Protein 7KI5 (pdb70)

Solvent-accessible surface area: 25862 Å² total; per-residue (Å²): 125,72,30,74,85,128,63,54,103,60,98,2,54,43,41,61,0,0,4,0,48,5,88,112,54,86,21,0,0,17,1,13,7,146,85,36,0,9,2,0,6,0,4,0,61,34,94,7,106,57,67,71,44,118,6,80,0,51,74,59,82,55,112,9,43,2,18,1,34,36,119,40,51,16,3,12,5,5,5,4,49,70,94,102,42,145,25,46,14,20,24,32,5,6,0,102,29,50,18,2,1,0,3,2,26,35,104,0,2,13,2,9,30,26,63,6,78,90,5,27,10,8,17,2,62,12,101,67,10,64,79,2,70,0,52,2,66,0,53,5,38,25,4,44,36,61,80,30,29,84,0,20,84,54,0,17,96,50,116,73,36,77,83,110,67,60,96,58,116,3,54,65,57,82,0,0,3,0,50,6,89,111,52,82,18,0,0,18,0,13,5,148,78,35,1,8,4,0,6,0,3,0,58,32,95,8,107,42,70,73,36,112,4,77,0,48,70,48,86,32,111,18,49,2,20,0,23,29,56,25,56,16,3,11,6,5,12,8,51,80,85,96,39,110,24,60,22,31,24,32,3,6,0,84,28,50,21,2,1,0,3,3,44,163,83,4,4,49,4,8,30,25,46,3,86,86,5,67,46,12,64,4,69,10,112,31,20,78,92,0,57,0,53,1,62,0,64,5,39,21,6,54,99,103,89,50,96,94,0,34,84,57,0,13,100,55,118,38,75,91,118,63,53,105,62,103,3,58,41,20,54,0,0,8,0,51,6,84,111,56,80,17,0,0,16,0,21,4,160,77,36,0,8,3,0,7,0,3,0,58,32,101,5,106,56,63,74,43,116,3,75,0,52,73,53,81,37,111,10,45,2,17,1,36,34,128,53,57,16,4,12,6,6,5,3,49,80,92,98,41,130,26,48,19,23,22,32,4,5,0,85,32,49,17,2,1,0,2,3,12,39,97,2,3,9,3,8,27,23,56,1,76,88,2,21,13,10,35,3,69,16,114,34,16,71,90,0,79,0,51,2,66,0,69,6,66,21,13,44,30,33,60,31,21,101,0,19,90,102,0,15,106,53,117,74,37,75,82,124,66,63,86,57,109,3,62,71,62,87,0,2,3,0,46,6,85,112,53,80,21,0,0,19,0,13,5,158,77,36,0,8,3,0,6,0,3,0,58,35,96,6,106,54,65,71,42,118,4,83,0,50,70,57,89,30,111,18,52,1,19,1,32,24,72,36,58,16,3,11,5,6,15,7,39,88,96,101,40,123,24,71,22,28,25,32,4,4,0,91,30,48,21,2,1,0,2,4,36,168,100,7,3,42,3,9,25,24,50,3,77,82,4,64,43,10,57,2,65,12,114,30,11,84,83,1,62,0,59,2,62,0,54,5,35,29,4,53,96,101,85,48,89,82,0,34,77,58,0,12,96,55

Secondary structure (DSSP, 8-state):
-EEEE--EEE-PPTTEEEEEE-SS-SEEEEEE-SSS-EEEEEEE-SSEEEEEEEEEETTEEEEEEEEE-SSSEEEEEEEESSTTSPPEEEEEEEESS--EEEEEETTEEEEEEEETTS-EEEEEE-S-GGG-EEEE-SEEEEEEGGGHHHHHHHHHH-/-EEEE-SEEE-PPTTEEEEEE-SS-SEEEEEE-SSS-EEEEEEE-SSEEEEEEEEEETTEEEEEEEEE-SSSEEEEEEEESSTTSPPEEEEEEEESS--EEEEEETTEEEEEEEETTS-EEEEEE-S-GGG-EEEE-SEEEEEEGGGHHHHHHHHHH-/---B-SEEE-PPTTEEEEEE-SS-SEEEEEE-SSS-EEEEEEE-SSEEEEEEEEEETTEEEEEEEEE-SSSEEEEEEEESSTTSPPEEEEEEEESS--EEEEEETTEEEEEEEETTS-EEEEEE-S--TT-EEEE-SEEEEEEGGGHHHHHHHHHH-/-EEEEPSEEE-PPTTEEEEEE-SS-SEEEEEE-SSS-EEEEEEE-SSEEEEEEEEEETTEEEEEEEEE-SSSEEEEEEEESSTTSPPEEEEEEEESS--EEEEEETTEEEEEEEETTS-EEEEEE-S-GGG-EEEE-SEEEEEEGGGHHHHHHHHHH-

Structure (mmCIF, N/CA/C/O backbone):
data_7KI5
#
_entry.id   7KI5
#
_cell.length_a   56.681
_cell.length_b   75.354
_cell.length_c   74.411
_cell.angle_alpha   90.000
_cell.angle_beta   91.770
_cell.angle_gamma   90.000
#
_symmetry.space_group_name_H-M   'P 1 21 1'
#
loop_
_entity.id
_entity.type
_entity.pdbx_description
1 polymer 'Capsid protein'
2 branched beta-D-galactopyranose-(1-3)-2-acetamido-2-deoxy-beta-D-glucopyranose-(1-3)-beta-D-galactopyranose-(1-4)-beta-D-glucopyranose
3 non-polymer 'TRIETHYLENE GLYCOL'
4 non-polymer GLYCEROL
5 water water
#
loop_
_atom_site.group_PDB
_atom_site.id
_atom_site.type_symbol
_atom_site.label_atom_id
_atom_site.label_alt_id
_atom_site.label_comp_id
_atom_site.label_asym_id
_atom_site.label_entity_id
_atom_site.label_seq_id
_atom_site.pdbx_PDB_ins_code
_atom_site.Cartn_x
_atom_site.Cartn_y
_atom_site.Cartn_z
_atom_site.occupancy
_atom_site.B_iso_or_equiv
_atom_site.auth_seq_id
_atom_site.auth_comp_id
_atom_site.auth_asym_id
_atom_site.auth_atom_id
_atom_site.pdbx_PDB_model_num
ATOM 1 N N . LEU A 1 2 ? 6.682 16.209 16.125 1.00 40.56 2 LEU A N 1
ATOM 2 C CA . LEU A 1 2 ? 7.014 14.970 16.937 1.00 38.74 2 LEU A CA 1
ATOM 3 C C . LEU A 1 2 ? 5.724 14.172 17.178 1.00 36.00 2 LEU A C 1
ATOM 4 O O . LEU A 1 2 ? 4.747 14.768 17.688 1.00 39.55 2 LEU A O 1
ATOM 9 N N . ASP A 1 3 ? 5.714 12.889 16.809 1.00 30.90 3 ASP A N 1
ATOM 10 C CA . ASP A 1 3 ? 4.505 12.020 16.826 1.00 27.79 3 ASP A CA 1
ATOM 11 C C . ASP A 1 3 ? 4.319 11.390 18.216 1.00 28.05 3 ASP A C 1
ATOM 12 O O . ASP A 1 3 ? 5.094 10.531 18.575 1.00 24.44 3 ASP A O 1
ATOM 17 N N . GLY A 1 4 ? 3.218 11.708 18.890 1.00 25.47 4 GLY A N 1
ATOM 18 C CA . GLY A 1 4 ? 2.964 11.324 20.291 1.00 27.57 4 GLY A CA 1
ATOM 19 C C . GLY A 1 4 ? 2.659 12.561 21.124 1.00 27.94 4 GLY A C 1
ATOM 20 O O . GLY A 1 4 ? 2.519 13.648 20.567 1.00 31.01 4 GLY A O 1
ATOM 21 N N . PRO A 1 5 ? 2.595 12.465 22.467 1.00 25.95 5 PRO A N 1
ATOM 22 C CA . PRO A 1 5 ? 2.905 11.233 23.181 1.00 25.42 5 PRO A CA 1
ATOM 23 C C . PRO A 1 5 ? 1.796 10.186 23.076 1.00 21.43 5 PRO A C 1
ATOM 24 O O . PRO A 1 5 ? 0.593 10.529 22.998 1.00 25.16 5 PRO A O 1
ATOM 28 N N . TYR A 1 6 ? 2.192 8.939 23.077 1.00 18.44 6 TYR A N 1
ATOM 29 C CA . TYR A 1 6 ? 1.300 7.768 23.146 1.00 16.74 6 TYR A CA 1
ATOM 30 C C . TYR A 1 6 ? 1.356 7.181 24.554 1.00 16.88 6 TYR A C 1
ATOM 31 O O . TYR A 1 6 ? 2.407 7.280 25.232 1.00 17.44 6 TYR A O 1
ATOM 40 N N . GLN A 1 7 ? 0.255 6.593 24.989 1.00 16.68 7 GLN A N 1
ATOM 41 C CA . GLN A 1 7 ? 0.149 5.987 26.330 1.00 17.22 7 GLN A CA 1
ATOM 42 C C . GLN A 1 7 ? 0.802 4.619 26.314 1.00 15.82 7 GLN A C 1
ATOM 43 O O . GLN A 1 7 ? 0.895 3.966 25.279 1.00 16.36 7 GLN A O 1
ATOM 49 N N . PRO A 1 8 ? 1.242 4.130 27.475 1.00 15.00 8 PRO A N 1
ATOM 50 C CA . PRO A 1 8 ? 1.698 2.750 27.597 1.00 15.21 8 PRO A CA 1
ATOM 51 C C . PRO A 1 8 ? 0.763 1.743 26.943 1.00 15.56 8 PRO A C 1
ATOM 52 O O . PRO A 1 8 ? -0.443 1.945 26.951 1.00 15.89 8 PRO A O 1
ATOM 56 N N . THR A 1 9 ? 1.326 0.727 26.323 1.00 15.60 9 THR A N 1
ATOM 57 C CA . THR A 1 9 ? 0.588 -0.185 25.434 1.00 17.20 9 THR A CA 1
ATOM 58 C C . THR A 1 9 ? 1.372 -1.478 25.239 1.00 17.41 9 THR A C 1
ATOM 59 O O . THR A 1 9 ? 2.560 -1.533 25.579 1.00 18.72 9 THR A O 1
ATOM 63 N N . ASN A 1 10 ? 0.728 -2.461 24.668 1.00 17.73 10 ASN A N 1
ATOM 64 C CA . ASN A 1 10 ? 1.347 -3.698 24.195 1.00 19.51 10 ASN A CA 1
ATOM 65 C C . ASN A 1 10 ? 1.075 -3.771 22.710 1.00 19.92 10 ASN A C 1
ATOM 66 O O . ASN A 1 10 ? -0.121 -3.876 22.345 1.00 21.55 10 ASN A O 1
ATOM 71 N N . PHE A 1 11 ? 2.079 -3.625 21.875 1.00 18.05 11 PHE A N 1
ATOM 72 C CA . PHE A 1 11 ? 1.885 -3.679 20.417 1.00 19.09 11 PHE A CA 1
ATOM 73 C C . PHE A 1 11 ? 3.154 -4.103 19.717 1.00 20.35 11 PHE A C 1
ATOM 74 O O . PHE A 1 11 ? 4.184 -4.325 20.346 1.00 18.34 11 PHE A O 1
ATOM 82 N N . LYS A 1 12 ? 2.998 -4.363 18.440 1.00 21.01 12 LYS A N 1
ATOM 83 C CA . LYS A 1 12 ? 4.084 -4.705 17.527 1.00 23.87 12 LYS A CA 1
ATOM 84 C C . LYS A 1 12 ? 4.543 -3.431 16.864 1.00 20.55 12 LYS A C 1
ATOM 85 O O . LYS A 1 12 ? 3.842 -2.906 16.009 1.00 24.55 12 LYS A O 1
ATOM 91 N N . PRO A 1 13 ? 5.698 -2.862 17.245 1.00 20.13 13 PRO A N 1
ATOM 92 C CA . PRO A 1 13 ? 6.125 -1.603 16.678 1.00 20.86 13 PRO A CA 1
ATOM 93 C C . PRO A 1 13 ? 6.416 -1.788 15.197 1.00 20.83 13 PRO A C 1
ATOM 94 O O . PRO A 1 13 ? 6.855 -2.849 14.766 1.00 20.54 13 PRO A O 1
ATOM 98 N N . PRO A 1 14 ? 6.108 -0.781 14.381 1.00 21.57 14 PRO A N 1
ATOM 99 C CA . PRO A 1 14 ? 6.401 -0.848 12.969 1.00 20.05 14 PRO A CA 1
ATOM 100 C C . PRO A 1 14 ? 7.915 -0.874 12.735 1.00 18.63 14 PRO A C 1
ATOM 101 O O . PRO A 1 14 ? 8.677 -0.169 13.432 1.00 19.36 14 PRO A O 1
ATOM 105 N N . ASN A 1 15 ? 8.333 -1.587 11.720 1.00 17.47 15 ASN A N 1
ATOM 106 C CA . ASN A 1 15 ? 9.725 -1.550 11.247 1.00 18.25 15 ASN A CA 1
ATOM 107 C C . ASN A 1 15 ? 10.115 -0.119 10.860 1.00 18.00 15 ASN A C 1
ATOM 108 O O . ASN A 1 15 ? 9.267 0.626 10.283 1.00 18.24 15 ASN A O 1
ATOM 113 N N . ASP A 1 16 ? 11.359 0.247 11.125 1.00 15.96 16 ASP A N 1
ATOM 114 C CA . ASP A 1 16 ? 12.024 1.455 10.581 1.00 17.10 16 ASP A CA 1
ATOM 115 C C . ASP A 1 16 ? 11.468 2.705 11.288 1.00 15.99 16 ASP A C 1
ATOM 116 O O . ASP A 1 16 ? 11.611 3.809 10.745 1.00 17.12 16 ASP A O 1
ATOM 121 N N . TYR A 1 17 ? 11.033 2.554 12.533 1.00 17.48 17 TYR A N 1
ATOM 122 C CA . TYR A 1 17 ? 10.659 3.685 13.413 1.00 15.48 17 TYR A CA 1
ATOM 123 C C . TYR A 1 17 ? 11.320 3.510 14.755 1.00 15.80 17 TYR A C 1
ATOM 124 O O . TYR A 1 17 ? 11.266 2.417 15.300 1.00 13.84 17 TYR A O 1
ATOM 133 N N . TRP A 1 18 ? 11.826 4.604 15.284 1.00 12.92 18 TRP A N 1
ATOM 134 C CA . TRP A 1 18 ? 12.270 4.691 16.683 1.00 14.25 18 TRP A CA 1
ATOM 135 C C . TRP A 1 18 ? 11.059 4.848 17.582 1.00 14.29 18 TRP A C 1
ATOM 136 O O . TRP A 1 18 ? 10.219 5.775 17.342 1.00 14.54 18 TRP A O 1
ATOM 147 N N . ILE A 1 19 ? 11.013 4.070 18.637 1.00 13.78 19 ILE A N 1
ATOM 148 C CA . ILE A 1 19 ? 10.137 4.317 19.800 1.00 13.54 19 ILE A CA 1
ATOM 149 C C . ILE A 1 19 ? 10.956 5.063 20.832 1.00 13.45 19 ILE A C 1
ATOM 150 O O . ILE A 1 19 ? 11.935 4.512 21.281 1.00 14.57 19 ILE A O 1
ATOM 155 N N . LEU A 1 20 ? 10.623 6.300 21.093 1.00 12.82 20 LEU A N 1
ATOM 156 C CA . LEU A 1 20 ? 11.332 7.159 22.070 1.00 12.97 20 LEU A CA 1
ATOM 157 C C . LEU A 1 20 ? 10.600 7.077 23.403 1.00 13.46 20 LEU A C 1
ATOM 158 O O . LEU A 1 20 ? 9.430 7.495 23.447 1.00 14.76 20 LEU A O 1
ATOM 163 N N . LEU A 1 21 ? 11.224 6.493 24.395 1.00 12.45 21 LEU A N 1
ATOM 164 C CA . LEU A 1 21 ? 10.600 6.112 25.685 1.00 12.55 21 LEU A CA 1
ATOM 165 C C . LEU A 1 21 ? 10.844 7.205 26.724 1.00 13.69 21 LEU A C 1
ATOM 166 O O . LEU A 1 21 ? 12.010 7.558 26.911 1.00 14.31 21 LEU A O 1
ATOM 171 N N . ASN A 1 22 ? 9.786 7.652 27.415 1.00 13.26 22 ASN A N 1
ATOM 172 C CA . ASN A 1 22 ? 9.810 8.834 28.324 1.00 15.07 22 ASN A CA 1
ATOM 173 C C . ASN A 1 22 ? 9.299 8.430 29.710 1.00 14.74 22 ASN A C 1
ATOM 174 O O . ASN A 1 22 ? 8.237 8.859 30.116 1.00 15.08 22 ASN A O 1
ATOM 179 N N . PRO A 1 23 ? 10.045 7.646 30.498 1.00 14.20 23 PRO A N 1
ATOM 180 C CA . PRO A 1 23 ? 9.592 7.269 31.829 1.00 14.87 23 PRO A CA 1
ATOM 181 C C . PRO A 1 23 ? 9.575 8.420 32.823 1.00 16.42 23 PRO A C 1
ATOM 182 O O . PRO A 1 23 ? 10.350 9.373 32.673 1.00 16.99 23 PRO A O 1
ATOM 186 N N . THR A 1 24 ? 8.814 8.231 33.888 1.00 16.91 24 THR A N 1
ATOM 187 C CA . THR A 1 24 ? 8.953 9.025 35.116 1.00 18.29 24 THR A CA 1
ATOM 188 C C . THR A 1 24 ? 9.718 8.207 36.140 1.00 17.34 24 THR A C 1
ATOM 189 O O . THR A 1 24 ? 10.898 8.472 36.307 1.00 21.67 24 THR A O 1
ATOM 193 N N . ASN A 1 25 ? 9.079 7.238 36.770 1.00 17.17 25 ASN A N 1
ATOM 194 C CA . ASN A 1 25 ? 9.712 6.400 37.810 1.00 17.24 25 ASN A CA 1
ATOM 195 C C . ASN A 1 25 ? 9.365 4.919 37.625 1.00 16.52 25 ASN A C 1
ATOM 196 O O . ASN A 1 25 ? 9.550 4.149 38.570 1.00 19.29 25 ASN A O 1
ATOM 201 N N . GLN A 1 26 ? 8.997 4.495 36.431 1.00 16.05 26 GLN A N 1
ATOM 202 C CA . GLN A 1 26 ? 8.715 3.075 36.139 1.00 16.47 26 GLN A CA 1
ATOM 203 C C . GLN A 1 26 ? 10.004 2.275 36.210 1.00 19.11 26 GLN A C 1
ATOM 204 O O . GLN A 1 26 ? 11.000 2.740 35.652 1.00 23.73 26 GLN A O 1
ATOM 210 N N . GLN A 1 27 ? 9.987 1.116 36.833 1.00 16.60 27 GLN A N 1
ATOM 211 C CA . GLN A 1 27 ? 11.231 0.314 36.994 1.00 17.70 27 GLN A CA 1
ATOM 212 C C . GLN A 1 27 ? 11.470 -0.533 35.751 1.00 16.20 27 GLN A C 1
ATOM 213 O O . GLN A 1 27 ? 12.637 -0.828 35.469 1.00 17.61 27 GLN A O 1
ATOM 219 N N . VAL A 1 28 ? 10.420 -1.067 35.159 1.00 14.65 28 VAL A N 1
ATOM 220 C CA . VAL A 1 28 ? 10.511 -1.784 33.870 1.00 14.61 28 VAL A CA 1
ATOM 221 C C . VAL A 1 28 ? 9.946 -0.860 32.813 1.00 13.09 28 VAL A C 1
ATOM 222 O O . VAL A 1 28 ? 8.792 -0.469 32.927 1.00 15.08 28 VAL A O 1
ATOM 226 N N . VAL A 1 29 ? 10.757 -0.446 31.863 1.00 12.80 29 VAL A N 1
ATOM 227 C CA . VAL A 1 29 ? 10.335 0.560 30.864 1.00 12.95 29 VAL A CA 1
ATOM 228 C C . VAL A 1 29 ? 9.749 -0.161 29.650 1.00 12.80 29 VAL A C 1
ATOM 229 O O . VAL A 1 29 ? 8.779 0.335 29.070 1.00 12.52 29 VAL A O 1
ATOM 233 N N . LEU A 1 30 ? 10.408 -1.206 29.205 1.00 12.06 30 LEU A N 1
ATOM 234 C CA . LEU A 1 30 ? 10.039 -1.914 27.950 1.00 13.38 30 LEU A CA 1
ATOM 235 C C . LEU A 1 30 ? 10.395 -3.382 28.093 1.00 14.51 30 LEU A C 1
ATOM 236 O O . LEU A 1 30 ? 11.419 -3.678 28.658 1.00 12.86 30 LEU A O 1
ATOM 241 N N . GLU A 1 31 ? 9.543 -4.257 27.579 1.00 14.65 31 GLU A N 1
ATOM 242 C CA . GLU A 1 31 ? 9.813 -5.704 27.428 1.00 14.78 31 GLU A CA 1
ATOM 243 C C . GLU A 1 31 ? 9.489 -6.067 25.983 1.00 15.69 31 GLU A C 1
ATOM 244 O O . GLU A 1 31 ? 8.340 -5.898 25.586 1.00 17.36 31 GLU A O 1
ATOM 250 N N . GLY A 1 32 ? 10.454 -6.534 25.224 1.00 14.08 32 GLY A N 1
ATOM 251 C CA . GLY A 1 32 ? 10.220 -6.955 23.845 1.00 14.57 32 GLY A CA 1
ATOM 252 C C . GLY A 1 32 ? 10.662 -8.378 23.624 1.00 14.19 32 GLY A C 1
ATOM 253 O O . GLY A 1 32 ? 11.721 -8.743 24.081 1.00 12.49 32 GLY A O 1
ATOM 254 N N . THR A 1 33 ? 9.897 -9.150 22.883 1.00 14.41 33 THR A N 1
ATOM 255 C CA . THR A 1 33 ? 10.303 -10.506 22.538 1.00 13.77 33 THR A CA 1
ATOM 256 C C . THR A 1 33 ? 9.574 -10.959 21.291 1.00 15.05 33 THR A C 1
ATOM 257 O O . THR A 1 33 ? 8.488 -10.449 21.015 1.00 14.32 33 THR A O 1
ATOM 261 N N . ASN A 1 34 ? 10.171 -11.890 20.579 1.00 13.06 34 ASN A N 1
ATOM 262 C CA . ASN A 1 34 ? 9.438 -12.639 19.543 1.00 13.92 34 ASN A CA 1
ATOM 263 C C . ASN A 1 34 ? 9.170 -14.064 20.035 1.00 16.15 34 ASN A C 1
ATOM 264 O O . ASN A 1 34 ? 8.707 -14.890 19.210 1.00 17.24 34 ASN A O 1
ATOM 269 N N . LYS A 1 35 ? 9.419 -14.349 21.293 1.00 16.09 35 LYS A N 1
ATOM 270 C CA . LYS A 1 35 ? 9.149 -15.654 21.950 1.00 20.57 35 LYS A CA 1
ATOM 271 C C . LYS A 1 35 ? 10.015 -16.772 21.368 1.00 18.58 35 LYS A C 1
ATOM 272 O O . LYS A 1 35 ? 9.831 -17.923 21.817 1.00 21.36 35 LYS A O 1
ATOM 278 N N . THR A 1 36 ? 11.015 -16.469 20.547 1.00 18.63 36 THR A N 1
ATOM 279 C CA . THR A 1 36 ? 11.891 -17.525 19.983 1.00 18.43 36 THR A CA 1
ATOM 280 C C . THR A 1 36 ? 13.363 -17.227 20.240 1.00 19.11 36 THR A C 1
ATOM 281 O O . THR A 1 36 ? 14.023 -18.121 20.815 1.00 20.86 36 THR A O 1
ATOM 285 N N . ASP A 1 37 ? 13.892 -16.093 19.798 1.00 16.98 37 ASP A N 1
ATOM 286 C CA . ASP A 1 37 ? 15.363 -15.905 19.821 1.00 17.83 37 ASP A CA 1
ATOM 287 C C . ASP A 1 37 ? 15.760 -14.520 20.340 1.00 16.52 37 ASP A C 1
ATOM 288 O O . ASP A 1 37 ? 16.949 -14.195 20.283 1.00 18.25 37 ASP A O 1
ATOM 293 N N . ILE A 1 38 ? 14.831 -13.708 20.812 1.00 15.28 38 ILE A N 1
ATOM 294 C CA . ILE A 1 38 ? 15.238 -12.434 21.441 1.00 15.17 38 ILE A CA 1
ATOM 295 C C . ILE A 1 38 ? 14.264 -12.053 22.550 1.00 14.58 38 ILE A C 1
ATOM 296 O O . ILE A 1 38 ? 13.029 -12.119 22.354 1.00 14.20 38 ILE A O 1
ATOM 301 N N . TRP A 1 39 ? 14.816 -11.727 23.698 1.00 14.11 39 TRP A N 1
ATOM 302 C CA . TRP A 1 39 ? 14.121 -11.086 24.817 1.00 14.20 39 TRP A CA 1
ATOM 303 C C . TRP A 1 39 ? 14.939 -9.869 25.213 1.00 14.56 39 TRP A C 1
ATOM 304 O O . TRP A 1 39 ? 16.147 -10.042 25.497 1.00 17.07 39 TRP A O 1
ATOM 315 N N . VAL A 1 40 ? 14.335 -8.711 25.249 1.00 13.82 40 VAL A N 1
ATOM 316 C CA A VAL A 1 40 ? 15.012 -7.440 25.657 0.50 13.85 40 VAL A CA 1
ATOM 317 C CA B VAL A 1 40 ? 15.028 -7.489 25.707 0.50 14.09 40 VAL A CA 1
ATOM 318 C C . VAL A 1 40 ? 14.151 -6.795 26.729 1.00 14.19 40 VAL A C 1
ATOM 319 O O . VAL A 1 40 ? 12.959 -6.658 26.497 1.00 15.34 40 VAL A O 1
ATOM 326 N N . ALA A 1 41 ? 14.726 -6.414 27.833 1.00 13.30 41 ALA A N 1
ATOM 327 C CA . ALA A 1 41 ? 14.025 -5.614 28.835 1.00 13.86 41 ALA A CA 1
ATOM 328 C C . ALA A 1 41 ? 14.890 -4.437 29.222 1.00 14.70 41 ALA A C 1
ATOM 329 O O . ALA A 1 41 ? 16.091 -4.600 29.350 1.00 16.00 41 ALA A O 1
ATOM 331 N N . LEU A 1 42 ? 14.309 -3.267 29.268 1.00 12.76 42 LEU A N 1
ATOM 332 C CA . LEU A 1 42 ? 14.992 -2.032 29.727 1.00 12.73 42 LEU A CA 1
ATOM 333 C C . LEU A 1 42 ? 14.499 -1.742 31.126 1.00 13.33 42 LEU A C 1
ATOM 334 O O . LEU A 1 42 ? 13.254 -1.572 31.293 1.00 12.82 42 LEU A O 1
ATOM 339 N N . LEU A 1 43 ? 15.390 -1.857 32.094 1.00 13.46 43 LEU A N 1
ATOM 340 C CA . LEU A 1 43 ? 15.151 -1.534 33.520 1.00 14.80 43 LEU A CA 1
ATOM 341 C C . LEU A 1 43 ? 15.680 -0.149 33.814 1.00 15.25 43 LEU A C 1
ATOM 342 O O . LEU A 1 43 ? 16.719 0.192 33.292 1.00 17.73 43 LEU A O 1
ATOM 347 N N . LEU A 1 44 ? 15.000 0.612 34.642 1.00 13.95 44 LEU A N 1
ATOM 348 C CA . LEU A 1 44 ? 15.433 1.980 34.989 1.00 13.77 44 LEU A CA 1
ATOM 349 C C . LEU A 1 44 ? 15.932 1.983 36.418 1.00 13.21 44 LEU A C 1
ATOM 350 O O . LEU A 1 44 ? 15.166 1.638 37.313 1.00 14.91 44 LEU A O 1
ATOM 355 N N . VAL A 1 45 ? 17.134 2.461 36.606 1.00 11.70 45 VAL A N 1
ATOM 356 C CA . VAL A 1 45 ? 17.775 2.581 37.923 1.00 13.20 45 VAL A CA 1
ATOM 357 C C . VAL A 1 45 ? 18.053 4.045 38.168 1.00 13.38 45 VAL A C 1
ATOM 358 O O . VAL A 1 45 ? 18.787 4.665 37.386 1.00 13.58 45 VAL A O 1
ATOM 362 N N . GLU A 1 46 ? 17.463 4.564 39.217 1.00 12.72 46 GLU A N 1
ATOM 363 C CA . GLU A 1 46 ? 17.573 5.959 39.602 1.00 13.52 46 GLU A CA 1
ATOM 364 C C . GLU A 1 46 ? 19.003 6.283 40.046 1.00 13.13 46 GLU A C 1
ATOM 365 O O . GLU A 1 46 ? 19.838 5.414 40.292 1.00 12.24 46 GLU A O 1
ATOM 371 N N . PRO A 1 47 ? 19.325 7.582 40.143 1.00 13.01 47 PRO A N 1
ATOM 372 C CA . PRO A 1 47 ? 20.626 8.018 40.617 1.00 12.79 47 PRO A CA 1
ATOM 373 C C . PRO A 1 47 ? 20.969 7.494 42.013 1.00 13.10 47 PRO A C 1
ATOM 374 O O . PRO A 1 47 ? 20.090 7.343 42.851 1.00 14.68 47 PRO A O 1
ATOM 378 N N . ASN A 1 48 ? 22.244 7.223 42.222 1.00 12.62 48 ASN A N 1
ATOM 379 C CA . ASN A 1 48 ? 22.830 7.056 43.578 1.00 13.94 48 ASN A CA 1
ATOM 380 C C . ASN A 1 48 ? 22.195 5.859 44.272 1.00 15.55 48 ASN A C 1
ATOM 381 O O . ASN A 1 48 ? 21.646 5.989 45.398 1.00 15.68 48 ASN A O 1
ATOM 386 N N . VAL A 1 49 ? 22.215 4.730 43.606 1.00 15.47 49 VAL A N 1
ATOM 387 C CA . VAL A 1 49 ? 21.735 3.439 44.110 1.00 14.96 49 VAL A CA 1
ATOM 388 C C . VAL A 1 49 ? 22.953 2.576 44.468 1.00 14.69 49 VAL A C 1
ATOM 389 O O . VAL A 1 49 ? 23.778 2.313 43.574 1.00 14.89 49 VAL A O 1
ATOM 393 N N . THR A 1 50 ? 23.109 2.228 45.750 1.00 15.28 50 THR A N 1
ATOM 394 C CA . THR A 1 50 ? 24.195 1.342 46.206 1.00 17.42 50 THR A CA 1
ATOM 395 C C . THR A 1 50 ? 23.934 -0.086 45.695 1.00 16.72 50 THR A C 1
ATOM 396 O O . THR A 1 50 ? 22.761 -0.469 45.508 1.00 16.35 50 THR A O 1
ATOM 400 N N . ASN A 1 51 ? 25.010 -0.838 45.450 1.00 16.66 51 ASN A N 1
ATOM 401 C CA . ASN A 1 51 ? 24.921 -2.215 44.899 1.00 19.09 51 ASN A CA 1
ATOM 402 C C . ASN A 1 51 ? 23.897 -3.013 45.698 1.00 18.31 51 ASN A C 1
ATOM 403 O O . ASN A 1 51 ? 24.035 -3.112 46.950 1.00 19.14 51 ASN A O 1
ATOM 408 N N . GLN A 1 52 ? 22.887 -3.566 45.031 1.00 16.52 52 GLN A N 1
ATOM 409 C CA . GLN A 1 52 ? 21.762 -4.266 45.698 1.00 15.94 52 GLN A CA 1
ATOM 410 C C . GLN A 1 52 ? 21.030 -5.159 44.711 1.00 17.39 52 GLN A C 1
ATOM 411 O O . GLN A 1 52 ? 20.985 -4.854 43.519 1.00 17.70 52 GLN A O 1
ATOM 417 N N . SER A 1 53 ? 20.348 -6.162 45.226 1.00 18.58 53 SER A N 1
ATOM 418 C CA . SER A 1 53 ? 19.456 -7.024 44.444 1.00 18.62 53 SER A CA 1
ATOM 419 C C . SER A 1 53 ? 18.069 -6.421 44.439 1.00 20.32 53 SER A C 1
ATOM 420 O O . SER A 1 53 ? 17.613 -5.998 45.503 1.00 21.43 53 SER A O 1
ATOM 423 N N . ARG A 1 54 ? 17.445 -6.314 43.271 1.00 17.22 54 ARG A N 1
ATOM 424 C CA . ARG A 1 54 ? 16.079 -5.829 43.138 1.00 17.00 54 ARG A CA 1
ATOM 425 C C . ARG A 1 54 ? 15.277 -6.850 42.364 1.00 18.04 54 ARG A C 1
ATOM 426 O O . ARG A 1 54 ? 15.866 -7.566 41.492 1.00 18.27 54 ARG A O 1
ATOM 434 N N . GLN A 1 55 ? 13.995 -6.896 42.649 1.00 19.64 55 GLN A N 1
ATOM 435 C CA . GLN A 1 55 ? 13.039 -7.822 42.023 1.00 23.02 55 GLN A CA 1
ATOM 436 C C . GLN A 1 55 ? 12.340 -7.114 40.845 1.00 19.76 55 GLN A C 1
ATOM 437 O O . GLN A 1 55 ? 11.889 -5.983 40.995 1.00 21.63 55 GLN A O 1
ATOM 443 N N . TYR A 1 56 ? 12.297 -7.761 39.685 1.00 20.52 56 TYR A N 1
ATOM 444 C CA . TYR A 1 56 ? 11.607 -7.267 38.484 1.00 18.96 56 TYR A CA 1
ATOM 445 C C . TYR A 1 56 ? 10.782 -8.399 37.906 1.00 20.15 56 TYR A C 1
ATOM 446 O O . TYR A 1 56 ? 11.286 -9.554 37.865 1.00 24.69 56 TYR A O 1
ATOM 455 N N . THR A 1 57 ? 9.596 -8.091 37.428 1.00 20.46 57 THR A N 1
ATOM 456 C CA . THR A 1 57 ? 8.763 -9.037 36.678 1.00 22.05 57 THR A CA 1
ATOM 457 C C . THR A 1 57 ? 9.018 -8.804 35.196 1.00 21.15 57 THR A C 1
ATOM 458 O O . THR A 1 57 ? 8.656 -7.728 34.702 1.00 22.84 57 THR A O 1
ATOM 462 N N . LEU A 1 58 ? 9.711 -9.729 34.557 1.00 19.69 58 LEU A N 1
ATOM 463 C CA . LEU A 1 58 ? 10.021 -9.675 33.115 1.00 18.27 58 LEU A CA 1
ATOM 464 C C . LEU A 1 58 ? 9.285 -10.822 32.435 1.00 19.84 58 LEU A C 1
ATOM 465 O O . LEU A 1 58 ? 9.550 -11.976 32.787 1.00 18.98 58 LEU A O 1
ATOM 470 N N . PHE A 1 59 ? 8.430 -10.514 31.484 1.00 20.01 59 PHE A N 1
ATOM 471 C CA . PHE A 1 59 ? 7.733 -11.534 30.653 1.00 19.50 59 PHE A CA 1
ATOM 472 C C . PHE A 1 59 ? 7.026 -12.545 31.573 1.00 22.50 59 PHE A C 1
ATOM 473 O O . PHE A 1 59 ? 7.140 -13.788 31.343 1.00 23.97 59 PHE A O 1
ATOM 481 N N . GLY A 1 60 ? 6.435 -12.039 32.665 1.00 22.03 60 GLY A N 1
ATOM 482 C CA . GLY A 1 60 ? 5.641 -12.830 33.622 1.00 23.87 60 GLY A CA 1
ATOM 483 C C . GLY A 1 60 ? 6.489 -13.610 34.623 1.00 27.67 60 GLY A C 1
ATOM 484 O O . GLY A 1 60 ? 5.889 -14.278 35.469 1.00 31.27 60 GLY A O 1
ATOM 485 N N . GLU A 1 61 ? 7.822 -13.539 34.545 1.00 26.59 61 GLU A N 1
ATOM 486 C CA . GLU A 1 61 ? 8.750 -14.283 35.444 1.00 28.13 61 GLU A CA 1
ATOM 487 C C . GLU A 1 61 ? 9.336 -13.284 36.448 1.00 28.23 61 GLU A C 1
ATOM 488 O O . GLU A 1 61 ? 9.815 -12.236 36.016 1.00 23.54 61 GLU A O 1
ATOM 494 N N . THR A 1 62 ? 9.364 -13.637 37.725 1.00 27.30 62 THR A N 1
ATOM 495 C CA . THR A 1 62 ? 10.003 -12.828 38.789 1.00 28.71 62 THR A CA 1
ATOM 496 C C . THR A 1 62 ? 11.515 -13.059 38.752 1.00 25.43 62 THR A C 1
ATOM 497 O O . THR A 1 62 ? 11.935 -14.221 38.793 1.00 24.80 62 THR A O 1
ATOM 501 N N . LYS A 1 63 ? 12.304 -11.986 38.626 1.00 24.03 63 LYS A N 1
ATOM 502 C CA . LYS A 1 63 ? 13.778 -12.074 38.537 1.00 23.70 63 LYS A CA 1
ATOM 503 C C . LYS A 1 63 ? 14.392 -11.222 39.643 1.00 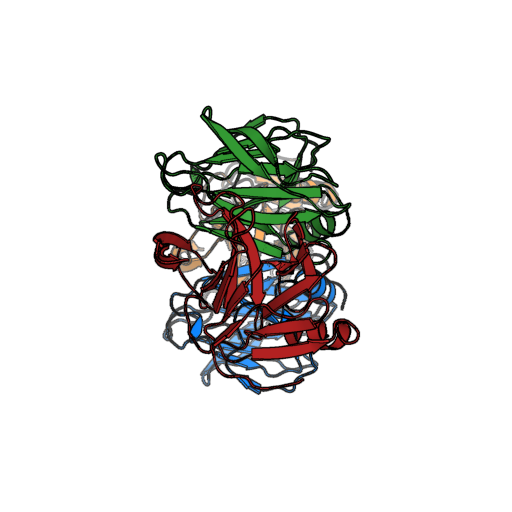21.83 63 LYS A C 1
ATOM 504 O O . LYS A 1 63 ? 13.759 -10.205 40.036 1.00 24.02 63 LYS A O 1
ATOM 510 N N . GLN A 1 64 ? 15.494 -11.701 40.193 1.00 22.66 64 GLN A N 1
ATOM 511 C CA . GLN A 1 64 ? 16.395 -10.951 41.086 1.00 22.55 64 GLN A CA 1
ATOM 512 C C . GLN A 1 64 ? 17.593 -10.517 40.258 1.00 22.22 64 GLN A C 1
ATOM 513 O O . GLN A 1 64 ? 18.202 -11.374 39.600 1.00 23.29 64 GLN A O 1
ATOM 519 N N . ILE A 1 65 ? 17.800 -9.205 40.157 1.00 19.54 65 ILE A N 1
ATOM 520 C CA . ILE A 1 65 ? 18.867 -8.606 39.335 1.00 17.24 65 ILE A CA 1
ATOM 521 C C . ILE A 1 65 ? 19.608 -7.616 40.213 1.00 16.70 65 ILE A C 1
ATOM 522 O O . ILE A 1 65 ? 18.938 -6.797 40.838 1.00 17.60 65 ILE A O 1
ATOM 527 N N . THR A 1 66 ? 20.927 -7.727 40.257 1.00 18.14 66 THR A N 1
ATOM 528 C CA . THR A 1 66 ? 21.808 -6.814 40.996 1.00 16.33 66 THR A CA 1
ATOM 529 C C . THR A 1 66 ? 22.019 -5.543 40.165 1.00 16.26 66 THR A C 1
ATOM 530 O O . THR A 1 66 ? 22.287 -5.625 38.951 1.00 17.47 66 THR A O 1
ATOM 534 N N . VAL A 1 67 ? 21.784 -4.410 40.787 1.00 15.15 67 VAL A N 1
ATOM 535 C CA . VAL A 1 67 ? 21.909 -3.096 40.131 1.00 15.11 67 VAL A CA 1
ATOM 536 C C . VAL A 1 67 ? 22.756 -2.194 41.012 1.00 15.15 67 VAL A C 1
ATOM 537 O O . VAL A 1 67 ? 22.769 -2.366 42.221 1.00 15.18 67 VAL A O 1
ATOM 541 N N . GLU A 1 68 ? 23.330 -1.198 40.410 1.00 14.85 68 GLU A N 1
ATOM 542 C CA . GLU A 1 68 ? 24.119 -0.159 41.075 1.00 14.72 68 GLU A CA 1
ATOM 543 C C . GLU A 1 68 ? 24.105 1.061 40.179 1.00 13.84 68 GLU A C 1
ATOM 544 O O . GLU A 1 68 ? 24.168 0.880 38.947 1.00 14.21 68 GLU A O 1
ATOM 550 N N . ASN A 1 69 ? 24.089 2.247 40.749 1.00 12.19 69 ASN A N 1
ATOM 551 C CA . ASN A 1 69 ? 24.231 3.483 39.969 1.00 11.56 69 ASN A CA 1
ATOM 552 C C . ASN A 1 69 ? 24.956 4.505 40.835 1.00 12.25 69 ASN A C 1
ATOM 553 O O . ASN A 1 69 ? 24.320 5.068 41.751 1.00 13.70 69 ASN A O 1
ATOM 558 N N . ASN A 1 70 ? 26.236 4.690 40.607 1.00 12.01 70 ASN A N 1
ATOM 559 C CA . ASN A 1 70 ? 27.092 5.570 41.431 1.00 13.93 70 ASN A CA 1
ATOM 560 C C . ASN A 1 70 ? 26.954 7.013 40.987 1.00 15.53 70 ASN A C 1
ATOM 561 O O . ASN A 1 70 ? 27.624 7.888 41.590 1.00 17.73 70 ASN A O 1
ATOM 566 N N . THR A 1 71 ? 26.147 7.273 39.976 1.00 13.02 71 THR A N 1
ATOM 567 C CA . THR A 1 71 ? 26.107 8.577 39.300 1.00 13.52 71 THR A CA 1
ATOM 568 C C . THR A 1 71 ? 24.859 9.359 39.708 1.00 12.91 71 THR A C 1
ATOM 569 O O . THR A 1 71 ? 23.880 8.762 40.233 1.00 13.33 71 THR A O 1
ATOM 573 N N . ASN A 1 72 ? 24.818 10.624 39.280 1.00 13.25 72 ASN A N 1
ATOM 574 C CA . ASN A 1 72 ? 23.617 11.486 39.369 1.00 14.85 72 ASN A CA 1
ATOM 575 C C . ASN A 1 72 ? 22.747 11.369 38.118 1.00 14.80 72 ASN A C 1
ATOM 576 O O . ASN A 1 72 ? 21.669 11.969 38.097 1.00 17.26 72 ASN A O 1
ATOM 581 N N . LYS A 1 73 ? 23.113 10.512 37.167 1.00 13.45 73 LYS A N 1
ATOM 582 C CA . LYS A 1 73 ? 22.276 10.246 35.987 1.00 12.86 73 LYS A CA 1
ATOM 583 C C . LYS A 1 73 ? 21.453 8.989 36.232 1.00 13.69 73 LYS A C 1
ATOM 584 O O . LYS A 1 73 ? 21.756 8.237 37.149 1.00 14.52 73 LYS A O 1
ATOM 590 N N . TRP A 1 74 ? 20.395 8.854 35.505 1.00 12.87 74 TRP A N 1
ATOM 591 C CA . TRP A 1 74 ? 19.575 7.632 35.481 1.00 12.93 74 TRP A CA 1
ATOM 592 C C . TRP A 1 74 ? 20.256 6.603 34.587 1.00 13.56 74 TRP A C 1
ATOM 593 O O . TRP A 1 74 ? 20.887 7.014 33.600 1.00 17.17 74 TRP A O 1
ATOM 604 N N . LYS A 1 75 ? 20.142 5.334 34.915 1.00 11.94 75 LYS A N 1
ATOM 605 C CA . LYS A 1 75 ? 20.682 4.254 34.069 1.00 12.14 75 LYS A CA 1
ATOM 606 C C . LYS A 1 75 ? 19.551 3.361 33.592 1.00 13.36 75 LYS A C 1
ATOM 607 O O . LYS A 1 75 ? 18.763 2.884 34.382 1.00 13.45 75 LYS A O 1
ATOM 613 N N . PHE A 1 76 ? 19.490 3.173 32.296 1.00 11.18 76 PHE A N 1
ATOM 614 C CA . PHE A 1 76 ? 18.707 2.100 31.663 1.00 11.10 76 PHE A CA 1
ATOM 615 C C . PHE A 1 76 ? 19.613 0.887 31.534 1.00 12.09 76 PHE A C 1
ATOM 616 O O . PHE A 1 76 ? 20.610 0.978 30.863 1.00 13.08 76 PHE A O 1
ATOM 624 N N . PHE A 1 77 ? 19.258 -0.191 32.193 1.00 12.60 77 PHE A N 1
ATOM 625 C CA . PHE A 1 77 ? 19.946 -1.490 32.066 1.00 13.58 77 PHE A CA 1
ATOM 626 C C . PHE A 1 77 ? 19.228 -2.260 30.988 1.00 13.60 77 PHE A C 1
ATOM 627 O O . PHE A 1 77 ? 18.010 -2.468 31.116 1.00 13.39 77 PHE A O 1
ATOM 635 N N . GLU A 1 78 ? 19.936 -2.643 29.945 1.00 13.11 78 GLU A N 1
ATOM 636 C CA . GLU A 1 78 ? 19.400 -3.455 28.862 1.00 12.87 78 GLU A CA 1
ATOM 637 C C . GLU A 1 78 ? 19.697 -4.897 29.187 1.00 13.72 78 GLU A C 1
ATOM 638 O O . GLU A 1 78 ? 20.875 -5.281 29.183 1.00 15.04 78 GLU A O 1
ATOM 644 N N . MET A 1 79 ? 18.672 -5.622 29.532 1.00 12.63 79 MET A N 1
ATOM 645 C CA . MET A 1 79 ? 18.719 -7.042 29.896 1.00 12.65 79 MET A CA 1
ATOM 646 C C . MET A 1 79 ? 18.334 -7.876 28.692 1.00 13.53 79 MET A C 1
ATOM 647 O O . MET A 1 79 ? 17.465 -7.484 27.947 1.00 14.53 79 MET A O 1
ATOM 652 N N . PHE A 1 80 ? 19.064 -8.921 28.425 1.00 13.06 80 PHE A N 1
ATOM 653 C CA . PHE A 1 80 ? 18.935 -9.647 27.159 1.00 12.90 80 PHE A CA 1
ATOM 654 C C . PHE A 1 80 ? 19.048 -11.148 27.398 1.00 13.26 80 PHE A C 1
ATOM 655 O O . PHE A 1 80 ? 19.899 -11.573 28.176 1.00 14.11 80 PHE A O 1
ATOM 663 N N . ARG A 1 81 ? 18.315 -11.920 26.605 1.00 14.81 81 ARG A N 1
ATOM 664 C CA . ARG A 1 81 ? 18.618 -13.351 26.369 1.00 15.22 81 ARG A CA 1
ATOM 665 C C . ARG A 1 81 ? 18.106 -13.756 25.003 1.00 14.95 81 ARG A C 1
ATOM 666 O O . ARG A 1 81 ? 17.288 -13.018 24.431 1.00 14.15 81 ARG A O 1
ATOM 674 N N . SER A 1 82 ? 18.678 -14.828 24.439 1.00 16.90 82 SER A N 1
ATOM 675 C CA . SER A 1 82 ? 18.374 -15.284 23.068 1.00 17.58 82 SER A CA 1
ATOM 676 C C . SER A 1 82 ? 17.726 -16.661 23.107 1.00 19.99 82 SER A C 1
ATOM 677 O O . SER A 1 82 ? 17.466 -17.182 22.054 1.00 21.67 82 SER A O 1
ATOM 680 N N . ASN A 1 83 ? 17.358 -17.140 24.285 1.00 22.13 83 ASN A N 1
ATOM 681 C CA . ASN A 1 83 ? 16.733 -18.468 24.477 1.00 28.81 83 ASN A CA 1
ATOM 682 C C . ASN A 1 83 ? 15.813 -18.412 25.691 1.00 27.56 83 ASN A C 1
ATOM 683 O O . ASN A 1 83 ? 16.175 -17.805 26.674 1.00 26.89 83 ASN A O 1
ATOM 688 N N . VAL A 1 84 ? 14.631 -19.003 25.581 1.00 28.15 84 VAL A N 1
ATOM 689 C CA . VAL A 1 84 ? 13.539 -18.875 26.583 1.00 28.16 84 VAL A CA 1
ATOM 690 C C . VAL A 1 84 ? 13.988 -19.450 27.939 1.00 29.89 84 VAL A C 1
ATOM 691 O O . VAL A 1 84 ? 13.427 -19.024 28.965 1.00 31.14 84 VAL A O 1
ATOM 695 N N . SER A 1 85 ? 14.945 -20.379 27.945 1.00 31.03 85 SER A N 1
ATOM 696 C CA . SER A 1 85 ? 15.379 -21.126 29.162 1.00 36.29 85 SER A CA 1
ATOM 697 C C . SER A 1 85 ? 16.592 -20.444 29.831 1.00 39.29 85 SER A C 1
ATOM 698 O O . SER A 1 85 ? 16.925 -20.819 30.958 1.00 40.82 85 SER A O 1
ATOM 701 N N . ALA A 1 86 ? 17.214 -19.464 29.172 1.00 34.8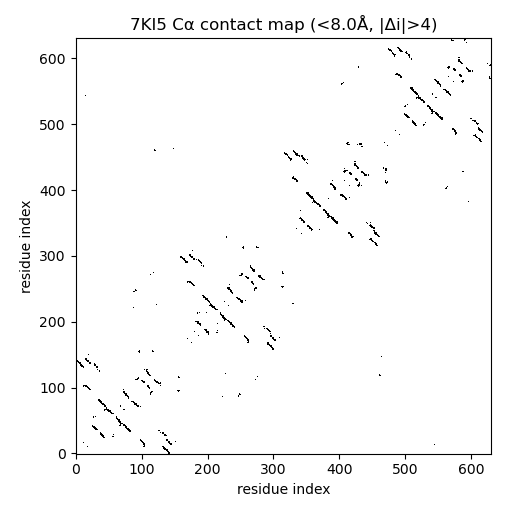0 86 ALA A N 1
ATOM 702 C CA . ALA A 1 86 ? 18.443 -18.787 29.656 1.00 32.16 86 ALA A CA 1
ATOM 703 C C . ALA A 1 86 ? 18.083 -17.719 30.705 1.00 30.50 86 ALA A C 1
ATOM 704 O O . ALA A 1 86 ? 16.934 -17.219 30.692 1.00 28.59 86 ALA A O 1
ATOM 706 N N . GLU A 1 87 ? 19.023 -17.418 31.612 1.00 28.93 87 GLU A N 1
ATOM 707 C CA . GLU A 1 87 ? 18.987 -16.222 32.485 1.00 28.49 87 GLU A CA 1
ATOM 708 C C . GLU A 1 87 ? 19.155 -14.976 31.604 1.00 23.81 87 GLU A C 1
ATOM 709 O O . GLU A 1 87 ? 19.838 -15.063 30.561 1.00 23.08 87 GLU A O 1
ATOM 715 N N . PHE A 1 88 ? 18.678 -13.846 32.067 1.00 20.76 88 PHE A N 1
ATOM 716 C CA . PHE A 1 88 ? 18.989 -12.533 31.455 1.00 18.66 88 PHE A CA 1
ATOM 717 C C . PHE A 1 88 ? 20.410 -12.121 31.826 1.00 18.76 88 PHE A C 1
ATOM 718 O O . PHE A 1 88 ? 20.824 -12.274 32.987 1.00 20.47 88 PHE A O 1
ATOM 726 N N . GLN A 1 89 ? 21.097 -11.544 30.868 1.00 15.55 89 GLN A N 1
ATOM 727 C CA . GLN A 1 89 ? 22.409 -10.894 31.032 1.00 16.18 89 GLN A CA 1
ATOM 728 C C . GLN A 1 89 ? 22.230 -9.378 30.915 1.00 14.51 89 GLN A C 1
ATOM 729 O O . GLN A 1 89 ? 21.381 -8.905 30.105 1.00 13.22 89 GLN A O 1
ATOM 735 N N . HIS A 1 90 ? 23.037 -8.632 31.620 1.00 12.42 90 HIS A N 1
ATOM 736 C CA . HIS A 1 90 ? 23.134 -7.170 31.495 1.00 13.07 90 HIS A CA 1
ATOM 737 C C . HIS A 1 90 ? 24.015 -6.869 30.301 1.00 13.67 90 HIS A C 1
ATOM 738 O O . HIS A 1 90 ? 25.229 -6.985 30.424 1.00 15.93 90 HIS A O 1
ATOM 745 N N . LYS A 1 91 ? 23.429 -6.541 29.173 1.00 12.74 91 LYS A N 1
ATOM 746 C CA . LYS A 1 91 ? 24.152 -6.457 27.885 1.00 14.26 91 LYS A CA 1
ATOM 747 C C . LYS A 1 91 ? 24.757 -5.063 27.699 1.00 14.06 91 LYS A C 1
ATOM 748 O O . LYS A 1 91 ? 25.881 -4.984 27.214 1.00 14.74 91 LYS A O 1
ATOM 754 N N . ARG A 1 92 ? 23.978 -4.014 27.963 1.00 13.24 92 ARG A N 1
ATOM 755 C CA . ARG A 1 92 ? 24.326 -2.616 27.677 1.00 14.70 92 ARG A CA 1
ATOM 756 C C . ARG A 1 92 ? 23.725 -1.724 28.754 1.00 13.58 92 ARG A C 1
ATOM 757 O O . ARG A 1 92 ? 22.804 -2.157 29.462 1.00 12.27 92 ARG A O 1
ATOM 765 N N . THR A 1 93 ? 24.247 -0.513 28.873 1.00 13.14 93 THR A N 1
ATOM 766 C CA . THR A 1 93 ? 23.723 0.528 29.764 1.00 13.65 93 THR A CA 1
ATOM 767 C C . THR A 1 93 ? 23.599 1.839 28.982 1.00 12.29 93 THR A C 1
ATOM 768 O O . THR A 1 93 ? 24.529 2.193 28.285 1.00 13.11 93 THR A O 1
ATOM 772 N N . LEU A 1 94 ? 22.515 2.560 29.201 1.00 11.95 94 LEU A N 1
ATOM 773 C CA . LEU A 1 94 ? 22.361 3.958 28.779 1.00 11.49 94 LEU A CA 1
ATOM 774 C C . LEU A 1 94 ? 22.322 4.800 30.037 1.00 11.75 94 LEU A C 1
ATOM 775 O O . LEU A 1 94 ? 21.394 4.622 30.841 1.00 12.97 94 LEU A O 1
ATOM 780 N N . THR A 1 95 ? 23.309 5.652 30.197 1.00 11.48 95 THR A N 1
ATOM 781 C CA . THR A 1 95 ? 23.465 6.538 31.369 1.00 11.64 95 THR A CA 1
ATOM 782 C C . THR A 1 95 ? 23.065 7.925 30.946 1.00 12.22 95 THR A C 1
ATOM 783 O O . THR A 1 95 ? 23.681 8.461 30.050 1.00 13.37 95 THR A O 1
ATOM 787 N N . SER A 1 96 ? 22.006 8.454 31.541 1.00 12.20 96 SER A N 1
ATOM 788 C CA . SER A 1 96 ? 21.192 9.501 30.897 1.00 13.35 96 SER A CA 1
ATOM 789 C C . SER A 1 96 ? 20.846 10.614 31.891 1.00 14.06 96 SER A C 1
ATOM 790 O O . SER A 1 96 ? 20.258 10.329 32.927 1.00 14.42 96 SER A O 1
ATOM 793 N N . ASP A 1 97 ? 21.020 11.857 31.471 1.00 15.68 97 ASP A N 1
ATOM 794 C CA . ASP A 1 97 ? 20.453 13.030 32.178 1.00 17.98 97 ASP A CA 1
ATOM 795 C C . ASP A 1 97 ? 19.075 13.413 31.586 1.00 17.07 97 ASP A C 1
ATOM 796 O O . ASP A 1 97 ? 18.439 14.309 32.123 1.00 22.57 97 ASP A O 1
ATOM 801 N N . THR A 1 98 ? 18.634 12.775 30.510 1.00 15.82 98 THR A N 1
ATOM 802 C CA . THR A 1 98 ? 17.398 13.150 29.779 1.00 16.30 98 THR A CA 1
ATOM 803 C C . THR A 1 98 ? 16.244 12.203 30.146 1.00 15.49 98 THR A C 1
ATOM 804 O O . THR A 1 98 ? 15.105 12.521 29.864 1.00 17.06 98 THR A O 1
ATOM 808 N N . LYS A 1 99 ? 16.566 11.043 30.692 1.00 15.48 99 LYS A N 1
ATOM 809 C CA . LYS A 1 99 ? 15.589 9.973 31.009 1.00 15.57 99 LYS A CA 1
ATOM 810 C C . LYS A 1 99 ? 14.813 9.565 29.753 1.00 14.64 99 LYS A C 1
ATOM 811 O O . LYS A 1 99 ? 13.645 9.179 29.883 1.00 17.06 99 LYS A O 1
ATOM 817 N N . LEU A 1 100 ? 15.462 9.541 28.607 1.00 12.56 100 LEU A N 1
ATOM 818 C CA . LEU A 1 100 ? 14.865 9.044 27.366 1.00 12.35 100 LEU A CA 1
ATOM 819 C C . LEU A 1 100 ? 15.650 7.832 26.879 1.00 12.05 100 LEU A C 1
ATOM 820 O O . LEU A 1 100 ? 16.917 7.832 26.986 1.00 13.89 100 LEU A O 1
ATOM 825 N N . ALA A 1 101 ? 14.965 6.834 26.375 1.00 12.82 101 ALA A N 1
ATOM 826 C CA . ALA A 1 101 ? 15.608 5.665 25.754 1.00 11.37 101 ALA A CA 1
ATOM 827 C C . ALA A 1 101 ? 14.945 5.401 24.411 1.00 12.41 101 ALA A C 1
ATOM 828 O O . ALA A 1 101 ? 13.943 6.036 24.125 1.00 12.10 101 ALA A O 1
ATOM 830 N N . GLY A 1 102 ? 15.519 4.526 23.607 1.00 12.54 102 GLY A N 1
ATOM 831 C CA . GLY A 1 102 ? 15.030 4.242 22.268 1.00 13.57 102 GLY A CA 1
ATOM 832 C C . GLY A 1 102 ? 14.992 2.779 21.966 1.00 13.47 102 GLY A C 1
ATOM 833 O O . GLY A 1 102 ? 15.810 2.008 22.485 1.00 14.84 102 GLY A O 1
ATOM 834 N N . PHE A 1 103 ? 14.138 2.397 21.062 1.00 13.22 103 PHE A N 1
ATOM 835 C CA . PHE A 1 103 ? 13.970 1.020 20.586 1.00 13.27 103 PHE A CA 1
ATOM 836 C C . PHE A 1 103 ? 13.515 1.088 19.138 1.00 12.69 103 PHE A C 1
ATOM 837 O O . PHE A 1 103 ? 12.579 1.836 18.855 1.00 13.11 103 PHE A O 1
ATOM 845 N N . MET A 1 104 ? 14.138 0.324 18.258 1.00 11.17 104 MET A N 1
ATOM 846 C CA . MET A 1 104 ? 13.734 0.260 16.833 1.00 11.20 104 MET A CA 1
ATOM 847 C C . MET A 1 104 ? 13.918 -1.138 16.287 1.00 10.79 104 MET A C 1
ATOM 848 O O . MET A 1 104 ? 14.946 -1.744 16.537 1.00 11.51 104 MET A O 1
ATOM 853 N N . LYS A 1 105 ? 12.977 -1.582 15.479 1.00 11.55 105 LYS A N 1
ATOM 854 C CA . LYS A 1 105 ? 13.091 -2.804 14.650 1.00 11.27 105 LYS A CA 1
ATOM 855 C C . LYS A 1 105 ? 13.539 -2.393 13.268 1.00 11.27 105 LYS A C 1
ATOM 856 O O . LYS A 1 105 ? 12.826 -1.596 12.632 1.00 12.51 105 LYS A O 1
ATOM 862 N N . PHE A 1 106 ? 14.709 -2.827 12.836 1.00 11.60 106 PHE A N 1
ATOM 863 C CA . PHE A 1 106 ? 15.244 -2.442 11.519 1.00 12.19 106 PHE A CA 1
ATOM 864 C C . PHE A 1 106 ? 16.329 -3.417 11.089 1.00 12.03 106 PHE A C 1
ATOM 865 O O . PHE A 1 106 ? 17.141 -3.816 11.896 1.00 11.97 106 PHE A O 1
ATOM 873 N N . TYR A 1 107 ? 16.345 -3.779 9.814 1.00 12.39 107 TYR A N 1
ATOM 874 C CA . TYR A 1 107 ? 17.461 -4.535 9.222 1.00 13.15 107 TYR A CA 1
ATOM 875 C C . TYR A 1 107 ? 17.671 -5.813 10.052 1.00 13.21 107 TYR A C 1
ATOM 876 O O . TYR A 1 107 ? 18.792 -6.104 10.464 1.00 14.32 107 TYR A O 1
ATOM 885 N N . ASN A 1 108 ? 16.599 -6.587 10.249 1.00 14.14 108 ASN A N 1
ATOM 886 C CA . ASN A 1 108 ? 16.634 -7.914 10.935 1.00 15.76 108 ASN A CA 1
ATOM 887 C C . ASN A 1 108 ? 17.241 -7.789 12.331 1.00 15.17 108 ASN A C 1
ATOM 888 O O . ASN A 1 108 ? 17.837 -8.774 12.824 1.00 17.89 108 ASN A O 1
ATOM 893 N N . SER A 1 109 ? 17.124 -6.636 12.964 1.00 12.36 109 SER A N 1
ATOM 894 C CA . SER A 1 109 ? 17.779 -6.381 14.260 1.00 12.19 109 SER A CA 1
ATOM 895 C C . SER A 1 109 ? 16.877 -5.541 15.142 1.00 11.64 109 SER A C 1
ATOM 896 O O . SER A 1 109 ? 16.079 -4.745 14.612 1.00 11.26 109 SER A O 1
ATOM 899 N N . VAL A 1 110 ? 17.130 -5.601 16.442 1.00 11.04 110 VAL A N 1
ATOM 900 C CA . VAL A 1 110 ? 16.577 -4.646 17.404 1.00 11.69 110 VAL A CA 1
ATOM 901 C C . VAL A 1 110 ? 17.679 -3.685 17.806 1.00 11.55 110 VAL A C 1
ATOM 902 O O . VAL A 1 110 ? 18.745 -4.145 18.151 1.00 13.11 110 VAL A O 1
ATOM 906 N N . TRP A 1 111 ? 17.414 -2.402 17.727 1.00 10.57 111 TRP A N 1
ATOM 907 C CA . TRP A 1 111 ? 18.387 -1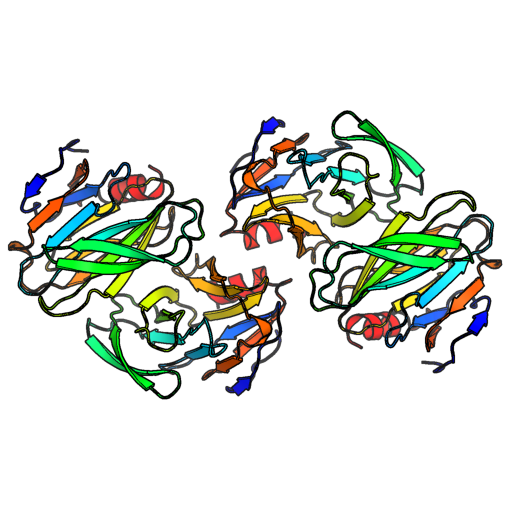.319 17.978 1.00 10.21 111 TRP A CA 1
ATOM 908 C C . TRP A 1 111 ? 18.001 -0.595 19.248 1.00 10.44 111 TRP A C 1
ATOM 909 O O . TRP A 1 111 ? 16.795 -0.370 19.461 1.00 11.15 111 TRP A O 1
ATOM 920 N N . THR A 1 112 ? 18.992 -0.204 20.028 1.00 11.30 112 THR A N 1
ATOM 921 C CA . THR A 1 112 ? 18.854 0.581 21.252 1.00 11.70 112 THR A CA 1
ATOM 922 C C . THR A 1 112 ? 19.964 1.605 21.299 1.00 12.66 112 THR A C 1
ATOM 923 O O . THR A 1 112 ? 20.931 1.464 20.596 1.00 13.41 112 THR A O 1
ATOM 927 N N . PHE A 1 113 ? 19.841 2.580 22.171 1.00 11.75 113 PHE A N 1
ATOM 928 C CA . PHE A 1 113 ? 20.919 3.513 22.479 1.00 11.97 113 PHE A CA 1
ATOM 929 C C . PHE A 1 113 ? 21.651 2.995 23.726 1.00 12.95 113 PHE A C 1
ATOM 930 O O . PHE A 1 113 ? 21.018 2.407 24.626 1.00 13.90 113 PHE A O 1
ATOM 938 N N . HIS A 1 114 ? 22.932 3.276 23.805 1.00 11.45 114 HIS A N 1
ATOM 939 C CA . HIS A 1 114 ? 23.756 2.981 24.994 1.00 11.66 114 HIS A CA 1
ATOM 940 C C . HIS A 1 114 ? 24.887 3.972 25.085 1.00 12.46 114 HIS A C 1
ATOM 941 O O . HIS A 1 114 ? 25.056 4.793 24.168 1.00 12.98 114 HIS A O 1
ATOM 948 N N . GLY A 1 115 ? 25.590 3.951 26.195 1.00 13.45 115 GLY A N 1
ATOM 949 C CA . GLY A 1 115 ? 26.656 4.912 26.479 1.00 13.75 115 GLY A CA 1
ATOM 950 C C . GLY A 1 115 ? 26.138 5.985 27.390 1.00 14.40 115 GLY A C 1
ATOM 951 O O . GLY A 1 115 ? 25.085 5.796 27.990 1.00 17.08 115 GLY A O 1
ATOM 952 N N . GLU A 1 116 ? 26.826 7.088 27.483 1.00 15.20 116 GLU A N 1
ATOM 953 C CA . GLU A 1 116 ? 26.483 8.143 28.450 1.00 15.09 116 GLU A CA 1
ATOM 954 C C . GLU A 1 116 ? 26.162 9.422 27.687 1.00 14.41 116 GLU A C 1
ATOM 955 O O . GLU A 1 116 ? 26.937 9.817 26.806 1.00 15.24 116 GLU A O 1
ATOM 961 N N . THR A 1 117 ? 25.023 10.011 27.959 1.00 13.25 117 THR A N 1
ATOM 962 C CA . THR A 1 117 ? 24.641 11.316 27.364 1.00 13.01 117 THR A CA 1
ATOM 963 C C . THR A 1 117 ? 25.752 12.303 27.701 1.00 13.42 117 THR A C 1
ATOM 964 O O . THR A 1 117 ? 26.344 12.224 28.778 1.00 15.21 117 THR A O 1
ATOM 968 N N . PRO A 1 118 ? 26.068 13.272 26.813 1.00 14.61 118 PRO A N 1
ATOM 969 C CA . PRO A 1 118 ? 25.377 13.452 25.533 1.00 15.74 118 PRO A CA 1
ATOM 970 C C . PRO A 1 118 ? 26.018 12.719 24.339 1.00 16.12 118 PRO A C 1
ATOM 971 O O . PRO A 1 118 ? 25.882 13.209 23.188 1.00 18.20 118 PRO A O 1
ATOM 975 N N . HIS A 1 119 ? 26.705 11.623 24.596 1.00 15.85 119 HIS A N 1
ATOM 976 C CA . HIS A 1 119 ? 27.483 10.864 23.590 1.00 17.35 119 HIS A CA 1
ATOM 977 C C . HIS A 1 119 ? 26.890 9.481 23.391 1.00 15.98 119 HIS A C 1
ATOM 978 O O . HIS A 1 119 ? 27.654 8.570 23.097 1.00 16.93 119 HIS A O 1
ATOM 985 N N . ALA A 1 120 ? 25.602 9.300 23.652 1.00 14.17 120 ALA A N 1
ATOM 986 C CA . ALA A 1 120 ? 24.954 7.980 23.477 1.00 13.63 120 ALA A CA 1
ATOM 987 C C . ALA A 1 120 ? 24.819 7.675 21.990 1.00 13.16 120 ALA A C 1
ATOM 988 O O . ALA A 1 120 ? 24.536 8.600 21.203 1.00 14.50 120 ALA A O 1
ATOM 990 N N . THR A 1 121 ? 25.025 6.407 21.637 1.00 12.23 121 THR A N 1
ATOM 991 C CA . THR A 1 121 ? 25.055 5.905 20.252 1.00 13.22 121 THR A CA 1
ATOM 992 C C . THR A 1 121 ? 24.195 4.646 20.171 1.00 12.45 121 THR A C 1
ATOM 993 O O . THR A 1 121 ? 23.821 4.098 21.206 1.00 12.41 121 THR A O 1
ATOM 997 N N . THR A 1 122 ? 23.994 4.126 18.985 1.00 11.97 122 THR A N 1
ATOM 998 C CA . THR A 1 122 ? 23.129 2.948 18.785 1.00 12.66 122 THR A CA 1
ATOM 999 C C . THR A 1 122 ? 23.960 1.692 18.639 1.00 12.61 122 THR A C 1
ATOM 1000 O O . THR A 1 122 ? 25.098 1.760 18.154 1.00 12.07 122 THR A O 1
ATOM 1004 N N . ASP A 1 123 ? 23.373 0.563 19.004 1.00 12.90 123 ASP A N 1
ATOM 1005 C CA . ASP A 1 123 ? 23.920 -0.788 18.699 1.00 15.15 123 ASP A CA 1
ATOM 1006 C C . ASP A 1 123 ? 22.733 -1.736 18.610 1.00 12.49 123 ASP A C 1
ATOM 1007 O O . ASP A 1 123 ? 21.596 -1.282 18.793 1.00 11.98 123 ASP A O 1
ATOM 1012 N N . TYR A 1 124 ? 22.966 -2.916 18.105 1.00 13.77 124 TYR A N 1
ATOM 1013 C CA . TYR A 1 124 ? 21.902 -3.822 17.678 1.00 12.85 124 TYR A CA 1
ATOM 1014 C C . TYR A 1 124 ? 22.068 -5.178 18.324 1.00 12.97 124 TYR A C 1
ATOM 1015 O O . TYR A 1 124 ? 23.131 -5.540 18.730 1.00 13.43 124 TYR A O 1
ATOM 1024 N N . SER A 1 125 ? 20.968 -5.914 18.357 1.00 13.59 125 SER A N 1
ATOM 1025 C CA . SER A 1 125 ? 20.893 -7.353 18.614 1.00 14.58 125 SER A CA 1
ATOM 1026 C C . SER A 1 125 ? 20.205 -8.013 17.423 1.00 14.37 125 SER A C 1
ATOM 1027 O O . SER A 1 125 ? 19.191 -7.523 16.980 1.00 14.24 125 SER A O 1
ATOM 1030 N N . SER A 1 126 ? 20.821 -9.029 16.864 1.00 18.58 126 SER A N 1
ATOM 1031 C CA . SER A 1 126 ? 20.337 -9.725 15.659 1.00 19.09 126 SER A CA 1
ATOM 1032 C C . SER A 1 126 ? 19.180 -10.657 16.035 1.00 19.48 126 SER A C 1
ATOM 1033 O O . SER A 1 126 ? 19.159 -11.187 17.145 1.00 18.56 126 SER A O 1
ATOM 1036 N N . THR A 1 127 ? 18.261 -10.861 15.113 1.00 18.57 127 THR A N 1
ATOM 1037 C CA . THR A 1 127 ? 17.175 -11.851 15.255 1.00 20.25 127 THR A CA 1
ATOM 1038 C C . THR A 1 127 ? 16.894 -12.474 13.894 1.00 19.48 127 THR A C 1
ATOM 1039 O O . THR A 1 127 ? 16.920 -11.738 12.898 1.00 20.55 127 THR A O 1
ATOM 1043 N N . SER A 1 128 ? 16.478 -13.738 13.912 1.00 21.09 128 SER A N 1
ATOM 1044 C CA . SER A 1 128 ? 15.982 -14.499 12.734 1.00 22.59 128 SER A CA 1
ATOM 1045 C C . SER A 1 128 ? 14.499 -14.187 12.447 1.00 22.96 128 SER A C 1
ATOM 1046 O O . SER A 1 128 ? 14.038 -14.545 11.336 1.00 22.45 128 SER A O 1
ATOM 1049 N N . ASN A 1 129 ? 13.776 -13.568 13.393 1.00 18.95 129 ASN A N 1
ATOM 1050 C CA . ASN A 1 129 ? 12.306 -13.337 13.277 1.00 17.72 129 ASN A CA 1
ATOM 1051 C C . ASN A 1 129 ? 11.959 -11.954 13.813 1.00 15.68 129 ASN A C 1
ATOM 1052 O O . ASN A 1 129 ? 11.243 -11.851 14.807 1.00 16.13 129 ASN A O 1
ATOM 1057 N N . LEU A 1 130 ? 12.402 -10.919 13.136 1.00 15.03 130 LEU A N 1
ATOM 1058 C CA . LEU A 1 130 ? 12.180 -9.522 13.583 1.00 14.37 130 LEU A CA 1
ATOM 1059 C C . LEU A 1 130 ? 10.692 -9.177 13.547 1.00 16.27 130 LEU A C 1
ATOM 1060 O O . LEU A 1 130 ? 10.226 -8.489 14.452 1.00 16.25 130 LEU A O 1
ATOM 1065 N N . SER A 1 131 ? 9.950 -9.666 12.551 1.00 16.97 131 SER A N 1
ATOM 1066 C CA . SER A 1 131 ? 8.542 -9.296 12.327 1.00 19.27 131 SER A CA 1
ATOM 1067 C C . SER A 1 131 ? 7.688 -9.695 13.539 1.00 18.66 131 SER A C 1
ATOM 1068 O O . SER A 1 131 ? 6.667 -9.014 13.779 1.00 24.17 131 SER A O 1
ATOM 1071 N N . GLU A 1 132 ? 8.092 -10.712 14.301 1.00 16.34 132 GLU A N 1
ATOM 1072 C CA . GLU A 1 132 ? 7.302 -11.206 15.447 1.00 16.57 132 GLU A CA 1
ATOM 1073 C C . GLU A 1 132 ? 7.714 -10.515 16.753 1.00 14.77 132 GLU A C 1
ATOM 1074 O O . GLU A 1 132 ? 7.144 -10.868 17.802 1.00 15.02 132 GLU A O 1
ATOM 1080 N N . VAL A 1 133 ? 8.670 -9.596 16.719 1.00 14.87 133 VAL A N 1
ATOM 1081 C CA . VAL A 1 133 ? 9.050 -8.878 17.958 1.00 15.40 133 VAL A CA 1
ATOM 1082 C C . VAL A 1 133 ? 7.902 -7.949 18.361 1.00 14.45 133 VAL A C 1
ATOM 1083 O O . VAL A 1 133 ? 7.538 -7.059 17.569 1.00 15.59 133 VAL A O 1
ATOM 1087 N N . GLU A 1 134 ? 7.372 -8.148 19.561 1.00 14.97 134 GLU A N 1
ATOM 1088 C CA . GLU A 1 134 ? 6.297 -7.338 20.154 1.00 17.97 134 GLU A CA 1
ATOM 1089 C C . GLU A 1 134 ? 6.794 -6.749 21.456 1.00 20.35 134 GLU A C 1
ATOM 1090 O O . GLU A 1 134 ? 7.591 -7.422 22.144 1.00 19.31 134 GLU A O 1
ATOM 1096 N N . THR A 1 135 ? 6.328 -5.558 21.795 1.00 18.08 135 THR A N 1
ATOM 1097 C CA . THR A 1 135 ? 6.825 -4.786 22.964 1.00 17.61 135 THR A CA 1
ATOM 1098 C C . THR A 1 135 ? 5.669 -4.439 23.899 1.00 17.88 135 THR A C 1
ATOM 1099 O O . THR A 1 135 ? 4.696 -3.800 23.439 1.00 18.57 135 THR A O 1
ATOM 1103 N N . VAL A 1 136 ? 5.846 -4.712 25.179 1.00 16.02 136 VAL A N 1
ATOM 1104 C CA . VAL A 1 136 ? 5.085 -4.065 26.255 1.00 15.08 136 VAL A CA 1
ATOM 1105 C C . VAL A 1 136 ? 5.850 -2.796 26.630 1.00 15.06 136 VAL A C 1
ATOM 1106 O O . VAL A 1 136 ? 7.024 -2.904 27.006 1.00 14.52 136 VAL A O 1
ATOM 1110 N N . ILE A 1 137 ? 5.223 -1.651 26.480 1.00 13.21 137 ILE A N 1
ATOM 1111 C CA . ILE A 1 137 ? 5.818 -0.333 26.780 1.00 13.83 137 ILE A CA 1
ATOM 1112 C C . ILE A 1 137 ? 5.095 0.227 27.975 1.00 13.61 137 ILE A C 1
ATOM 1113 O O . ILE A 1 137 ? 3.886 0.396 27.883 1.00 14.44 137 ILE A O 1
ATOM 1118 N N . HIS A 1 138 ? 5.795 0.459 29.065 1.00 12.72 138 HIS A N 1
ATOM 1119 C CA . HIS A 1 138 ? 5.184 0.821 30.368 1.00 13.49 138 HIS A CA 1
ATOM 1120 C C . HIS A 1 138 ? 5.173 2.327 30.564 1.00 12.27 138 HIS A C 1
ATOM 1121 O O . HIS A 1 138 ? 4.790 2.771 31.665 1.00 13.76 138 HIS A O 1
ATOM 1128 N N . VAL A 1 139 ? 5.597 3.089 29.563 1.00 12.79 139 VAL A N 1
ATOM 1129 C CA . VAL A 1 139 ? 5.833 4.542 29.691 1.00 13.79 139 VAL A CA 1
ATOM 1130 C C . VAL A 1 139 ? 5.176 5.266 28.534 1.00 13.71 139 VAL A C 1
ATOM 1131 O O . VAL A 1 139 ? 4.920 4.637 27.501 1.00 13.88 139 VAL A O 1
ATOM 1135 N N . GLU A 1 140 ? 5.008 6.569 28.670 1.00 14.38 140 GLU A N 1
ATOM 1136 C CA . GLU A 1 140 ? 4.668 7.455 27.551 1.00 15.59 140 GLU A CA 1
ATOM 1137 C C . GLU A 1 140 ? 5.761 7.325 26.469 1.00 14.57 140 GLU A C 1
ATOM 1138 O O . GLU A 1 140 ? 6.953 7.256 26.819 1.00 13.68 140 GLU A O 1
ATOM 1144 N N . PHE A 1 141 ? 5.412 7.388 25.215 1.00 14.05 141 PHE A N 1
ATOM 1145 C CA . PHE A 1 141 ? 6.427 7.296 24.149 1.00 13.78 141 PHE A CA 1
ATOM 1146 C C . PHE A 1 141 ? 6.031 8.108 22.934 1.00 14.93 141 PHE A C 1
ATOM 1147 O O . PHE A 1 141 ? 4.849 8.473 22.769 1.00 15.13 141 PHE A O 1
ATOM 1155 N N . TYR A 1 142 ? 7.009 8.334 22.083 1.00 14.19 142 TYR A N 1
ATOM 1156 C CA . TYR A 1 142 ? 6.881 9.029 20.807 1.00 14.88 142 TYR A CA 1
ATOM 1157 C C . TYR A 1 142 ? 7.401 8.104 19.710 1.00 15.26 142 TYR A C 1
ATOM 1158 O O . TYR A 1 142 ? 8.162 7.151 20.014 1.00 15.13 142 TYR A O 1
ATOM 1167 N N . ILE A 1 143 ? 7.007 8.352 18.472 1.00 15.03 143 ILE A N 1
ATOM 1168 C CA . ILE A 1 143 ? 7.453 7.552 17.310 1.00 17.49 143 ILE A CA 1
ATOM 1169 C C . ILE A 1 143 ? 8.157 8.487 16.346 1.00 18.87 143 ILE A C 1
ATOM 1170 O O . ILE A 1 143 ? 7.643 9.598 16.088 1.00 19.30 143 ILE A O 1
ATOM 1175 N N . ILE A 1 144 ? 9.344 8.116 15.933 1.00 17.37 144 ILE A N 1
ATOM 1176 C CA . ILE A 1 144 ? 10.173 8.942 15.024 1.00 16.69 144 ILE A CA 1
ATOM 1177 C C . ILE A 1 144 ? 10.653 8.041 13.904 1.00 16.83 144 ILE A C 1
ATOM 1178 O O . ILE A 1 144 ? 11.254 7.009 14.165 1.00 14.91 144 ILE A O 1
ATOM 1183 N N . PRO A 1 145 ? 10.422 8.376 12.620 1.00 15.91 145 PRO A N 1
ATOM 1184 C CA . PRO A 1 145 ? 10.959 7.560 11.539 1.00 15.91 145 PRO A CA 1
ATOM 1185 C C . PRO A 1 145 ? 12.485 7.503 11.535 1.00 15.11 145 PRO A C 1
ATOM 1186 O O . PRO A 1 145 ? 13.165 8.485 11.947 1.00 15.16 145 PRO A O 1
ATOM 1190 N N . ARG A 1 146 ? 13.035 6.411 11.045 1.00 14.67 146 ARG A N 1
ATOM 1191 C CA . ARG A 1 146 ? 14.506 6.225 10.988 1.00 15.81 146 ARG A CA 1
ATOM 1192 C C . ARG A 1 146 ? 15.145 7.350 10.153 1.00 16.51 146 ARG A C 1
ATOM 1193 O O . ARG A 1 146 ? 16.266 7.712 10.430 1.00 17.36 146 ARG A O 1
ATOM 1201 N N . SER A 1 147 ? 14.413 7.901 9.184 1.00 19.42 147 SER A N 1
ATOM 1202 C CA . SER A 1 147 ? 14.891 9.029 8.344 1.00 20.47 147 SER A CA 1
ATOM 1203 C C . SER A 1 147 ? 15.317 10.206 9.238 1.00 18.80 147 SER A C 1
ATOM 1204 O O . SER A 1 147 ? 16.276 10.927 8.876 1.00 20.76 147 SER A O 1
ATOM 1207 N N . GLN A 1 148 ? 14.697 10.319 10.432 1.00 16.60 148 GLN A N 1
ATOM 1208 C CA . GLN A 1 148 ? 14.890 11.421 11.396 1.00 16.94 148 GLN A CA 1
ATOM 1209 C C . GLN A 1 148 ? 15.638 10.896 12.627 1.00 16.80 148 GLN A C 1
ATOM 1210 O O . GLN A 1 148 ? 15.520 11.502 13.678 1.00 17.33 148 GLN A O 1
ATOM 1216 N N . GLU A 1 149 ? 16.500 9.908 12.450 1.00 15.86 149 GLU A N 1
ATOM 1217 C CA . GLU A 1 149 ? 17.321 9.357 13.563 1.00 17.60 149 GLU A CA 1
ATOM 1218 C C . GLU A 1 149 ? 18.182 10.463 14.166 1.00 16.61 149 GLU A C 1
ATOM 1219 O O . GLU A 1 149 ? 18.436 10.406 15.377 1.00 17.01 149 GLU A O 1
ATOM 1225 N N . SER A 1 150 ? 18.673 11.414 13.376 1.00 17.69 150 SER A N 1
ATOM 1226 C CA . SER A 1 150 ? 19.508 12.523 13.919 1.00 19.50 150 SER A CA 1
ATOM 1227 C C . SER A 1 150 ? 18.703 13.320 14.964 1.00 18.24 150 SER A C 1
ATOM 1228 O O . SER A 1 150 ? 19.276 13.663 15.983 1.00 19.52 150 SER A O 1
ATOM 1231 N N . LYS A 1 151 ? 17.402 13.462 14.784 1.00 18.51 151 LYS A N 1
ATOM 1232 C CA . LYS A 1 151 ? 16.496 14.113 15.781 1.00 19.70 151 LYS A CA 1
ATOM 1233 C C . LYS A 1 151 ? 16.292 13.174 16.979 1.00 18.45 151 LYS A C 1
ATOM 1234 O O . LYS A 1 151 ? 16.312 13.652 18.112 1.00 17.29 151 LYS A O 1
ATOM 1240 N N . CYS A 1 152 ? 16.073 11.887 16.746 1.00 17.48 152 CYS A N 1
ATOM 1241 C CA . CYS A 1 152 ? 15.976 10.890 17.830 1.00 16.76 152 CYS A CA 1
ATOM 1242 C C . CYS A 1 152 ? 17.251 10.954 18.695 1.00 16.27 152 CYS A C 1
ATOM 1243 O O . CYS A 1 152 ? 17.129 11.071 19.952 1.00 15.11 152 CYS A O 1
ATOM 1246 N N . SER A 1 153 ? 18.432 10.954 18.073 1.00 16.06 153 SER A N 1
ATOM 1247 C CA . SER A 1 153 ? 19.716 11.018 18.792 1.00 16.35 153 SER A CA 1
ATOM 1248 C C . SER A 1 153 ? 19.799 12.311 19.589 1.00 16.37 153 SER A C 1
ATOM 1249 O O . SER A 1 153 ? 20.231 12.283 20.766 1.00 15.14 153 SER A O 1
ATOM 1252 N N . GLU A 1 154 ? 19.363 13.421 19.005 1.00 16.10 154 GLU A N 1
ATOM 1253 C CA . GLU A 1 154 ? 19.373 14.723 19.695 1.00 17.78 154 GLU A CA 1
ATOM 1254 C C . GLU A 1 154 ? 18.474 14.650 20.936 1.00 16.09 154 GLU A C 1
ATOM 1255 O O . GLU A 1 154 ? 18.906 15.091 22.005 1.00 15.87 154 GLU A O 1
ATOM 1261 N N . TYR A 1 155 ? 17.290 14.073 20.827 1.00 15.91 155 TYR A N 1
ATOM 1262 C CA . TYR A 1 155 ? 16.372 13.924 21.986 1.00 16.04 155 TYR A CA 1
ATOM 1263 C C . TYR A 1 155 ? 17.039 13.047 23.049 1.00 14.30 155 TYR A C 1
ATOM 1264 O O . TYR A 1 155 ? 17.052 13.433 24.247 1.00 15.09 155 TYR A O 1
ATOM 1273 N N . ILE A 1 156 ? 17.538 11.887 22.654 1.00 13.68 156 ILE A N 1
ATOM 1274 C CA . ILE A 1 156 ? 18.167 10.926 23.615 1.00 13.75 156 ILE A CA 1
ATOM 1275 C C . ILE A 1 156 ? 19.251 11.684 24.388 1.00 13.56 156 ILE A C 1
ATOM 1276 O O . ILE A 1 156 ? 19.408 11.478 25.631 1.00 13.57 156 ILE A O 1
ATOM 1281 N N . ASN A 1 157 ? 20.063 12.454 23.688 1.00 13.51 157 ASN A N 1
ATOM 1282 C CA . ASN A 1 157 ? 21.314 13.008 24.254 1.00 13.20 157 ASN A CA 1
ATOM 1283 C C . ASN A 1 157 ? 21.070 14.372 24.920 1.00 15.55 157 ASN A C 1
ATOM 1284 O O . ASN A 1 157 ? 21.855 14.713 25.867 1.00 16.69 157 ASN A O 1
ATOM 1289 N N . THR A 1 158 ? 20.047 15.124 24.523 1.00 17.27 158 THR A N 1
ATOM 1290 C CA . THR A 1 158 ? 19.855 16.515 25.050 1.00 19.03 158 THR A CA 1
ATOM 1291 C C . THR A 1 158 ? 18.419 16.785 25.517 1.00 20.38 158 THR A C 1
ATOM 1292 O O . THR A 1 158 ? 18.234 17.815 26.189 1.00 21.93 158 THR A O 1
ATOM 1296 N N . GLY A 1 159 ? 17.457 15.891 25.272 1.00 18.11 159 GLY A N 1
ATOM 1297 C CA . GLY A 1 159 ? 16.111 15.960 25.886 1.00 19.08 159 GLY A CA 1
ATOM 1298 C C . GLY A 1 159 ? 15.059 16.504 24.953 1.00 20.98 159 GLY A C 1
ATOM 1299 O O . GLY A 1 159 ? 15.345 16.932 23.855 1.00 22.37 159 GLY A O 1
ATOM 1300 N N . LEU B 1 2 ? 55.244 6.701 32.179 1.00 29.65 2 LEU B N 1
ATOM 1301 C CA . LEU B 1 2 ? 54.877 5.308 32.532 1.00 27.74 2 LEU B CA 1
ATOM 1302 C C . LEU B 1 2 ? 56.020 4.642 33.302 1.00 24.21 2 LEU B C 1
ATOM 1303 O O . LEU B 1 2 ? 57.177 4.742 32.854 1.00 22.94 2 LEU B O 1
ATOM 1308 N N . ASP B 1 3 ? 55.682 3.883 34.327 1.00 19.90 3 ASP B N 1
ATOM 1309 C CA . ASP B 1 3 ? 56.561 2.877 34.979 1.00 24.14 3 ASP B CA 1
ATOM 1310 C C . ASP B 1 3 ? 56.248 1.492 34.348 1.00 23.93 3 ASP B C 1
ATOM 1311 O O . ASP B 1 3 ? 55.109 1.067 34.418 1.00 23.20 3 ASP B O 1
ATOM 1316 N N . GLY B 1 4 ? 57.199 0.866 33.681 1.00 20.64 4 GLY B N 1
ATOM 1317 C CA . GLY B 1 4 ? 57.001 -0.435 33.011 1.00 18.98 4 GLY B CA 1
ATOM 1318 C C . GLY B 1 4 ? 57.802 -0.496 31.733 1.00 19.81 4 GLY B C 1
ATOM 1319 O O . GLY B 1 4 ? 58.779 0.255 31.605 1.00 20.78 4 GLY B O 1
ATOM 1320 N N . PRO B 1 5 ? 57.517 -1.419 30.799 1.00 18.13 5 PRO B N 1
ATOM 1321 C CA . PRO B 1 5 ? 56.463 -2.412 30.960 1.00 18.29 5 PRO B CA 1
ATOM 1322 C C . PRO B 1 5 ? 56.833 -3.456 32.010 1.00 19.94 5 PRO B C 1
ATOM 1323 O O . PRO B 1 5 ? 58.001 -3.754 32.168 1.00 20.28 5 PRO B O 1
ATOM 1327 N N . TYR B 1 6 ? 55.829 -4.019 32.675 1.00 18.44 6 TYR B N 1
ATOM 1328 C CA . TYR B 1 6 ? 55.961 -5.179 33.570 1.00 17.86 6 TYR B CA 1
ATOM 1329 C C . TYR B 1 6 ? 55.322 -6.394 32.927 1.00 17.72 6 TYR B C 1
ATOM 1330 O O . TYR B 1 6 ? 54.321 -6.264 32.222 1.00 16.47 6 TYR B O 1
ATOM 1339 N N . GLN B 1 7 ? 55.902 -7.560 33.168 1.00 17.05 7 GLN B N 1
ATOM 1340 C CA . GLN B 1 7 ? 55.402 -8.837 32.632 1.00 18.07 7 GLN B CA 1
ATOM 1341 C C . GLN B 1 7 ? 54.246 -9.322 33.483 1.00 17.62 7 GLN B C 1
ATOM 1342 O O . GLN B 1 7 ? 54.126 -8.990 34.641 1.00 17.87 7 GLN B O 1
ATOM 1348 N N . PRO B 1 8 ? 53.396 -10.179 32.930 1.00 16.85 8 PRO B N 1
ATOM 1349 C CA . PRO B 1 8 ? 52.305 -10.756 33.710 1.00 17.38 8 PRO B CA 1
ATOM 1350 C C . PRO B 1 8 ? 52.773 -11.297 35.065 1.00 18.17 8 PRO B C 1
ATOM 1351 O O . PRO B 1 8 ? 53.834 -11.914 35.147 1.00 18.46 8 PRO B O 1
ATOM 1355 N N . THR B 1 9 ? 51.957 -11.156 36.086 1.00 18.62 9 THR B N 1
ATOM 1356 C CA . THR B 1 9 ? 52.327 -11.530 37.461 1.00 20.02 9 THR B CA 1
ATOM 1357 C C . THR B 1 9 ? 51.093 -11.573 38.341 1.00 20.71 9 THR B C 1
ATOM 1358 O O . THR B 1 9 ? 50.023 -11.096 37.923 1.00 19.51 9 THR B O 1
ATOM 1362 N N . ASN B 1 10 ? 51.238 -12.141 39.518 1.00 20.15 10 ASN B N 1
ATOM 1363 C CA . ASN B 1 10 ? 50.243 -12.058 40.607 1.00 23.28 10 ASN B CA 1
ATOM 1364 C C . ASN B 1 10 ? 50.823 -11.136 41.676 1.00 25.55 10 ASN B C 1
ATOM 1365 O O . ASN B 1 10 ? 51.928 -11.425 42.163 1.00 27.70 10 ASN B O 1
ATOM 1370 N N . PHE B 1 11 ? 50.167 -10.027 41.966 1.00 21.40 11 PHE B N 1
ATOM 1371 C CA . PHE B 1 11 ? 50.623 -9.099 43.033 1.00 24.48 11 PHE B CA 1
ATOM 1372 C C . PHE B 1 11 ? 49.480 -8.254 43.573 1.00 24.42 11 PHE B C 1
ATOM 1373 O O . PHE B 1 11 ? 48.384 -8.235 43.010 1.00 22.76 11 PHE B O 1
ATOM 1381 N N . LYS B 1 12 ? 49.735 -7.638 44.718 1.00 23.94 12 LYS B N 1
ATOM 1382 C CA . LYS B 1 12 ? 48.862 -6.639 45.356 1.00 25.07 12 LYS B CA 1
ATOM 1383 C C . LYS B 1 12 ? 49.249 -5.261 44.835 1.00 23.68 12 LYS B C 1
ATOM 1384 O O . LYS B 1 12 ? 50.290 -4.742 45.210 1.00 24.86 12 LYS B O 1
ATOM 1390 N N . PRO B 1 13 ? 48.486 -4.648 43.907 1.00 22.86 13 PRO B N 1
ATOM 1391 C CA . PRO B 1 13 ? 48.874 -3.368 43.355 1.00 22.50 13 PRO B CA 1
ATOM 1392 C C . PRO B 1 13 ? 48.851 -2.328 44.455 1.00 25.13 13 PRO B C 1
ATOM 1393 O O . PRO B 1 13 ? 48.056 -2.415 45.390 1.00 23.24 13 PRO B O 1
ATOM 1397 N N . PRO B 1 14 ? 49.730 -1.329 44.380 1.00 25.68 14 PRO B N 1
ATOM 1398 C CA . PRO B 1 14 ? 49.712 -0.251 45.357 1.00 27.75 14 PRO B CA 1
ATOM 1399 C C . PRO B 1 14 ? 48.443 0.596 45.206 1.00 27.41 14 PRO B C 1
ATOM 1400 O O . PRO B 1 14 ? 47.970 0.768 44.108 1.00 27.77 14 PRO B O 1
ATOM 1404 N N . ASN B 1 15 ? 47.932 1.098 46.313 1.00 24.45 15 ASN B N 1
ATOM 1405 C CA . ASN B 1 15 ? 46.867 2.143 46.352 1.00 27.06 15 ASN B CA 1
ATOM 1406 C C . ASN B 1 15 ? 47.325 3.400 45.601 1.00 27.81 15 ASN B C 1
ATOM 1407 O O . ASN B 1 15 ? 48.516 3.753 45.706 1.00 26.69 15 ASN B O 1
ATOM 1412 N N . ASP B 1 16 ? 46.399 4.064 44.891 1.00 27.68 16 ASP B N 1
ATOM 1413 C CA . ASP B 1 16 ? 46.577 5.423 44.309 1.00 29.46 16 ASP B CA 1
ATOM 1414 C C . ASP B 1 16 ? 47.447 5.349 43.067 1.00 27.17 16 ASP B C 1
ATOM 1415 O O . ASP B 1 16 ? 48.068 6.380 42.691 1.00 23.99 16 ASP B O 1
ATOM 1420 N N . TYR B 1 17 ? 47.470 4.198 42.410 1.00 22.53 17 TYR B N 1
ATOM 1421 C CA . TYR B 1 17 ? 48.170 4.017 41.140 1.00 21.34 17 TYR B CA 1
ATOM 1422 C C . TYR B 1 17 ? 47.223 3.348 40.169 1.00 19.17 17 TYR B C 1
ATOM 1423 O O . TYR B 1 17 ? 46.578 2.367 40.571 1.00 19.81 17 TYR B O 1
ATOM 1432 N N . TRP B 1 18 ? 47.166 3.868 38.961 1.00 18.68 18 TRP B N 1
ATOM 1433 C CA . TRP B 1 18 ? 46.554 3.189 37.810 1.00 18.04 18 TRP B CA 1
ATOM 1434 C C . TRP B 1 18 ? 47.486 2.090 37.336 1.00 19.36 18 TRP B C 1
ATOM 1435 O O . TRP B 1 18 ? 48.701 2.366 37.086 1.00 20.13 18 TRP B O 1
ATOM 1446 N N . ILE B 1 19 ? 46.944 0.899 37.197 1.00 17.36 19 ILE B N 1
ATOM 1447 C CA . ILE B 1 19 ? 47.533 -0.187 36.384 1.00 17.64 19 ILE B CA 1
ATOM 1448 C C . ILE B 1 19 ? 46.989 -0.034 34.966 1.00 16.06 19 ILE B C 1
ATOM 1449 O O . ILE B 1 19 ? 45.782 -0.143 34.801 1.00 17.00 19 ILE B O 1
ATOM 1454 N N . LEU B 1 20 ? 47.835 0.217 33.997 1.00 15.17 20 LEU B N 1
ATOM 1455 C CA . LEU B 1 20 ? 47.453 0.375 32.597 1.00 16.13 20 LEU B CA 1
ATOM 1456 C C . LEU B 1 20 ? 47.754 -0.927 31.888 1.00 15.62 20 LEU B C 1
ATOM 1457 O O . LEU B 1 20 ? 48.928 -1.344 31.884 1.00 17.22 20 LEU B O 1
ATOM 1462 N N . LEU B 1 21 ? 46.720 -1.613 31.438 1.00 14.79 21 LEU B N 1
ATOM 1463 C CA . LEU B 1 21 ? 46.787 -2.984 30.930 1.00 14.35 21 LEU B CA 1
ATOM 1464 C C . LEU B 1 21 ? 46.948 -2.956 29.411 1.00 13.94 21 LEU B C 1
ATOM 1465 O O . LEU B 1 21 ? 46.159 -2.270 28.747 1.00 15.58 21 LEU B O 1
ATOM 1470 N N . ASN B 1 22 ? 47.907 -3.701 28.881 1.00 14.92 22 ASN B N 1
ATOM 1471 C CA . ASN B 1 22 ? 48.245 -3.678 27.444 1.00 16.56 22 ASN B CA 1
ATOM 1472 C C . ASN B 1 22 ? 48.186 -5.086 26.855 1.00 17.27 22 ASN B C 1
ATOM 1473 O O . ASN B 1 22 ? 49.224 -5.684 26.550 1.00 18.13 22 ASN B O 1
ATOM 1478 N N . PRO B 1 23 ? 46.985 -5.661 26.681 1.00 16.29 23 PRO B N 1
ATOM 1479 C CA . PRO B 1 23 ? 46.850 -6.972 26.079 1.00 18.15 23 PRO B CA 1
ATOM 1480 C C . PRO B 1 23 ? 47.327 -7.023 24.631 1.00 18.06 23 PRO B C 1
ATOM 1481 O O . PRO B 1 23 ? 47.237 -6.020 23.927 1.00 20.79 23 PRO B O 1
ATOM 1485 N N . THR B 1 24 ? 47.654 -8.221 24.183 1.00 18.72 24 THR B N 1
ATOM 1486 C CA . THR B 1 24 ? 47.716 -8.596 22.751 1.00 22.80 24 THR B CA 1
ATOM 1487 C C . THR B 1 24 ? 46.414 -9.325 22.391 1.00 21.82 24 THR B C 1
ATOM 1488 O O . THR B 1 24 ? 45.538 -8.693 21.795 1.00 24.31 24 THR B O 1
ATOM 1492 N N . ASN B 1 25 ? 46.276 -10.590 22.776 1.00 19.31 25 ASN B N 1
ATOM 1493 C CA . ASN B 1 25 ? 45.123 -11.429 22.391 1.00 22.00 25 ASN B CA 1
ATOM 1494 C C . ASN B 1 25 ? 44.628 -12.276 23.561 1.00 20.27 25 ASN B C 1
ATOM 1495 O O . ASN B 1 25 ? 43.894 -13.197 23.319 1.00 21.14 25 ASN B O 1
ATOM 1500 N N . GLN B 1 26 ? 44.955 -11.924 24.802 1.00 19.11 26 GLN B N 1
ATOM 1501 C CA . GLN B 1 26 ? 44.580 -12.754 25.962 1.00 18.34 26 GLN B CA 1
ATOM 1502 C C . GLN B 1 26 ? 43.048 -12.700 26.123 1.00 20.25 26 GLN B C 1
ATOM 1503 O O . GLN B 1 26 ? 42.474 -11.648 25.808 1.00 27.67 26 GLN B O 1
ATOM 1509 N N . GLN B 1 27 ? 42.429 -13.801 26.531 1.00 17.28 27 GLN B N 1
ATOM 1510 C CA . GLN B 1 27 ? 40.958 -13.864 26.837 1.00 17.18 27 GLN B CA 1
ATOM 1511 C C . GLN B 1 27 ? 40.669 -13.133 28.148 1.00 17.33 27 GLN B C 1
ATOM 1512 O O . GLN B 1 27 ? 39.639 -12.476 28.231 1.00 17.18 27 GLN B O 1
ATOM 1518 N N . VAL B 1 28 ? 41.420 -13.472 29.194 1.00 15.81 28 VAL B N 1
ATOM 1519 C CA . VAL B 1 28 ? 41.266 -12.900 30.537 1.00 14.49 28 VAL B CA 1
ATOM 1520 C C . VAL B 1 28 ? 42.437 -11.977 30.743 1.00 15.71 28 VAL B C 1
ATOM 1521 O O . VAL B 1 28 ? 43.608 -12.457 30.674 1.00 16.14 28 VAL B O 1
ATOM 1525 N N . VAL B 1 29 ? 42.166 -10.717 30.997 1.00 14.55 29 VAL B N 1
ATOM 1526 C CA . VAL B 1 29 ? 43.207 -9.668 31.093 1.00 13.90 29 VAL B CA 1
ATOM 1527 C C . VAL B 1 29 ? 43.619 -9.505 32.553 1.00 12.52 29 VAL B C 1
ATOM 1528 O O . VAL B 1 29 ? 44.812 -9.365 32.816 1.00 13.23 29 VAL B O 1
ATOM 1532 N N . LEU B 1 30 ? 42.668 -9.536 33.464 1.00 13.36 30 LEU B N 1
ATOM 1533 C CA . LEU B 1 30 ? 42.909 -9.260 34.887 1.00 14.93 30 LEU B CA 1
ATOM 1534 C C . LEU B 1 30 ? 41.862 -9.996 35.714 1.00 14.17 30 LEU B C 1
ATOM 1535 O O . LEU B 1 30 ? 40.707 -10.010 35.315 1.00 13.70 30 LEU B O 1
ATOM 1540 N N . GLU B 1 31 ? 42.269 -10.541 36.849 1.00 13.72 31 GLU B N 1
ATOM 1541 C CA . GLU B 1 31 ? 41.369 -11.095 37.881 1.00 14.28 31 GLU B CA 1
ATOM 1542 C C . GLU B 1 31 ? 41.760 -10.472 39.200 1.00 15.24 31 GLU B C 1
ATOM 1543 O O . GLU B 1 31 ? 42.921 -10.675 39.613 1.00 18.51 31 GLU B O 1
ATOM 1549 N N . GLY B 1 32 ? 40.878 -9.733 39.821 1.00 12.06 32 GLY B N 1
ATOM 1550 C CA . GLY B 1 32 ? 41.163 -9.096 41.110 1.00 13.04 32 GLY B CA 1
ATOM 1551 C C . GLY B 1 32 ? 40.178 -9.499 42.155 1.00 13.57 32 GLY B C 1
ATOM 1552 O O . GLY B 1 32 ? 38.972 -9.495 41.875 1.00 14.22 32 GLY B O 1
ATOM 1553 N N . THR B 1 33 ? 40.655 -9.834 43.333 1.00 14.62 33 THR B N 1
ATOM 1554 C CA . THR B 1 33 ? 39.772 -10.155 44.456 1.00 14.20 33 THR B CA 1
ATOM 1555 C C . THR B 1 33 ? 40.475 -9.873 45.766 1.00 13.99 33 THR B C 1
ATOM 1556 O O . THR B 1 33 ? 41.704 -9.970 45.820 1.00 14.76 33 THR B O 1
ATOM 1560 N N . ASN B 1 34 ? 39.675 -9.646 46.779 1.00 13.91 34 ASN B N 1
ATOM 1561 C CA . ASN B 1 34 ? 40.103 -9.709 48.193 1.00 15.28 34 ASN B CA 1
ATOM 1562 C C . ASN B 1 34 ? 39.567 -10.973 48.861 1.00 15.94 34 ASN B C 1
ATOM 1563 O O . ASN B 1 34 ? 39.761 -11.094 50.064 1.00 19.26 34 ASN B O 1
ATOM 1568 N N . LYS B 1 35 ? 38.839 -11.819 48.143 1.00 17.10 35 LYS B N 1
ATOM 1569 C CA . LYS B 1 35 ? 38.272 -13.102 48.649 1.00 19.91 35 LYS B CA 1
ATOM 1570 C C . LYS B 1 35 ? 37.173 -12.837 49.688 1.00 21.88 35 LYS B C 1
ATOM 1571 O O . LYS B 1 35 ? 36.726 -13.808 50.339 1.00 22.73 35 LYS B O 1
ATOM 1577 N N . THR B 1 36 ? 36.672 -11.597 49.799 1.00 20.28 36 THR B N 1
ATOM 1578 C CA . THR B 1 36 ? 35.625 -11.260 50.794 1.00 20.91 36 THR B CA 1
ATOM 1579 C C . THR B 1 36 ? 34.419 -10.609 50.117 1.00 19.27 36 THR B C 1
ATOM 1580 O O . THR B 1 36 ? 33.323 -11.115 50.305 1.00 22.12 36 THR B O 1
ATOM 1584 N N . ASP B 1 37 ? 34.587 -9.493 49.426 1.00 18.59 37 ASP B N 1
ATOM 1585 C CA . ASP B 1 37 ? 33.410 -8.757 48.926 1.00 18.51 37 ASP B CA 1
ATOM 1586 C C . ASP B 1 37 ? 33.628 -8.177 47.542 1.00 18.70 37 ASP B C 1
ATOM 1587 O O . ASP B 1 37 ? 32.698 -7.512 47.073 1.00 18.41 37 ASP B O 1
ATOM 1592 N N . ILE B 1 38 ? 34.734 -8.471 46.855 1.00 15.67 38 ILE B N 1
ATOM 1593 C CA . ILE B 1 38 ? 34.849 -8.055 45.446 1.00 16.56 38 ILE B CA 1
ATOM 1594 C C . ILE B 1 38 ? 35.644 -9.071 44.651 1.00 13.96 38 ILE B C 1
ATOM 1595 O O . ILE B 1 38 ? 36.667 -9.577 45.143 1.00 13.10 38 ILE B O 1
ATOM 1600 N N . TRP B 1 39 ? 35.086 -9.425 43.508 1.00 12.40 39 TRP B N 1
ATOM 1601 C CA . TRP B 1 39 ? 35.705 -10.223 42.427 1.00 12.66 39 TRP B CA 1
ATOM 1602 C C . TRP B 1 39 ? 35.473 -9.453 41.157 1.00 12.67 39 TRP B C 1
ATOM 1603 O O . TRP B 1 39 ? 34.321 -9.219 40.856 1.00 14.89 39 TRP B O 1
ATOM 1614 N N . VAL B 1 40 ? 36.533 -9.030 40.496 1.00 13.20 40 VAL B N 1
ATOM 1615 C CA A VAL B 1 40 ? 36.411 -8.330 39.201 0.50 13.12 40 VAL B CA 1
ATOM 1616 C CA B VAL B 1 40 ? 36.473 -8.271 39.208 0.50 13.15 40 VAL B CA 1
ATOM 1617 C C . VAL B 1 40 ? 37.321 -9.023 38.198 1.00 13.04 40 VAL B C 1
ATOM 1618 O O . VAL B 1 40 ? 38.451 -9.365 38.541 1.00 12.80 40 VAL B O 1
ATOM 1625 N N . ALA B 1 41 ? 36.791 -9.298 37.051 1.00 13.19 41 ALA B N 1
ATOM 1626 C CA . ALA B 1 41 ? 37.547 -9.866 35.945 1.00 12.58 41 ALA B CA 1
ATOM 1627 C C . ALA B 1 41 ? 37.348 -8.979 34.744 1.00 12.83 41 ALA B C 1
ATOM 1628 O O . ALA B 1 41 ? 36.193 -8.579 34.489 1.00 14.62 41 ALA B O 1
ATOM 1630 N N . LEU B 1 42 ? 38.381 -8.775 33.971 1.00 13.18 42 LEU B N 1
ATOM 1631 C CA . LEU B 1 42 ? 38.294 -8.046 32.699 1.00 12.95 42 LEU B CA 1
ATOM 1632 C C . LEU B 1 42 ? 38.550 -9.033 31.579 1.00 13.44 42 LEU B C 1
ATOM 1633 O O . LEU B 1 42 ? 39.618 -9.670 31.624 1.00 14.52 42 LEU B O 1
ATOM 1638 N N . LEU B 1 43 ? 37.575 -9.229 30.721 1.00 12.89 43 LEU B N 1
ATOM 1639 C CA . LEU B 1 43 ? 37.617 -10.182 29.589 1.00 13.76 43 LEU B CA 1
ATOM 1640 C C . LEU B 1 43 ? 37.834 -9.379 28.331 1.00 15.65 43 LEU B C 1
ATOM 1641 O O . LEU B 1 43 ? 37.275 -8.304 28.231 1.00 17.22 43 LEU B O 1
ATOM 1646 N N . LEU B 1 44 ? 38.560 -9.923 27.376 1.00 14.03 44 LEU B N 1
ATOM 1647 C CA . LEU B 1 44 ? 38.823 -9.218 26.106 1.00 13.53 44 LEU B CA 1
ATOM 1648 C C . LEU B 1 44 ? 38.127 -9.933 24.980 1.00 13.92 44 LEU B C 1
ATOM 1649 O O . LEU B 1 44 ? 38.335 -11.134 24.829 1.00 14.10 44 LEU B O 1
ATOM 1654 N N . VAL B 1 45 ? 37.315 -9.189 24.234 1.00 12.76 45 VAL B N 1
ATOM 1655 C CA . VAL B 1 45 ? 36.507 -9.711 23.114 1.00 13.06 45 VAL B CA 1
ATOM 1656 C C . VAL B 1 45 ? 36.891 -8.932 21.859 1.00 13.81 45 VAL B C 1
ATOM 1657 O O . VAL B 1 45 ? 36.758 -7.685 21.828 1.00 15.17 45 VAL B O 1
ATOM 1661 N N . GLU B 1 46 ? 37.380 -9.657 20.868 1.00 13.56 46 GLU B N 1
ATOM 1662 C CA . GLU B 1 46 ? 37.896 -9.109 19.628 1.00 15.17 46 GLU B CA 1
ATOM 1663 C C . GLU B 1 46 ? 36.740 -8.574 18.810 1.00 14.30 46 GLU B C 1
ATOM 1664 O O . GLU B 1 46 ? 35.581 -8.850 19.085 1.00 14.25 46 GLU B O 1
ATOM 1670 N N . PRO B 1 47 ? 37.034 -7.780 17.771 1.00 14.99 47 PRO B N 1
ATOM 1671 C CA . PRO B 1 47 ? 36.006 -7.266 16.887 1.00 15.06 47 PRO B CA 1
ATOM 1672 C C . PRO B 1 47 ? 35.190 -8.371 16.190 1.00 14.59 47 PRO B C 1
ATOM 1673 O O . PRO B 1 47 ? 35.710 -9.497 15.971 1.00 13.82 47 PRO B O 1
ATOM 1677 N N . ASN B 1 48 ? 33.957 -8.054 15.828 1.00 15.01 48 ASN B N 1
ATOM 1678 C CA . ASN B 1 48 ? 33.124 -8.891 14.925 1.00 16.40 48 ASN B CA 1
ATOM 1679 C C . ASN B 1 48 ? 32.897 -10.275 15.526 1.00 16.74 48 ASN B C 1
ATOM 1680 O O . ASN B 1 48 ? 33.035 -11.286 14.827 1.00 15.94 48 ASN B O 1
ATOM 1685 N N . VAL B 1 49 ? 32.400 -10.304 16.742 1.00 14.56 49 VAL B N 1
ATOM 1686 C CA . VAL B 1 49 ? 32.059 -11.539 17.450 1.00 15.05 49 VAL B CA 1
ATOM 1687 C C . VAL B 1 49 ? 30.540 -11.646 17.563 1.00 16.77 49 VAL B C 1
ATOM 1688 O O . VAL B 1 49 ? 29.916 -10.726 18.122 1.00 16.37 49 VAL B O 1
ATOM 1692 N N . THR B 1 50 ? 29.974 -12.721 16.986 1.00 16.68 50 THR B N 1
ATOM 1693 C CA . THR B 1 50 ? 28.539 -13.077 17.038 1.00 18.34 50 THR B CA 1
ATOM 1694 C C . THR B 1 50 ? 28.219 -13.509 18.442 1.00 16.58 50 THR B C 1
ATOM 1695 O O . THR B 1 50 ? 29.006 -14.283 19.012 1.00 18.01 50 THR B O 1
ATOM 1699 N N . ASN B 1 51 ? 27.032 -13.152 18.938 1.00 16.06 51 ASN B N 1
ATOM 1700 C CA . ASN B 1 51 ? 26.547 -13.598 20.248 1.00 18.11 51 ASN B CA 1
ATOM 1701 C C . ASN B 1 51 ? 26.870 -15.081 20.433 1.00 17.45 51 ASN B C 1
ATOM 1702 O O . ASN B 1 51 ? 26.485 -15.929 19.531 1.00 19.02 51 ASN B O 1
ATOM 1707 N N . GLN B 1 52 ? 27.693 -15.393 21.406 1.00 16.58 52 GLN B N 1
ATOM 1708 C CA . GLN B 1 52 ? 28.134 -16.773 21.637 1.00 16.96 52 GLN B CA 1
ATOM 1709 C C . GLN B 1 52 ? 28.478 -16.923 23.092 1.00 16.16 52 GLN B C 1
ATOM 1710 O O . GLN B 1 52 ? 28.905 -15.909 23.721 1.00 17.91 52 GLN B O 1
ATOM 1716 N N . SER B 1 53 ? 28.492 -18.154 23.564 1.00 16.22 53 SER B N 1
ATOM 1717 C CA . SER B 1 53 ? 28.919 -18.494 24.924 1.00 17.31 53 SER B CA 1
ATOM 1718 C C . SER B 1 53 ? 30.390 -18.894 24.893 1.00 18.45 53 SER B C 1
ATOM 1719 O O . SER B 1 53 ? 30.737 -19.820 24.138 1.00 20.70 53 SER B O 1
ATOM 1722 N N . ARG B 1 54 ? 31.245 -18.152 25.581 1.00 15.52 54 ARG B N 1
ATOM 1723 C CA . ARG B 1 54 ? 32.670 -18.468 25.641 1.00 14.42 54 ARG B CA 1
ATOM 1724 C C . ARG B 1 54 ? 33.028 -18.956 27.015 1.00 14.99 54 ARG B C 1
ATOM 1725 O O . ARG B 1 54 ? 32.352 -18.595 27.987 1.00 15.23 54 ARG B O 1
ATOM 1733 N N . GLN B 1 55 ? 34.031 -19.797 27.075 1.00 16.21 55 GLN B N 1
ATOM 1734 C CA . GLN B 1 55 ? 34.512 -20.363 28.322 1.00 16.77 55 GLN B CA 1
ATOM 1735 C C . GLN B 1 55 ? 35.656 -19.522 28.872 1.00 17.75 55 GLN B C 1
ATOM 1736 O O . GLN B 1 55 ? 36.611 -19.215 28.137 1.00 19.85 55 GLN B O 1
ATOM 1742 N N . TYR B 1 56 ? 35.588 -19.198 30.148 1.00 17.61 56 TYR B N 1
ATOM 1743 C CA . TYR B 1 56 ? 36.656 -18.463 30.838 1.00 15.77 56 TYR B CA 1
ATOM 1744 C C . TYR B 1 56 ? 36.929 -19.152 32.149 1.00 18.34 56 TYR B C 1
ATOM 1745 O O . TYR B 1 56 ? 35.969 -19.601 32.790 1.00 20.86 56 TYR B O 1
ATOM 1754 N N . THR B 1 57 ? 38.176 -19.178 32.562 1.00 16.53 57 THR B N 1
ATOM 1755 C CA . THR B 1 57 ? 38.563 -19.613 33.915 1.00 18.29 57 THR B CA 1
ATOM 1756 C C . THR B 1 57 ? 38.820 -18.380 34.755 1.00 17.65 57 THR B C 1
ATOM 1757 O O . THR B 1 57 ? 39.769 -17.625 34.422 1.00 20.29 57 THR B O 1
ATOM 1761 N N . LEU B 1 58 ? 37.944 -18.120 35.712 1.00 15.61 58 LEU B N 1
ATOM 1762 C CA . LEU B 1 58 ? 38.019 -16.935 36.587 1.00 15.51 58 LEU B CA 1
ATOM 1763 C C . LEU B 1 58 ? 38.156 -17.399 38.034 1.00 15.05 58 LEU B C 1
ATOM 1764 O O . LEU B 1 58 ? 37.257 -18.067 38.539 1.00 16.93 58 LEU B O 1
ATOM 1769 N N . PHE B 1 59 ? 39.231 -17.019 38.686 1.00 15.12 59 PHE B N 1
ATOM 1770 C CA . PHE B 1 59 ? 39.478 -17.379 40.093 1.00 14.86 59 PHE B CA 1
ATOM 1771 C C . PHE B 1 59 ? 39.350 -18.904 40.241 1.00 15.93 59 PHE B C 1
ATOM 1772 O O . PHE B 1 59 ? 38.779 -19.363 41.241 1.00 17.61 59 PHE B O 1
ATOM 1780 N N . GLY B 1 60 ? 39.846 -19.634 39.254 1.00 17.41 60 GLY B N 1
ATOM 1781 C CA . GLY B 1 60 ? 39.879 -21.110 39.249 1.00 19.61 60 GLY B CA 1
ATOM 1782 C C . GLY B 1 60 ? 38.564 -21.724 38.829 1.00 19.50 60 GLY B C 1
ATOM 1783 O O . GLY B 1 60 ? 38.521 -22.954 38.678 1.00 20.98 60 GLY B O 1
ATOM 1784 N N . GLU B 1 61 ? 37.521 -20.917 38.639 1.00 19.02 61 GLU B N 1
ATOM 1785 C CA . GLU B 1 61 ? 36.148 -21.389 38.320 1.00 18.22 61 GLU B CA 1
ATOM 1786 C C . GLU B 1 61 ? 35.964 -21.389 36.805 1.00 19.13 61 GLU B C 1
ATOM 1787 O O . GLU B 1 61 ? 36.267 -20.359 36.153 1.00 21.85 61 GLU B O 1
ATOM 1793 N N . THR B 1 62 ? 35.352 -22.434 36.264 1.00 16.86 62 THR B N 1
ATOM 1794 C CA . THR B 1 62 ? 35.005 -22.495 34.835 1.00 17.37 62 THR B CA 1
ATOM 1795 C C . THR B 1 62 ? 33.649 -21.827 34.626 1.00 16.66 62 THR B C 1
ATOM 1796 O O . THR B 1 62 ? 32.676 -22.242 35.244 1.00 17.27 62 THR B O 1
ATOM 1800 N N . LYS B 1 63 ? 33.619 -20.762 33.842 1.00 15.68 63 LYS B N 1
ATOM 1801 C CA . LYS B 1 63 ? 32.416 -19.957 33.588 1.00 17.67 63 LYS B CA 1
ATOM 1802 C C . LYS B 1 63 ? 32.108 -20.004 32.092 1.00 18.16 63 LYS B C 1
ATOM 1803 O O . LYS B 1 63 ? 33.051 -19.990 31.278 1.00 17.96 63 LYS B O 1
ATOM 1809 N N . GLN B 1 64 ? 30.835 -20.081 31.755 1.00 19.39 64 GLN B N 1
ATOM 1810 C CA . GLN B 1 64 ? 30.347 -19.874 30.380 1.00 18.66 64 GLN B CA 1
ATOM 1811 C C . GLN B 1 64 ? 29.656 -18.524 30.360 1.00 18.19 64 GLN B C 1
ATOM 1812 O O . GLN B 1 64 ? 28.672 -18.348 31.102 1.00 21.71 64 GLN B O 1
ATOM 1818 N N . ILE B 1 65 ? 30.198 -17.591 29.615 1.00 17.33 65 ILE B N 1
ATOM 1819 C CA . ILE B 1 65 ? 29.725 -16.188 29.592 1.00 16.13 65 ILE B CA 1
ATOM 1820 C C . ILE B 1 65 ? 29.361 -15.841 28.163 1.00 14.83 65 ILE B C 1
ATOM 1821 O O . ILE B 1 65 ? 30.209 -16.047 27.268 1.00 15.69 65 ILE B O 1
ATOM 1826 N N . THR B 1 66 ? 28.177 -15.284 27.965 1.00 15.48 66 THR B N 1
ATOM 1827 C CA . THR B 1 66 ? 27.712 -14.849 26.632 1.00 16.42 66 THR B CA 1
ATOM 1828 C C . THR B 1 66 ? 28.362 -13.525 26.292 1.00 16.25 66 THR B C 1
ATOM 1829 O O . THR B 1 66 ? 28.393 -12.638 27.141 1.00 17.53 66 THR B O 1
ATOM 1833 N N . VAL B 1 67 ? 28.984 -13.444 25.134 1.00 15.01 67 VAL B N 1
ATOM 1834 C CA . VAL B 1 67 ? 29.658 -12.213 24.682 1.00 14.86 67 VAL B CA 1
ATOM 1835 C C . VAL B 1 67 ? 29.219 -11.923 23.258 1.00 15.95 67 VAL B C 1
ATOM 1836 O O . VAL B 1 67 ? 28.908 -12.880 22.503 1.00 16.00 67 VAL B O 1
ATOM 1840 N N . GLU B 1 68 ? 29.298 -10.674 22.894 1.00 14.64 68 GLU B N 1
ATOM 1841 C CA . GLU B 1 68 ? 29.027 -10.171 21.541 1.00 15.35 68 GLU B CA 1
ATOM 1842 C C . GLU B 1 68 ? 29.850 -8.925 21.344 1.00 14.29 68 GLU B C 1
ATOM 1843 O O . GLU B 1 68 ? 29.964 -8.141 22.275 1.00 16.27 68 GLU B O 1
ATOM 1849 N N . ASN B 1 69 ? 30.336 -8.714 20.148 1.00 13.17 69 ASN B N 1
ATOM 1850 C CA . ASN B 1 69 ? 31.012 -7.471 19.773 1.00 13.21 69 ASN B CA 1
ATOM 1851 C C . ASN B 1 69 ? 30.703 -7.164 18.314 1.00 14.50 69 ASN B C 1
ATOM 1852 O O . ASN B 1 69 ? 31.296 -7.787 17.419 1.00 16.62 69 ASN B O 1
ATOM 1857 N N . ASN B 1 70 ? 29.704 -6.348 18.091 1.00 14.20 70 ASN B N 1
ATOM 1858 C CA . ASN B 1 70 ? 29.277 -6.013 16.716 1.00 16.99 70 ASN B CA 1
ATOM 1859 C C . ASN B 1 70 ? 30.235 -5.015 16.084 1.00 19.14 70 ASN B C 1
ATOM 1860 O O . ASN B 1 70 ? 30.019 -4.693 14.875 1.00 22.48 70 ASN B O 1
ATOM 1865 N N . THR B 1 71 ? 31.157 -4.437 16.847 1.00 17.10 71 THR B N 1
ATOM 1866 C CA . THR B 1 71 ? 31.973 -3.283 16.407 1.00 18.63 71 THR B CA 1
ATOM 1867 C C . THR B 1 71 ? 33.301 -3.755 15.803 1.00 18.26 71 THR B C 1
ATOM 1868 O O . THR B 1 71 ? 33.610 -4.961 15.851 1.00 18.79 71 THR B O 1
ATOM 1872 N N . ASN B 1 72 ? 34.034 -2.808 15.251 1.00 19.97 72 ASN B N 1
ATOM 1873 C CA . ASN B 1 72 ? 35.395 -2.991 14.717 1.00 19.56 72 ASN B CA 1
ATOM 1874 C C . ASN B 1 72 ? 36.401 -2.599 15.806 1.00 21.81 72 ASN B C 1
ATOM 1875 O O . ASN B 1 72 ? 37.603 -2.591 15.529 1.00 25.14 72 ASN B O 1
ATOM 1880 N N . LYS B 1 73 ? 35.929 -2.367 17.022 1.00 19.91 73 LYS B N 1
ATOM 1881 C CA . LYS B 1 73 ? 36.783 -2.066 18.185 1.00 19.11 73 LYS B CA 1
ATOM 1882 C C . LYS B 1 73 ? 36.845 -3.294 19.086 1.00 17.15 73 LYS B C 1
ATOM 1883 O O . LYS B 1 73 ? 36.020 -4.160 18.954 1.00 17.70 73 LYS B O 1
ATOM 1889 N N . TRP B 1 74 ? 37.822 -3.345 19.960 1.00 16.56 74 TRP B N 1
ATOM 1890 C CA . TRP B 1 74 ? 37.932 -4.395 20.990 1.00 15.84 74 TRP B CA 1
ATOM 1891 C C . TRP B 1 74 ? 37.065 -3.995 22.163 1.00 16.49 74 TRP B C 1
ATOM 1892 O O . TRP B 1 74 ? 36.958 -2.777 22.445 1.00 18.63 74 TRP B O 1
ATOM 1903 N N . LYS B 1 75 ? 36.509 -4.965 22.844 1.00 13.81 75 LYS B N 1
ATOM 1904 C CA . LYS B 1 75 ? 35.686 -4.722 24.038 1.00 13.58 75 LYS B CA 1
ATOM 1905 C C . LYS B 1 75 ? 36.318 -5.411 25.221 1.00 14.19 75 LYS B C 1
ATOM 1906 O O . LYS B 1 75 ? 36.556 -6.634 25.174 1.00 15.71 75 LYS B O 1
ATOM 1912 N N . PHE B 1 76 ? 36.451 -4.679 26.304 1.00 12.58 76 PHE B N 1
ATOM 1913 C CA . PHE B 1 76 ? 36.748 -5.236 27.626 1.00 13.29 76 PHE B CA 1
ATOM 1914 C C . PHE B 1 76 ? 35.432 -5.360 28.366 1.00 13.89 76 PHE B C 1
ATOM 1915 O O . PHE B 1 76 ? 34.766 -4.352 28.575 1.00 16.04 76 PHE B O 1
ATOM 1923 N N . PHE B 1 77 ? 35.057 -6.566 28.717 1.00 13.07 77 PHE B N 1
ATOM 1924 C CA . PHE B 1 77 ? 33.895 -6.851 29.565 1.00 14.34 77 PHE B CA 1
ATOM 1925 C C . PHE B 1 77 ? 34.353 -6.896 31.009 1.00 14.05 77 PHE B C 1
ATOM 1926 O O . PHE B 1 77 ? 35.229 -7.711 31.349 1.00 14.70 77 PHE B O 1
ATOM 1934 N N . GLU B 1 78 ? 33.768 -6.058 31.846 1.00 12.85 78 GLU B N 1
ATOM 1935 C CA . GLU B 1 78 ? 34.027 -6.061 33.297 1.00 13.93 78 GLU B CA 1
ATOM 1936 C C . GLU B 1 78 ? 32.984 -6.923 33.981 1.00 13.46 78 GLU B C 1
ATOM 1937 O O . GLU B 1 78 ? 31.836 -6.574 33.942 1.00 14.19 78 GLU B O 1
ATOM 1943 N N . MET B 1 79 ? 33.411 -8.052 34.494 1.00 12.04 79 MET B N 1
ATOM 1944 C CA . MET B 1 79 ? 32.565 -9.048 35.193 1.00 12.72 79 MET B CA 1
ATOM 1945 C C . MET B 1 79 ? 32.758 -8.857 36.684 1.00 12.73 79 MET B C 1
ATOM 1946 O O . MET B 1 79 ? 33.897 -8.634 37.095 1.00 13.89 79 MET B O 1
ATOM 1951 N N . PHE B 1 80 ? 31.693 -8.891 37.453 1.00 11.76 80 PHE B N 1
ATOM 1952 C CA . PHE B 1 80 ? 31.716 -8.484 38.859 1.00 14.05 80 PHE B CA 1
ATOM 1953 C C . PHE B 1 80 ? 30.837 -9.420 39.662 1.00 12.24 80 PHE B C 1
ATOM 1954 O O . PHE B 1 80 ? 29.740 -9.761 39.224 1.00 12.70 80 PHE B O 1
ATOM 1962 N N . ARG B 1 81 ? 31.245 -9.687 40.890 1.00 12.04 81 ARG B N 1
ATOM 1963 C CA . ARG B 1 81 ? 30.350 -10.226 41.939 1.00 12.31 81 ARG B CA 1
ATOM 1964 C C . ARG B 1 81 ? 30.889 -9.796 43.298 1.00 12.56 81 ARG B C 1
ATOM 1965 O O . ARG B 1 81 ? 32.099 -9.407 43.403 1.00 13.46 81 ARG B O 1
ATOM 1973 N N . SER B 1 82 ? 30.073 -9.891 44.323 1.00 14.07 82 SER B N 1
ATOM 1974 C CA . SER B 1 82 ? 30.469 -9.464 45.679 1.00 15.83 82 SER B CA 1
ATOM 1975 C C . SER B 1 82 ? 30.334 -10.619 46.641 1.00 16.31 82 SER B C 1
ATOM 1976 O O . SER B 1 82 ? 30.515 -10.366 47.835 1.00 18.46 82 SER B O 1
ATOM 1979 N N . ASN B 1 83 ? 30.061 -11.832 46.134 1.00 17.27 83 ASN B N 1
ATOM 1980 C CA . ASN B 1 83 ? 29.998 -13.093 46.942 1.00 21.48 83 ASN B CA 1
ATOM 1981 C C . ASN B 1 83 ? 30.652 -14.225 46.167 1.00 21.63 83 ASN B C 1
ATOM 1982 O O . ASN B 1 83 ? 30.392 -14.345 44.975 1.00 20.23 83 ASN B O 1
ATOM 1987 N N . VAL B 1 84 ? 31.464 -15.056 46.845 1.00 23.13 84 VAL B N 1
ATOM 1988 C CA . VAL B 1 84 ? 32.365 -16.055 46.201 1.00 24.14 84 VAL B CA 1
ATOM 1989 C C . VAL B 1 84 ? 31.533 -17.126 45.501 1.00 22.54 84 VAL B C 1
ATOM 1990 O O . VAL B 1 84 ? 32.065 -17.777 44.596 1.00 25.67 84 VAL B O 1
ATOM 1994 N N . SER B 1 85 ? 30.287 -17.337 45.934 1.00 23.24 85 SER B N 1
ATOM 1995 C CA . SER B 1 85 ? 29.419 -18.430 45.417 1.00 21.88 85 SER B CA 1
ATOM 1996 C C . SER B 1 85 ? 28.440 -17.904 44.371 1.00 22.02 85 SER B C 1
ATOM 1997 O O . SER B 1 85 ? 27.653 -18.706 43.847 1.00 25.39 85 SER B O 1
ATOM 2000 N N . ALA B 1 86 ? 28.443 -16.589 44.114 1.00 21.18 86 ALA B N 1
ATOM 2001 C CA . ALA B 1 86 ? 27.483 -15.927 43.202 1.00 20.62 86 ALA B CA 1
ATOM 2002 C C . ALA B 1 86 ? 27.974 -16.056 41.760 1.00 19.52 86 ALA B C 1
ATOM 2003 O O . ALA B 1 86 ? 29.196 -16.276 41.537 1.00 18.55 86 ALA B O 1
ATOM 2005 N N . GLU B 1 87 ? 27.071 -15.929 40.794 1.00 19.87 87 GLU B N 1
ATOM 2006 C CA . GLU B 1 87 ? 27.453 -15.840 39.379 1.00 21.15 87 GLU B CA 1
ATOM 2007 C C . GLU B 1 87 ? 28.001 -14.427 39.137 1.00 18.61 87 GLU B C 1
ATOM 2008 O O . GLU B 1 87 ? 27.616 -13.503 39.860 1.00 20.46 87 GLU B O 1
ATOM 2014 N N . PHE B 1 88 ? 28.818 -14.268 38.126 1.00 16.02 88 PHE B N 1
ATOM 2015 C CA . PHE B 1 88 ? 29.307 -12.960 37.679 1.00 16.42 88 PHE B CA 1
ATOM 2016 C C . PHE B 1 88 ? 28.215 -12.222 36.932 1.00 15.48 88 PHE B C 1
ATOM 2017 O O . PHE B 1 88 ? 27.465 -12.855 36.177 1.00 18.02 88 PHE B O 1
ATOM 2025 N N . GLN B 1 89 ? 28.129 -10.913 37.150 1.00 13.37 89 GLN B N 1
ATOM 2026 C CA . GLN B 1 89 ? 27.318 -9.988 36.319 1.00 15.48 89 GLN B CA 1
ATOM 2027 C C . GLN B 1 89 ? 28.245 -9.266 35.360 1.00 12.75 89 GLN B C 1
ATOM 2028 O O . GLN B 1 89 ? 29.342 -8.946 35.732 1.00 11.80 89 GLN B O 1
ATOM 2034 N N . HIS B 1 90 ? 27.790 -8.999 34.160 1.00 12.79 90 HIS B N 1
ATOM 2035 C CA . HIS B 1 90 ? 28.454 -8.083 33.210 1.00 13.90 90 HIS B CA 1
ATOM 2036 C C . HIS B 1 90 ? 28.133 -6.674 33.634 1.00 16.50 90 HIS B C 1
ATOM 2037 O O . HIS B 1 90 ? 27.006 -6.204 33.333 1.00 16.36 90 HIS B O 1
ATOM 2044 N N . LYS B 1 91 ? 29.063 -6.019 34.301 1.00 13.27 91 LYS B N 1
ATOM 2045 C CA . LYS B 1 91 ? 28.770 -4.742 34.983 1.00 13.80 91 LYS B CA 1
ATOM 2046 C C . LYS B 1 91 ? 28.999 -3.576 34.030 1.00 14.96 91 LYS B C 1
ATOM 2047 O O . LYS B 1 91 ? 28.190 -2.659 34.041 1.00 15.99 91 LYS B O 1
ATOM 2053 N N . ARG B 1 92 ? 30.097 -3.584 33.289 1.00 13.84 92 ARG B N 1
ATOM 2054 C CA . ARG B 1 92 ? 30.512 -2.451 32.443 1.00 15.25 92 ARG B CA 1
ATOM 2055 C C . ARG B 1 92 ? 31.245 -2.968 31.238 1.00 14.37 92 ARG B C 1
ATOM 2056 O O . ARG B 1 92 ? 31.666 -4.109 31.254 1.00 14.26 92 ARG B O 1
ATOM 2064 N N . THR B 1 93 ? 31.415 -2.117 30.243 1.00 13.88 93 THR B N 1
ATOM 2065 C CA . THR B 1 93 ? 32.158 -2.436 29.020 1.00 14.80 93 THR B CA 1
ATOM 2066 C C . THR B 1 93 ? 33.046 -1.252 28.690 1.00 15.05 93 THR B C 1
ATOM 2067 O O . THR B 1 93 ? 32.559 -0.108 28.767 1.00 15.27 93 THR B O 1
ATOM 2071 N N . LEU B 1 94 ? 34.253 -1.523 28.255 1.00 13.53 94 LEU B N 1
ATOM 2072 C CA . LEU B 1 94 ? 35.132 -0.521 27.641 1.00 13.69 94 LEU B CA 1
ATOM 2073 C C . LEU B 1 94 ? 35.335 -0.895 26.180 1.00 14.91 94 LEU B C 1
ATOM 2074 O O . LEU B 1 94 ? 35.860 -1.969 25.905 1.00 15.76 94 LEU B O 1
ATOM 2079 N N . THR B 1 95 ? 34.898 -0.040 25.293 1.00 14.81 95 THR B N 1
ATOM 2080 C CA . THR B 1 95 ? 34.957 -0.274 23.849 1.00 15.71 95 THR B CA 1
ATOM 2081 C C . THR B 1 95 ? 36.078 0.592 23.276 1.00 16.24 95 THR B C 1
ATOM 2082 O O . THR B 1 95 ? 35.993 1.840 23.383 1.00 17.37 95 THR B O 1
ATOM 2086 N N . SER B 1 96 ? 37.112 -0.031 22.753 1.00 18.34 96 SER B N 1
ATOM 2087 C CA . SER B 1 96 ? 38.447 0.581 22.644 1.00 20.40 96 SER B CA 1
ATOM 2088 C C . SER B 1 96 ? 39.055 0.332 21.258 1.00 20.79 96 SER B C 1
ATOM 2089 O O . SER B 1 96 ? 39.144 -0.805 20.852 1.00 20.05 96 SER B O 1
ATOM 2092 N N . ASP B 1 97 ? 39.581 1.374 20.643 1.00 24.67 97 ASP B N 1
ATOM 2093 C CA . ASP B 1 97 ? 40.465 1.254 19.460 1.00 27.98 97 ASP B CA 1
ATOM 2094 C C . ASP B 1 97 ? 41.937 1.164 19.907 1.00 29.64 97 ASP B C 1
ATOM 2095 O O . ASP B 1 97 ? 42.743 0.868 19.080 1.00 30.33 97 ASP B O 1
ATOM 2100 N N . THR B 1 98 ? 42.252 1.439 21.179 1.00 22.65 98 THR B N 1
ATOM 2101 C CA . THR B 1 98 ? 43.644 1.497 21.714 1.00 21.89 98 THR B CA 1
ATOM 2102 C C . THR B 1 98 ? 44.049 0.138 22.302 1.00 22.04 98 THR B C 1
ATOM 2103 O O . THR B 1 98 ? 45.251 -0.070 22.515 1.00 22.48 98 THR B O 1
ATOM 2107 N N . LYS B 1 99 ? 43.071 -0.664 22.724 1.00 20.86 99 LYS B N 1
ATOM 2108 C CA . LYS B 1 99 ? 43.265 -1.946 23.463 1.00 22.63 99 LYS B CA 1
ATOM 2109 C C . LYS B 1 99 ? 44.005 -1.701 24.773 1.00 19.42 99 LYS B C 1
ATOM 2110 O O . LYS B 1 99 ? 44.741 -2.593 25.206 1.00 22.53 99 LYS B O 1
ATOM 2116 N N . LEU B 1 100 ? 43.790 -0.564 25.405 1.00 18.39 100 LEU B N 1
ATOM 2117 C CA . LEU B 1 100 ? 44.325 -0.285 26.757 1.00 16.87 100 LEU B CA 1
ATOM 2118 C C . LEU B 1 100 ? 43.164 -0.239 27.737 1.00 17.06 100 LEU B C 1
ATOM 2119 O O . LEU B 1 100 ? 42.102 0.265 27.367 1.00 17.68 100 LEU B O 1
ATOM 2124 N N . ALA B 1 101 ? 43.357 -0.774 28.931 1.00 15.82 101 ALA B N 1
ATOM 2125 C CA . ALA B 1 101 ? 42.366 -0.733 30.021 1.00 14.75 101 ALA B CA 1
ATOM 2126 C C . ALA B 1 101 ? 43.066 -0.319 31.310 1.00 14.80 101 ALA B C 1
ATOM 2127 O O . ALA B 1 101 ? 44.294 -0.243 31.323 1.00 15.23 101 ALA B O 1
ATOM 2129 N N . GLY B 1 102 ? 42.305 -0.056 32.343 1.00 13.84 102 GLY B N 1
ATOM 2130 C CA . GLY B 1 102 ? 42.823 0.470 33.604 1.00 14.30 102 GLY B CA 1
ATOM 2131 C C . GLY B 1 102 ? 42.242 -0.213 34.806 1.00 14.43 102 GLY B C 1
ATOM 2132 O O . GLY B 1 102 ? 41.053 -0.617 34.793 1.00 16.78 102 GLY B O 1
ATOM 2133 N N . PHE B 1 103 ? 43.000 -0.260 35.879 1.00 13.94 103 PHE B N 1
ATOM 2134 C CA . PHE B 1 103 ? 42.533 -0.753 37.169 1.00 15.04 103 PHE B CA 1
ATOM 2135 C C . PHE B 1 103 ? 43.248 0.037 38.243 1.00 15.09 103 PHE B C 1
ATOM 2136 O O . PHE B 1 103 ? 44.492 0.199 38.121 1.00 15.16 103 PHE B O 1
ATOM 2144 N N . MET B 1 104 ? 42.541 0.456 39.267 1.00 13.61 104 MET B N 1
ATOM 2145 C CA . MET B 1 104 ? 43.150 1.205 40.389 1.00 13.66 104 MET B CA 1
ATOM 2146 C C . MET B 1 104 ? 42.412 0.909 41.679 1.00 13.73 104 MET B C 1
ATOM 2147 O O . MET B 1 104 ? 41.200 0.916 41.688 1.00 15.61 104 MET B O 1
ATOM 2152 N N . LYS B 1 105 ? 43.169 0.670 42.732 1.00 15.63 105 LYS B N 1
ATOM 2153 C CA . LYS B 1 105 ? 42.698 0.667 44.127 1.00 15.09 105 LYS B CA 1
ATOM 2154 C C . LYS B 1 105 ? 42.829 2.089 44.694 1.00 16.87 105 LYS B C 1
ATOM 2155 O O . LYS B 1 105 ? 43.951 2.619 44.671 1.00 18.21 105 LYS B O 1
ATOM 2161 N N . PHE B 1 106 ? 41.747 2.695 45.161 1.00 18.33 106 PHE B N 1
ATOM 2162 C CA . PHE B 1 106 ? 41.828 4.080 45.718 1.00 21.68 106 PHE B CA 1
ATOM 2163 C C . PHE B 1 106 ? 40.604 4.357 46.587 1.00 25.44 106 PHE B C 1
ATOM 2164 O O . PHE B 1 106 ? 39.511 4.146 46.159 1.00 25.21 106 PHE B O 1
ATOM 2172 N N . TYR B 1 107 ? 40.819 4.724 47.850 1.00 31.69 107 TYR B N 1
ATOM 2173 C CA . TYR B 1 107 ? 39.734 5.213 48.755 1.00 36.56 107 TYR B CA 1
ATOM 2174 C C . TYR B 1 107 ? 38.514 4.238 48.755 1.00 31.26 107 TYR B C 1
ATOM 2175 O O . TYR B 1 107 ? 37.413 4.636 48.246 1.00 40.14 107 TYR B O 1
ATOM 2184 N N . ASN B 1 108 ? 38.665 3.032 49.338 1.00 28.67 108 ASN B N 1
ATOM 2185 C CA . ASN B 1 108 ? 37.573 2.061 49.650 1.00 27.76 108 ASN B CA 1
ATOM 2186 C C . ASN B 1 108 ? 36.844 1.649 48.368 1.00 19.29 108 ASN B C 1
ATOM 2187 O O . ASN B 1 108 ? 35.731 1.169 48.460 1.00 22.76 108 ASN B O 1
ATOM 2192 N N . SER B 1 109 ? 37.499 1.755 47.217 1.00 20.64 109 SER B N 1
ATOM 2193 C CA . SER B 1 109 ? 36.905 1.289 45.952 1.00 18.07 109 SER B CA 1
ATOM 2194 C C . SER B 1 109 ? 37.964 0.795 44.972 1.00 15.67 109 SER B C 1
ATOM 2195 O O . SER B 1 109 ? 39.126 1.231 45.030 1.00 16.75 109 SER B O 1
ATOM 2198 N N . VAL B 1 110 ? 37.512 0.015 44.009 1.00 16.08 110 VAL B N 1
ATOM 2199 C CA . VAL B 1 110 ? 38.286 -0.376 42.816 1.00 15.47 110 VAL B CA 1
ATOM 2200 C C . VAL B 1 110 ? 37.717 0.376 41.625 1.00 13.70 110 VAL B C 1
ATOM 2201 O O . VAL B 1 110 ? 36.501 0.309 41.413 1.00 16.28 110 VAL B O 1
ATOM 2205 N N . TRP B 1 111 ? 38.578 0.958 40.835 1.00 14.24 111 TRP B N 1
ATOM 2206 C CA . TRP B 1 111 ? 38.248 1.838 39.687 1.00 15.75 111 TRP B CA 1
ATOM 2207 C C . TRP B 1 111 ? 38.638 1.189 38.377 1.00 14.71 111 TRP B C 1
ATOM 2208 O O . TRP B 1 111 ? 39.669 0.561 38.336 1.00 13.31 111 TRP B O 1
ATOM 2219 N N . THR B 1 112 ? 37.834 1.397 37.352 1.00 14.67 112 THR B N 1
ATOM 2220 C CA . THR B 1 112 ? 38.117 0.959 35.981 1.00 15.20 112 THR B CA 1
ATOM 2221 C C . THR B 1 112 ? 37.651 2.039 35.038 1.00 14.14 112 THR B C 1
ATOM 2222 O O . THR B 1 112 ? 36.944 2.926 35.481 1.00 16.74 112 THR B O 1
ATOM 2226 N N . PHE B 1 113 ? 38.005 1.931 33.762 1.00 13.65 113 PHE B N 1
ATOM 2227 C CA . PHE B 1 113 ? 37.464 2.779 32.683 1.00 14.29 113 PHE B CA 1
ATOM 2228 C C . PHE B 1 113 ? 36.347 2.044 31.994 1.00 15.18 113 PHE B C 1
ATOM 2229 O O . PHE B 1 113 ? 36.415 0.766 31.911 1.00 16.99 113 PHE B O 1
ATOM 2237 N N . HIS B 1 114 ? 35.333 2.764 31.553 1.00 13.72 114 HIS B N 1
ATOM 2238 C CA . HIS B 1 114 ? 34.243 2.189 30.750 1.00 13.93 114 HIS B CA 1
ATOM 2239 C C . HIS B 1 114 ? 33.742 3.199 29.739 1.00 15.28 114 HIS B C 1
ATOM 2240 O O . HIS B 1 114 ? 34.141 4.361 29.810 1.00 15.71 114 HIS B O 1
ATOM 2247 N N . GLY B 1 115 ? 32.911 2.740 28.828 1.00 15.57 115 GLY B N 1
ATOM 2248 C CA . GLY B 1 115 ? 32.376 3.560 27.731 1.00 16.06 115 GLY B CA 1
ATOM 2249 C C . GLY B 1 115 ? 33.182 3.359 26.483 1.00 19.15 115 GLY B C 1
ATOM 2250 O O . GLY B 1 115 ? 34.027 2.455 26.450 1.00 19.07 115 GLY B O 1
ATOM 2251 N N . GLU B 1 116 ? 32.995 4.198 25.496 1.00 19.97 116 GLU B N 1
ATOM 2252 C CA . GLU B 1 116 ? 33.666 3.996 24.206 1.00 20.43 116 GLU B CA 1
ATOM 2253 C C . GLU B 1 116 ? 34.677 5.109 24.001 1.00 21.23 116 GLU B C 1
ATOM 2254 O O . GLU B 1 116 ? 34.302 6.289 24.150 1.00 21.56 116 GLU B O 1
ATOM 2260 N N . THR B 1 117 ? 35.895 4.746 23.642 1.00 19.15 117 THR B N 1
ATOM 2261 C CA . THR B 1 117 ? 36.948 5.701 23.243 1.00 20.07 117 THR B CA 1
ATOM 2262 C C . THR B 1 117 ? 36.407 6.545 22.088 1.00 21.19 117 THR B C 1
ATOM 2263 O O . THR B 1 117 ? 35.721 6.036 21.201 1.00 22.11 117 THR B O 1
ATOM 2267 N N . PRO B 1 118 ? 36.680 7.861 22.055 1.00 24.21 118 PRO B N 1
ATOM 2268 C CA . PRO B 1 118 ? 37.581 8.517 23.002 1.00 23.89 118 PRO B CA 1
ATOM 2269 C C . PRO B 1 118 ? 36.888 9.243 24.169 1.00 22.07 118 PRO B C 1
ATOM 2270 O O . PRO B 1 118 ? 37.492 10.173 24.737 1.00 27.18 118 PRO B O 1
ATOM 2274 N N . HIS B 1 119 ? 35.734 8.744 24.607 1.00 23.72 119 HIS B N 1
ATOM 2275 C CA . HIS B 1 119 ? 34.923 9.325 25.709 1.00 24.26 119 HIS B CA 1
ATOM 2276 C C . HIS B 1 119 ? 34.876 8.363 26.901 1.00 19.43 119 HIS B C 1
ATOM 2277 O O . HIS B 1 119 ? 33.872 8.411 27.654 1.00 22.32 119 HIS B O 1
ATOM 2284 N N . ALA B 1 120 ? 35.875 7.497 27.062 1.00 18.48 120 ALA B N 1
ATOM 2285 C CA . ALA B 1 120 ? 35.892 6.537 28.182 1.00 17.93 120 ALA B CA 1
ATOM 2286 C C . ALA B 1 120 ? 36.163 7.302 29.471 1.00 18.39 120 ALA B C 1
ATOM 2287 O O . ALA B 1 120 ? 37.023 8.176 29.477 1.00 19.04 120 ALA B O 1
ATOM 2289 N N . THR B 1 121 ? 35.453 6.959 30.514 1.00 17.75 121 THR B N 1
ATOM 2290 C CA . THR B 1 121 ? 35.514 7.628 31.826 1.00 17.63 121 THR B CA 1
ATOM 2291 C C . THR B 1 121 ? 35.666 6.565 32.919 1.00 18.37 121 THR B C 1
ATOM 2292 O O . THR B 1 121 ? 35.543 5.384 32.623 1.00 17.42 121 THR B O 1
ATOM 2296 N N . THR B 1 122 ? 35.863 6.993 34.136 1.00 17.92 122 THR B N 1
ATOM 2297 C CA . THR B 1 122 ? 36.139 6.099 35.282 1.00 17.75 122 THR B CA 1
ATOM 2298 C C . THR B 1 122 ? 34.846 5.819 36.029 1.00 18.10 122 THR B C 1
ATOM 2299 O O . THR B 1 122 ? 33.969 6.728 36.127 1.00 18.22 122 THR B O 1
ATOM 2303 N N . ASP B 1 123 ? 34.781 4.670 36.666 1.00 16.27 123 ASP B N 1
ATOM 2304 C CA . ASP B 1 123 ? 33.712 4.361 37.638 1.00 16.10 123 ASP B CA 1
ATOM 2305 C C . ASP B 1 123 ? 34.260 3.296 38.573 1.00 15.52 123 ASP B C 1
ATOM 2306 O O . ASP B 1 123 ? 35.405 2.855 38.388 1.00 16.41 123 ASP B O 1
ATOM 2311 N N . TYR B 1 124 ? 33.543 3.019 39.619 1.00 15.24 124 TYR B N 1
ATOM 2312 C CA . TYR B 1 124 ? 34.100 2.289 40.767 1.00 15.59 124 TYR B CA 1
ATOM 2313 C C . TYR B 1 124 ? 33.126 1.230 41.264 1.00 15.19 124 TYR B C 1
ATOM 2314 O O . TYR B 1 124 ? 31.907 1.258 40.985 1.00 15.80 124 TYR B O 1
ATOM 2323 N N . SER B 1 125 ? 33.688 0.277 41.991 1.00 16.96 125 SER B N 1
ATOM 2324 C CA . SER B 1 125 ? 32.979 -0.699 42.840 1.00 16.63 125 SER B CA 1
ATOM 2325 C C . SER B 1 125 ? 33.495 -0.534 44.266 1.00 17.80 125 SER B C 1
ATOM 2326 O O . SER B 1 125 ? 34.697 -0.416 44.449 1.00 18.38 125 SER B O 1
ATOM 2329 N N . SER B 1 126 ? 32.582 -0.517 45.220 1.00 20.37 126 SER B N 1
ATOM 2330 C CA . SER B 1 126 ? 32.852 -0.323 46.660 1.00 21.42 126 SER B CA 1
ATOM 2331 C C . SER B 1 126 ? 33.374 -1.617 47.277 1.00 18.64 126 SER B C 1
ATOM 2332 O O . SER B 1 126 ? 32.913 -2.683 46.891 1.00 20.15 126 SER B O 1
ATOM 2335 N N . THR B 1 127 ? 34.267 -1.484 48.247 1.00 19.92 127 THR B N 1
ATOM 2336 C CA . THR B 1 127 ? 34.778 -2.593 49.075 1.00 19.25 127 THR B CA 1
ATOM 2337 C C . THR B 1 127 ? 34.974 -2.092 50.490 1.00 20.72 127 THR B C 1
ATOM 2338 O O . THR B 1 127 ? 35.419 -0.934 50.659 1.00 22.64 127 THR B O 1
ATOM 2342 N N . SER B 1 128 ? 34.784 -2.968 51.448 1.00 21.86 128 SER B N 1
ATOM 2343 C CA . SER B 1 128 ? 35.164 -2.707 52.863 1.00 22.18 128 SER B CA 1
ATOM 2344 C C . SER B 1 128 ? 36.525 -3.353 53.177 1.00 22.11 128 SER B C 1
ATOM 2345 O O . SER B 1 128 ? 36.927 -3.361 54.355 1.00 21.91 128 SER B O 1
ATOM 2348 N N . ASN B 1 129 ? 37.232 -3.871 52.168 1.00 18.57 129 ASN B N 1
ATOM 2349 C CA . ASN B 1 129 ? 38.485 -4.625 52.377 1.00 20.05 129 ASN B CA 1
ATOM 2350 C C . ASN B 1 129 ? 39.434 -4.336 51.206 1.00 17.97 129 ASN B C 1
ATOM 2351 O O . ASN B 1 129 ? 39.877 -5.283 50.532 1.00 19.66 129 ASN B O 1
ATOM 2356 N N . LEU B 1 130 ? 39.729 -3.064 50.966 1.00 17.50 130 LEU B N 1
ATOM 2357 C CA . LEU B 1 130 ? 40.486 -2.645 49.775 1.00 19.22 130 LEU B CA 1
ATOM 2358 C C . LEU B 1 130 ? 41.923 -3.182 49.862 1.00 21.09 130 LEU B C 1
ATOM 2359 O O . LEU B 1 130 ? 42.450 -3.589 48.843 1.00 21.58 130 LEU B O 1
ATOM 2364 N N . SER B 1 131 ? 42.552 -3.124 51.040 1.00 23.32 131 SER B N 1
ATOM 2365 C CA . SER B 1 131 ? 43.991 -3.394 51.208 1.00 25.02 131 SER B CA 1
ATOM 2366 C C . SER B 1 131 ? 44.302 -4.832 50.773 1.00 24.07 131 SER B C 1
ATOM 2367 O O . SER B 1 131 ? 45.402 -5.039 50.256 1.00 28.07 131 SER B O 1
ATOM 2370 N N . GLU B 1 132 ? 43.330 -5.751 50.873 1.00 22.92 132 GLU B N 1
ATOM 2371 C CA . GLU B 1 132 ? 43.529 -7.201 50.574 1.00 21.27 132 GLU B CA 1
ATOM 2372 C C . GLU B 1 132 ? 43.201 -7.498 49.098 1.00 18.83 132 GLU B C 1
ATOM 2373 O O . GLU B 1 132 ? 43.326 -8.660 48.705 1.00 18.38 132 GLU B O 1
ATOM 2379 N N . VAL B 1 133 ? 42.809 -6.502 48.298 1.00 18.18 133 VAL B N 1
ATOM 2380 C CA . VAL B 1 133 ? 42.586 -6.752 46.838 1.00 16.81 133 VAL B CA 1
ATOM 2381 C C . VAL B 1 133 ? 43.925 -7.085 46.163 1.00 16.42 133 VAL B C 1
ATOM 2382 O O . VAL B 1 133 ? 44.832 -6.255 46.168 1.00 17.31 133 VAL B O 1
ATOM 2386 N N . GLU B 1 134 ? 44.018 -8.249 45.546 1.00 16.12 134 GLU B N 1
ATOM 2387 C CA . GLU B 1 134 ? 45.223 -8.657 44.796 1.00 19.71 134 GLU B CA 1
ATOM 2388 C C . GLU B 1 134 ? 44.791 -9.039 43.402 1.00 18.69 134 GLU B C 1
ATOM 2389 O O . GLU B 1 134 ? 43.603 -9.358 43.229 1.00 18.06 134 GLU B O 1
ATOM 2395 N N . THR B 1 135 ? 45.688 -8.911 42.448 1.00 20.37 135 THR B N 1
ATOM 2396 C CA . THR B 1 135 ? 45.370 -9.048 41.026 1.00 18.75 135 THR B CA 1
ATOM 2397 C C . THR B 1 135 ? 46.271 -10.092 40.409 1.00 20.97 135 THR B C 1
ATOM 2398 O O . THR B 1 135 ? 47.490 -9.936 40.494 1.00 24.20 135 THR B O 1
ATOM 2402 N N . VAL B 1 136 ? 45.702 -10.980 39.626 1.00 16.51 136 VAL B N 1
ATOM 2403 C CA . VAL B 1 136 ? 46.467 -11.732 38.614 1.00 16.62 136 VAL B CA 1
ATOM 2404 C C . VAL B 1 136 ? 46.370 -10.968 37.317 1.00 14.57 136 VAL B C 1
ATOM 2405 O O . VAL B 1 136 ? 45.270 -10.754 36.859 1.00 15.06 136 VAL B O 1
ATOM 2409 N N . ILE B 1 137 ? 47.489 -10.470 36.817 1.00 14.06 137 ILE B N 1
ATOM 2410 C CA . ILE B 1 137 ? 47.511 -9.678 35.580 1.00 14.69 137 ILE B CA 1
ATOM 2411 C C . ILE B 1 137 ? 48.099 -10.552 34.485 1.00 15.95 137 ILE B C 1
ATOM 2412 O O . ILE B 1 137 ? 49.216 -11.017 34.665 1.00 15.38 137 ILE B O 1
ATOM 2417 N N . HIS B 1 138 ? 47.343 -10.824 33.425 1.00 13.99 138 HIS B N 1
ATOM 2418 C CA . HIS B 1 138 ? 47.712 -11.794 32.389 1.00 15.06 138 HIS B CA 1
ATOM 2419 C C . HIS B 1 138 ? 48.443 -11.119 31.253 1.00 15.69 138 HIS B C 1
ATOM 2420 O O . HIS B 1 138 ? 48.770 -11.810 30.285 1.00 16.28 138 HIS B O 1
ATOM 2427 N N . VAL B 1 139 ? 48.646 -9.808 31.327 1.00 14.76 139 VAL B N 1
ATOM 2428 C CA . VAL B 1 139 ? 49.129 -8.984 30.197 1.00 14.40 139 VAL B CA 1
ATOM 2429 C C . VAL B 1 139 ? 50.311 -8.160 30.679 1.00 13.37 139 VAL B C 1
ATOM 2430 O O . VAL B 1 139 ? 50.443 -7.942 31.882 1.00 14.12 139 VAL B O 1
ATOM 2434 N N . GLU B 1 140 ? 51.052 -7.601 29.749 1.00 15.16 140 GLU B N 1
ATOM 2435 C CA . GLU B 1 140 ? 52.022 -6.528 30.039 1.00 17.21 140 GLU B CA 1
ATOM 2436 C C . GLU B 1 140 ? 51.278 -5.345 30.625 1.00 15.92 140 GLU B C 1
ATOM 2437 O O . GLU B 1 140 ? 50.140 -5.041 30.146 1.00 15.90 140 GLU B O 1
ATOM 2443 N N . PHE B 1 141 ? 51.869 -4.650 31.569 1.00 13.20 141 PHE B N 1
ATOM 2444 C CA . PHE B 1 141 ? 51.201 -3.514 32.182 1.00 14.79 141 PHE B CA 1
ATOM 2445 C C . PHE B 1 141 ? 52.199 -2.452 32.568 1.00 15.83 141 PHE B C 1
ATOM 2446 O O . PHE B 1 141 ? 53.404 -2.723 32.658 1.00 16.48 141 PHE B O 1
ATOM 2454 N N . TYR B 1 142 ? 51.665 -1.308 32.880 1.00 16.37 142 TYR B N 1
ATOM 2455 C CA . TYR B 1 142 ? 52.394 -0.118 33.345 1.00 18.15 142 TYR B CA 1
ATOM 2456 C C . TYR B 1 142 ? 51.732 0.394 34.594 1.00 18.87 142 TYR B C 1
ATOM 2457 O O . TYR B 1 142 ? 50.540 0.087 34.854 1.00 17.45 142 TYR B O 1
ATOM 2466 N N . ILE B 1 143 ? 52.467 1.170 35.363 1.00 20.20 143 ILE B N 1
ATOM 2467 C CA . ILE B 1 143 ? 51.970 1.798 36.588 1.00 19.99 143 ILE B CA 1
ATOM 2468 C C . ILE B 1 143 ? 52.111 3.315 36.419 1.00 24.27 143 ILE B C 1
ATOM 2469 O O . ILE B 1 143 ? 53.114 3.760 35.843 1.00 21.76 143 ILE B O 1
ATOM 2474 N N . ILE B 1 144 ? 51.028 4.021 36.671 1.00 24.60 144 ILE B N 1
ATOM 2475 C CA . ILE B 1 144 ? 50.925 5.494 36.555 1.00 25.33 144 ILE B CA 1
ATOM 2476 C C . ILE B 1 144 ? 50.355 5.999 37.870 1.00 23.37 144 ILE B C 1
ATOM 2477 O O . ILE B 1 144 ? 49.324 5.498 38.362 1.00 21.82 144 ILE B O 1
ATOM 2482 N N . PRO B 1 145 ? 50.983 6.989 38.513 1.00 24.18 145 PRO B N 1
ATOM 2483 C CA . PRO B 1 145 ? 50.391 7.566 39.716 1.00 24.52 145 PRO B CA 1
ATOM 2484 C C . PRO B 1 145 ? 49.065 8.249 39.367 1.00 22.72 145 PRO B C 1
ATOM 2485 O O . PRO B 1 145 ? 48.931 8.721 38.279 1.00 22.77 145 PRO B O 1
ATOM 2489 N N . ARG B 1 146 ? 48.121 8.234 40.296 1.00 21.76 146 ARG B N 1
ATOM 2490 C CA . ARG B 1 146 ? 46.756 8.799 40.097 1.00 25.66 146 ARG B CA 1
ATOM 2491 C C . ARG B 1 146 ? 46.856 10.305 39.769 1.00 26.37 146 ARG B C 1
ATOM 2492 O O . ARG B 1 146 ? 46.038 10.802 38.997 1.00 29.40 146 ARG B O 1
ATOM 2500 N N . SER B 1 147 ? 47.844 10.991 40.331 1.00 29.39 147 SER B N 1
ATOM 2501 C CA . SER B 1 147 ? 48.130 12.420 40.054 1.00 27.38 147 SER B CA 1
ATOM 2502 C C . SER B 1 147 ? 48.256 12.649 38.541 1.00 27.93 147 SER B C 1
ATOM 2503 O O . SER B 1 147 ? 47.934 13.760 38.093 1.00 28.08 147 SER B O 1
ATOM 2506 N N . GLN B 1 148 ? 48.664 11.607 37.778 1.00 26.35 148 GLN B N 1
ATOM 2507 C CA . GLN B 1 148 ? 48.834 11.648 36.302 1.00 28.75 148 GLN B CA 1
ATOM 2508 C C . GLN B 1 148 ? 47.656 10.933 35.625 1.00 28.56 148 GLN B C 1
ATOM 2509 O O . GLN B 1 148 ? 47.788 10.561 34.458 1.00 31.84 148 GLN B O 1
ATOM 2515 N N . GLU B 1 149 ? 46.520 10.840 36.304 1.00 28.97 149 GLU B N 1
ATOM 2516 C CA . GLU B 1 149 ? 45.321 10.142 35.789 1.00 27.85 149 GLU B CA 1
ATOM 2517 C C . GLU B 1 149 ? 44.890 10.789 34.471 1.00 30.11 149 GLU B C 1
ATOM 2518 O O . GLU B 1 149 ? 44.348 10.071 33.615 1.00 27.60 149 GLU B O 1
ATOM 2524 N N . SER B 1 150 ? 45.123 12.100 34.310 1.00 27.41 150 SER B N 1
ATOM 2525 C CA . SER B 1 150 ? 44.853 12.837 33.045 1.00 31.08 150 SER B CA 1
ATOM 2526 C C . SER B 1 150 ? 45.576 12.149 31.890 1.00 30.32 150 SER B C 1
ATOM 2527 O O . SER B 1 150 ? 44.950 11.964 30.817 1.00 26.67 150 SER B O 1
ATOM 2530 N N . LYS B 1 151 ? 46.847 11.794 32.096 1.00 28.86 151 LYS B N 1
ATOM 2531 C CA . LYS B 1 151 ? 47.688 11.094 31.090 1.00 31.51 151 LYS B CA 1
ATOM 2532 C C . LYS B 1 151 ? 47.142 9.667 30.894 1.00 27.75 151 LYS B C 1
ATOM 2533 O O . LYS B 1 151 ? 47.072 9.201 29.723 1.00 31.56 151 LYS B O 1
ATOM 2539 N N . CYS B 1 152 ? 46.798 8.982 31.969 1.00 29.59 152 CYS B N 1
ATOM 2540 C CA . CYS B 1 152 ? 46.194 7.628 31.901 1.00 29.43 152 CYS B CA 1
ATOM 2541 C C . CYS B 1 152 ? 44.955 7.674 31.000 1.00 30.17 152 CYS B C 1
ATOM 2542 O O . CYS B 1 152 ? 44.891 6.899 30.028 1.00 25.32 152 CYS B O 1
ATOM 2545 N N . SER B 1 153 ? 44.077 8.634 31.235 1.00 27.71 153 SER B N 1
ATOM 2546 C CA . SER B 1 153 ? 42.828 8.827 30.470 1.00 26.58 153 SER B CA 1
ATOM 2547 C C . SER B 1 153 ? 43.143 9.109 28.997 1.00 27.39 153 SER B C 1
ATOM 2548 O O . SER B 1 153 ? 42.470 8.523 28.115 1.00 26.65 153 SER B O 1
ATOM 2551 N N . GLU B 1 154 ? 44.147 9.947 28.732 1.00 25.03 154 GLU B N 1
ATOM 2552 C CA . GLU B 1 154 ? 44.639 10.202 27.357 1.00 27.12 154 GLU B CA 1
ATOM 2553 C C . GLU B 1 154 ? 45.068 8.886 26.697 1.00 24.07 154 GLU B C 1
ATOM 2554 O O . GLU B 1 154 ? 44.774 8.720 25.514 1.00 25.98 154 GLU B O 1
ATOM 2560 N N . TYR B 1 155 ? 45.865 8.064 27.398 1.00 24.36 155 TYR B N 1
ATOM 2561 C CA . TYR B 1 155 ? 46.415 6.799 26.857 1.00 24.64 155 TYR B CA 1
ATOM 2562 C C . TYR B 1 155 ? 45.252 5.855 26.559 1.00 21.97 155 TYR B C 1
ATOM 2563 O O . TYR B 1 155 ? 45.176 5.375 25.453 1.00 22.41 155 TYR B O 1
ATOM 2572 N N . ILE B 1 156 ? 44.354 5.666 27.532 1.00 21.57 156 ILE B N 1
ATOM 2573 C CA . ILE B 1 156 ? 43.134 4.814 27.385 1.00 21.90 156 ILE B CA 1
ATOM 2574 C C . ILE B 1 156 ? 42.379 5.272 26.132 1.00 21.81 156 ILE B C 1
ATOM 2575 O O . ILE B 1 156 ? 41.918 4.425 25.388 1.00 19.55 156 ILE B O 1
ATOM 2580 N N . ASN B 1 157 ? 42.215 6.582 25.949 1.00 21.12 157 ASN B N 1
ATOM 2581 C CA . ASN B 1 157 ? 41.278 7.127 24.943 1.00 21.48 157 ASN B CA 1
ATOM 2582 C C . ASN B 1 157 ? 41.952 7.318 23.573 1.00 24.98 157 ASN B C 1
ATOM 2583 O O . ASN B 1 157 ? 41.227 7.184 22.581 1.00 26.75 157 ASN B O 1
ATOM 2588 N N . THR B 1 158 ? 43.251 7.644 23.515 1.00 27.48 158 THR B N 1
ATOM 2589 C CA . THR B 1 158 ? 43.932 8.099 22.256 1.00 34.45 158 THR B CA 1
ATOM 2590 C C . THR B 1 158 ? 45.170 7.235 21.955 1.00 33.23 158 THR B C 1
ATOM 2591 O O . THR B 1 158 ? 45.564 7.211 20.796 1.00 35.49 158 THR B O 1
ATOM 2595 N N . GLY B 1 159 ? 45.734 6.543 22.952 1.00 29.47 159 GLY B N 1
ATOM 2596 C CA . GLY B 1 159 ? 46.765 5.500 22.766 1.00 36.43 159 GLY B CA 1
ATOM 2597 C C . GLY B 1 159 ? 48.178 6.031 22.978 1.00 40.38 159 GLY B C 1
ATOM 2598 O O . GLY B 1 159 ? 48.413 6.899 23.815 1.00 45.47 159 GLY B O 1
ATOM 2599 N N . ASP C 1 3 ? 37.712 13.821 10.886 1.00 33.43 3 ASP C N 1
ATOM 2600 C CA . ASP C 1 3 ? 38.960 13.023 10.540 1.00 31.56 3 ASP C CA 1
ATOM 2601 C C . ASP C 1 3 ? 39.230 13.115 9.030 1.00 31.68 3 ASP C C 1
ATOM 2602 O O . ASP C 1 3 ? 38.561 12.392 8.247 1.00 29.14 3 ASP C O 1
ATOM 2607 N N . GLY C 1 4 ? 40.261 13.865 8.658 1.00 28.48 4 GLY C N 1
ATOM 2608 C CA . GLY C 1 4 ? 40.622 14.182 7.267 1.00 27.45 4 GLY C CA 1
ATOM 2609 C C . GLY C 1 4 ? 40.981 15.652 7.146 1.00 30.00 4 GLY C C 1
ATOM 2610 O O . GLY C 1 4 ? 41.070 16.333 8.157 1.00 32.38 4 GLY C O 1
ATOM 2611 N N . PRO C 1 5 ? 41.042 16.229 5.928 1.00 30.34 5 PRO C N 1
ATOM 2612 C CA . PRO C 1 5 ? 40.726 15.503 4.703 1.00 28.07 5 PRO C CA 1
ATOM 2613 C C . PRO C 1 5 ? 41.814 14.509 4.291 1.00 26.05 5 PRO C C 1
ATOM 261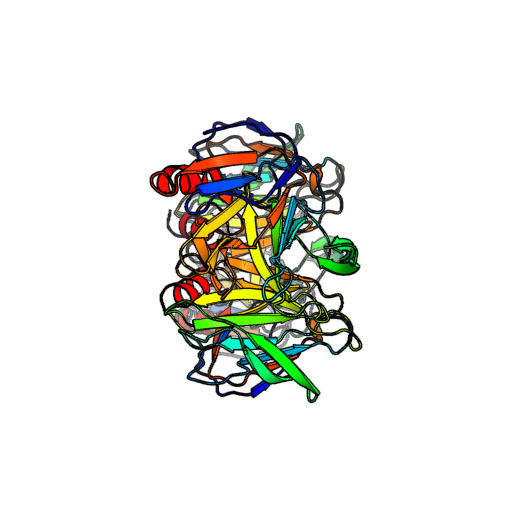4 O O . PRO C 1 5 ? 42.966 14.688 4.631 1.00 28.09 5 PRO C O 1
ATOM 2618 N N . TYR C 1 6 ? 41.411 13.472 3.592 1.00 22.58 6 TYR C N 1
ATOM 2619 C CA . TYR C 1 6 ? 42.297 12.494 2.934 1.00 21.12 6 TYR C CA 1
ATOM 2620 C C . TYR C 1 6 ? 42.281 12.740 1.428 1.00 22.27 6 TYR C C 1
ATOM 2621 O O . TYR C 1 6 ? 41.263 13.188 0.878 1.00 20.40 6 TYR C O 1
ATOM 2630 N N . GLN C 1 7 ? 43.408 12.494 0.774 1.00 21.30 7 GLN C N 1
ATOM 2631 C CA . GLN C 1 7 ? 43.527 12.677 -0.675 1.00 21.10 7 GLN C CA 1
ATOM 2632 C C . GLN C 1 7 ? 42.880 11.507 -1.388 1.00 19.43 7 GLN C C 1
ATOM 2633 O O . GLN C 1 7 ? 42.815 10.413 -0.869 1.00 19.25 7 GLN C O 1
ATOM 2639 N N . PRO C 1 8 ? 42.514 11.700 -2.661 1.00 17.76 8 PRO C N 1
ATOM 2640 C CA . PRO C 1 8 ? 42.109 10.606 -3.528 1.00 17.25 8 PRO C CA 1
ATOM 2641 C C . PRO C 1 8 ? 43.051 9.410 -3.444 1.00 18.15 8 PRO C C 1
ATOM 2642 O O . PRO C 1 8 ? 44.259 9.593 -3.321 1.00 17.37 8 PRO C O 1
ATOM 2646 N N . THR C 1 9 ? 42.494 8.216 -3.478 1.00 17.05 9 THR C N 1
ATOM 2647 C CA . THR C 1 9 ? 43.237 6.986 -3.190 1.00 19.24 9 THR C CA 1
ATOM 2648 C C . THR C 1 9 ? 42.489 5.779 -3.731 1.00 19.96 9 THR C C 1
ATOM 2649 O O . THR C 1 9 ? 41.305 5.896 -4.077 1.00 21.26 9 THR C O 1
ATOM 2653 N N . ASN C 1 10 ? 43.146 4.656 -3.740 1.00 19.07 10 ASN C N 1
ATOM 2654 C CA . ASN C 1 10 ? 42.552 3.347 -4.002 1.00 20.76 10 ASN C CA 1
ATOM 2655 C C . ASN C 1 10 ? 42.854 2.483 -2.794 1.00 22.68 10 ASN C C 1
ATOM 2656 O O . ASN C 1 10 ? 44.060 2.312 -2.484 1.00 22.90 10 ASN C O 1
ATOM 2661 N N . PHE C 1 11 ? 41.837 2.101 -2.038 1.00 18.78 11 PHE C N 1
ATOM 2662 C CA . PHE C 1 11 ? 42.049 1.355 -0.782 1.00 19.74 11 PHE C CA 1
ATOM 2663 C C . PHE C 1 11 ? 40.808 0.574 -0.417 1.00 20.98 11 PHE C C 1
ATOM 2664 O O . PHE C 1 11 ? 39.740 0.755 -1.027 1.00 20.03 11 PHE C O 1
ATOM 2672 N N . LYS C 1 12 ? 40.985 -0.329 0.528 1.00 23.08 12 LYS C N 1
ATOM 2673 C CA . LYS C 1 12 ? 39.917 -1.138 1.135 1.00 24.73 12 LYS C CA 1
ATOM 2674 C C . LYS C 1 12 ? 39.476 -0.416 2.388 1.00 23.81 12 LYS C C 1
ATOM 2675 O O . LYS C 1 12 ? 40.194 -0.406 3.391 1.00 27.09 12 LYS C O 1
ATOM 2681 N N . PRO C 1 13 ? 38.330 0.283 2.362 1.00 22.29 13 PRO C N 1
ATOM 2682 C CA . PRO C 1 13 ? 37.873 1.013 3.528 1.00 21.82 13 PRO C CA 1
ATOM 2683 C C . PRO C 1 13 ? 37.613 0.037 4.678 1.00 24.47 13 PRO C C 1
ATOM 2684 O O . PRO C 1 13 ? 37.111 -1.060 4.468 1.00 23.11 13 PRO C O 1
ATOM 2688 N N . PRO C 1 14 ? 37.954 0.402 5.927 1.00 26.43 14 PRO C N 1
ATOM 2689 C CA . PRO C 1 14 ? 37.579 -0.408 7.082 1.00 25.26 14 PRO C CA 1
ATOM 2690 C C . PRO C 1 14 ? 36.051 -0.429 7.267 1.00 25.92 14 PRO C C 1
ATOM 2691 O O . PRO C 1 14 ? 35.396 0.588 6.978 1.00 24.12 14 PRO C O 1
ATOM 2695 N N . ASN C 1 15 ? 35.522 -1.545 7.738 1.00 23.43 15 ASN C N 1
ATOM 2696 C CA . ASN C 1 15 ? 34.092 -1.690 8.106 1.00 25.91 15 ASN C CA 1
ATOM 2697 C C . ASN C 1 15 ? 33.736 -0.658 9.195 1.00 25.37 15 ASN C C 1
ATOM 2698 O O . ASN C 1 15 ? 34.621 -0.275 10.000 1.00 25.89 15 ASN C O 1
ATOM 2703 N N . ASP C 1 16 ? 32.493 -0.162 9.163 1.00 20.37 16 ASP C N 1
ATOM 2704 C CA . ASP C 1 16 ? 31.848 0.645 10.235 1.00 22.51 16 ASP C CA 1
ATOM 2705 C C . ASP C 1 16 ? 32.370 2.082 10.242 1.00 20.09 16 ASP C C 1
ATOM 2706 O O . ASP C 1 16 ? 32.274 2.716 11.262 1.00 22.31 16 ASP C O 1
ATOM 2711 N N . TYR C 1 17 ? 32.765 2.616 9.091 1.00 20.37 17 TYR C N 1
ATOM 2712 C CA . TYR C 1 17 ? 33.152 4.027 8.922 1.00 20.65 17 TYR C CA 1
ATOM 2713 C C . TYR C 1 17 ? 32.494 4.568 7.669 1.00 19.48 17 TYR C C 1
ATOM 2714 O O . TYR C 1 17 ? 32.513 3.888 6.630 1.00 19.94 17 TYR C O 1
ATOM 2723 N N . TRP C 1 18 ? 31.860 5.706 7.805 1.00 19.77 18 TRP C N 1
ATOM 2724 C CA . TRP C 1 18 ? 31.408 6.525 6.672 1.00 17.59 18 TRP C CA 1
ATOM 2725 C C . TRP C 1 18 ? 32.611 7.169 6.014 1.00 16.08 18 TRP C C 1
ATOM 2726 O O . TRP C 1 18 ? 33.385 7.838 6.694 1.00 18.43 18 TRP C O 1
ATOM 2737 N N . ILE C 1 19 ? 32.687 7.049 4.708 1.00 16.48 19 ILE C N 1
ATOM 2738 C CA . ILE C 1 19 ? 33.520 7.902 3.830 1.00 16.91 19 ILE C CA 1
ATOM 2739 C C . ILE C 1 19 ? 32.654 9.067 3.365 1.00 15.73 19 ILE C C 1
ATOM 2740 O O . ILE C 1 19 ? 31.654 8.804 2.672 1.00 17.93 19 ILE C O 1
ATOM 2745 N N . LEU C 1 20 ? 32.961 10.268 3.814 1.00 16.06 20 LEU C N 1
ATOM 2746 C CA . LEU C 1 20 ? 32.251 11.498 3.430 1.00 16.31 20 LEU C CA 1
ATOM 2747 C C . LEU C 1 20 ? 33.008 12.115 2.277 1.00 16.09 20 LEU C C 1
ATOM 2748 O O . LEU C 1 20 ? 34.118 12.582 2.490 1.00 17.41 20 LEU C O 1
ATOM 2753 N N . LEU C 1 21 ? 32.432 12.039 1.096 1.00 14.37 21 LEU C N 1
ATOM 2754 C CA . LEU C 1 21 ? 33.055 12.400 -0.190 1.00 14.49 21 LEU C CA 1
ATOM 2755 C C . LEU C 1 21 ? 32.818 13.872 -0.449 1.00 15.94 21 LEU C C 1
ATOM 2756 O O . LEU C 1 21 ? 31.646 14.288 -0.371 1.00 16.29 21 LEU C O 1
ATOM 2761 N N . ASN C 1 22 ? 33.849 14.598 -0.872 1.00 16.98 22 ASN C N 1
ATOM 2762 C CA . ASN C 1 22 ? 33.829 16.080 -0.964 1.00 17.86 22 ASN C CA 1
ATOM 2763 C C . ASN C 1 22 ? 34.355 16.501 -2.334 1.00 18.69 22 ASN C C 1
ATOM 2764 O O . ASN C 1 22 ? 35.439 17.063 -2.441 1.00 19.20 22 ASN C O 1
ATOM 2769 N N . PRO C 1 23 ? 33.616 16.225 -3.429 1.00 16.48 23 PRO C N 1
ATOM 2770 C CA . PRO C 1 23 ? 34.065 16.584 -4.769 1.00 17.06 23 PRO C CA 1
ATOM 2771 C C . PRO C 1 23 ? 34.110 18.083 -5.006 1.00 20.10 23 PRO C C 1
ATOM 2772 O O . PRO C 1 23 ? 33.429 18.816 -4.322 1.00 20.84 23 PRO C O 1
ATOM 2776 N N . THR C 1 24 ? 34.906 18.503 -5.981 1.00 21.86 24 THR C N 1
ATOM 2777 C CA . THR C 1 24 ? 34.774 19.829 -6.624 1.00 23.40 24 THR C CA 1
ATOM 2778 C C . THR C 1 24 ? 33.944 19.669 -7.902 1.00 22.85 24 THR C C 1
ATOM 2779 O O . THR C 1 24 ? 32.745 20.013 -7.865 1.00 27.35 24 THR C O 1
ATOM 2783 N N . ASN C 1 25 ? 34.504 19.072 -8.945 1.00 25.23 25 ASN C N 1
ATOM 2784 C CA . ASN C 1 25 ? 33.784 18.897 -10.235 1.00 28.64 25 ASN C CA 1
ATOM 2785 C C . ASN C 1 25 ? 34.148 17.565 -10.890 1.00 26.17 25 ASN C C 1
ATOM 2786 O O . ASN C 1 25 ? 33.924 17.435 -12.096 1.00 25.46 25 ASN C O 1
ATOM 2791 N N . GLN C 1 26 ? 34.646 16.596 -10.124 1.00 23.47 26 GLN C N 1
ATOM 2792 C CA . GLN C 1 26 ? 34.967 15.238 -10.635 1.00 21.34 26 GLN C CA 1
ATOM 2793 C C . GLN C 1 26 ? 33.685 14.554 -11.138 1.00 19.96 26 GLN C C 1
ATOM 2794 O O . GLN C 1 26 ? 32.676 14.595 -10.409 1.00 28.69 26 GLN C O 1
ATOM 2800 N N . GLN C 1 27 ? 33.749 13.913 -12.296 1.00 19.79 27 GLN C N 1
ATOM 2801 C CA . GLN C 1 27 ? 32.603 13.240 -12.961 1.00 21.81 27 GLN C CA 1
ATOM 2802 C C . GLN C 1 27 ? 32.303 11.945 -12.218 1.00 19.64 27 GLN C C 1
ATOM 2803 O O . GLN C 1 27 ? 31.120 11.603 -12.080 1.00 19.85 27 GLN C O 1
ATOM 2809 N N . VAL C 1 28 ? 33.342 11.168 -11.963 1.00 17.49 28 VAL C N 1
ATOM 2810 C CA . VAL C 1 28 ? 33.253 9.894 -11.195 1.00 17.70 28 VAL C CA 1
ATOM 2811 C C . VAL C 1 28 ? 33.842 10.154 -9.830 1.00 15.76 28 VAL C C 1
ATOM 2812 O O . VAL C 1 28 ? 34.997 10.530 -9.740 1.00 16.22 28 VAL C O 1
ATOM 2816 N N . VAL C 1 29 ? 33.039 10.030 -8.805 1.00 14.46 29 VAL C N 1
ATOM 2817 C CA . VAL C 1 29 ? 33.421 10.374 -7.429 1.00 14.48 29 VAL C CA 1
ATOM 2818 C C . VAL C 1 29 ? 34.012 9.148 -6.740 1.00 14.67 29 VAL C C 1
ATOM 2819 O O . VAL C 1 29 ? 35.010 9.282 -6.031 1.00 14.45 29 VAL C O 1
ATOM 2823 N N . LEU C 1 30 ? 33.399 8.006 -6.925 1.00 13.91 30 LEU C N 1
ATOM 2824 C CA . LEU C 1 30 ? 33.749 6.776 -6.198 1.00 13.94 30 LEU C CA 1
ATOM 2825 C C . LEU C 1 30 ? 33.399 5.582 -7.062 1.00 15.79 30 LEU C C 1
ATOM 2826 O O . LEU C 1 30 ? 32.335 5.577 -7.686 1.00 14.46 30 LEU C O 1
ATOM 2831 N N . GLU C 1 31 ? 34.271 4.614 -7.092 1.00 14.86 31 GLU C N 1
ATOM 2832 C CA . GLU C 1 31 ? 34.049 3.293 -7.722 1.00 15.80 31 GLU C CA 1
ATOM 2833 C C . GLU C 1 31 ? 34.362 2.218 -6.677 1.00 17.35 31 GLU C C 1
ATOM 2834 O O . GLU C 1 31 ? 35.531 2.081 -6.333 1.00 19.95 31 GLU C O 1
ATOM 2840 N N . GLY C 1 32 ? 33.392 1.401 -6.318 1.00 15.01 32 GLY C N 1
ATOM 2841 C CA . GLY C 1 32 ? 33.553 0.324 -5.324 1.00 15.10 32 GLY C CA 1
ATOM 2842 C C . GLY C 1 32 ? 33.195 -1.029 -5.896 1.00 14.32 32 GLY C C 1
ATOM 2843 O O . GLY C 1 32 ? 32.162 -1.173 -6.496 1.00 14.81 32 GLY C O 1
ATOM 2844 N N . THR C 1 33 ? 34.008 -2.037 -5.649 1.00 15.48 33 THR C N 1
ATOM 2845 C CA . THR C 1 33 ? 33.682 -3.395 -6.087 1.00 15.67 33 THR C CA 1
ATOM 2846 C C . THR C 1 33 ? 34.434 -4.403 -5.233 1.00 15.77 33 THR C C 1
ATOM 2847 O O . THR C 1 33 ? 35.532 -4.080 -4.745 1.00 17.44 33 THR C O 1
ATOM 2851 N N . ASN C 1 34 ? 33.879 -5.593 -5.144 1.00 15.90 34 ASN C N 1
ATOM 2852 C CA . ASN C 1 34 ? 34.590 -6.791 -4.638 1.00 17.48 34 ASN C CA 1
ATOM 2853 C C . ASN C 1 34 ? 34.884 -7.754 -5.814 1.00 19.66 34 ASN C C 1
ATOM 2854 O O . ASN C 1 34 ? 35.462 -8.826 -5.547 1.00 19.82 34 ASN C O 1
ATOM 2859 N N . LYS C 1 35 ? 34.561 -7.346 -7.057 1.00 19.17 35 LYS C N 1
ATOM 2860 C CA . LYS C 1 35 ? 34.829 -8.065 -8.333 1.00 21.77 35 LYS C CA 1
ATOM 2861 C C . LYS C 1 35 ? 34.007 -9.355 -8.403 1.00 23.78 35 LYS C C 1
ATOM 2862 O O . LYS C 1 35 ? 34.260 -10.146 -9.323 1.00 25.65 35 LYS C O 1
ATOM 2868 N N . THR C 1 36 ? 33.036 -9.541 -7.509 1.00 22.32 36 THR C N 1
ATOM 2869 C CA . THR C 1 36 ? 32.175 -10.756 -7.482 1.00 25.30 36 THR C CA 1
ATOM 2870 C C . THR C 1 36 ? 30.700 -10.367 -7.592 1.00 24.59 36 THR C C 1
ATOM 2871 O O . THR C 1 36 ? 30.041 -10.853 -8.504 1.00 25.73 36 THR C O 1
ATOM 2875 N N . ASP C 1 37 ? 30.143 -9.630 -6.633 1.00 22.17 37 ASP C N 1
ATOM 2876 C CA . ASP C 1 37 ? 28.672 -9.475 -6.598 1.00 21.51 37 ASP C CA 1
ATOM 2877 C C . ASP C 1 37 ? 28.267 -8.037 -6.335 1.00 19.67 37 ASP C C 1
ATOM 2878 O O . ASP C 1 37 ? 27.078 -7.809 -6.198 1.00 21.73 37 ASP C O 1
ATOM 2883 N N . ILE C 1 38 ? 29.199 -7.080 -6.311 1.00 18.50 38 ILE C N 1
ATOM 2884 C CA . ILE C 1 38 ? 28.785 -5.662 -6.186 1.00 19.86 38 ILE C CA 1
ATOM 2885 C C . ILE C 1 38 ? 29.768 -4.763 -6.926 1.00 16.04 38 ILE C C 1
ATOM 2886 O O . ILE C 1 38 ? 30.984 -4.916 -6.792 1.00 16.13 38 ILE C O 1
ATOM 2891 N N . TRP C 1 39 ? 29.211 -3.923 -7.783 1.00 15.10 39 TRP C N 1
ATOM 2892 C CA . TRP C 1 39 ? 29.874 -2.761 -8.412 1.00 15.29 39 TRP C CA 1
ATOM 2893 C C . TRP C 1 39 ? 29.007 -1.554 -8.139 1.00 14.52 39 TRP C C 1
ATOM 2894 O O . TRP C 1 39 ? 27.798 -1.608 -8.456 1.00 17.03 39 TRP C O 1
ATOM 2905 N N . VAL C 1 40 ? 29.552 -0.557 -7.504 1.00 15.10 40 VAL C N 1
ATOM 2906 C CA A VAL C 1 40 ? 28.803 0.695 -7.272 0.50 14.16 40 VAL C CA 1
ATOM 2907 C CA B VAL C 1 40 ? 28.833 0.713 -7.164 0.50 14.86 40 VAL C CA 1
ATOM 2908 C C . VAL C 1 40 ? 29.678 1.865 -7.708 1.00 15.45 40 VAL C C 1
ATOM 2909 O O . VAL C 1 40 ? 30.871 1.846 -7.447 1.00 15.00 40 VAL C O 1
ATOM 2916 N N . ALA C 1 41 ? 29.097 2.776 -8.451 1.00 14.38 41 ALA C N 1
ATOM 2917 C CA . ALA C 1 41 ? 29.800 3.988 -8.892 1.00 15.30 41 ALA C CA 1
ATOM 2918 C C . ALA C 1 41 ? 28.927 5.177 -8.585 1.00 16.03 41 ALA C C 1
ATOM 2919 O O . ALA C 1 41 ? 27.701 5.064 -8.770 1.00 16.82 41 ALA C O 1
ATOM 2921 N N . LEU C 1 42 ? 29.498 6.222 -8.013 1.00 14.17 42 LEU C N 1
ATOM 2922 C CA . LEU C 1 42 ? 28.781 7.488 -7.795 1.00 14.38 42 LEU C CA 1
ATOM 2923 C C . LEU C 1 42 ? 29.252 8.489 -8.841 1.00 14.00 42 LEU C C 1
ATOM 2924 O O . LEU C 1 42 ? 30.482 8.693 -8.934 1.00 14.89 42 LEU C O 1
ATOM 2929 N N . LEU C 1 43 ? 28.344 8.948 -9.681 1.00 14.53 43 LEU C N 1
ATOM 2930 C CA . LEU C 1 43 ? 28.604 9.933 -10.747 1.00 16.07 43 LEU C CA 1
ATOM 2931 C C . LEU C 1 43 ? 28.064 11.260 -10.281 1.00 16.32 43 LEU C C 1
ATOM 2932 O O . LEU C 1 43 ? 26.953 11.278 -9.734 1.00 19.39 43 LEU C O 1
ATOM 2937 N N . LEU C 1 44 ? 28.759 12.343 -10.559 1.00 13.98 44 LEU C N 1
ATOM 2938 C CA . LEU C 1 44 ? 28.313 13.678 -10.146 1.00 13.64 44 LEU C CA 1
ATOM 2939 C C . LEU C 1 44 ? 27.839 14.442 -11.378 1.00 13.20 44 LEU C C 1
ATOM 2940 O O . LEU C 1 44 ? 28.590 14.544 -12.348 1.00 14.36 44 LEU C O 1
ATOM 2945 N N . VAL C 1 45 ? 26.616 14.928 -11.328 1.00 12.74 45 VAL C N 1
ATOM 2946 C CA . VAL C 1 45 ? 25.940 15.654 -12.440 1.00 13.08 45 VAL C CA 1
ATOM 2947 C C . VAL C 1 45 ? 25.574 17.040 -11.917 1.00 13.66 45 VAL C C 1
ATOM 2948 O O . VAL C 1 45 ? 24.816 17.139 -10.928 1.00 14.48 45 VAL C O 1
ATOM 2952 N N . GLU C 1 46 ? 26.171 18.058 -12.487 1.00 14.03 46 GLU C N 1
ATOM 2953 C CA . GLU C 1 46 ? 26.012 19.437 -12.032 1.00 13.79 46 GLU C CA 1
ATOM 2954 C C . GLU C 1 46 ? 24.595 19.928 -12.342 1.00 13.40 46 GLU C C 1
ATOM 2955 O O . GLU C 1 46 ? 23.787 19.270 -13.029 1.00 12.99 46 GLU C O 1
ATOM 2961 N N . PRO C 1 47 ? 24.190 21.071 -11.763 1.00 14.09 47 PRO C N 1
ATOM 2962 C CA . PRO C 1 47 ? 22.896 21.636 -12.040 1.00 14.61 47 PRO C CA 1
ATOM 2963 C C . PRO C 1 47 ? 22.682 21.909 -13.531 1.00 13.71 47 PRO C C 1
ATOM 2964 O O . PRO C 1 47 ? 23.648 22.223 -14.248 1.00 14.16 47 PRO C O 1
ATOM 2968 N N . ASN C 1 48 ? 21.426 21.894 -13.952 1.00 13.34 48 ASN C N 1
ATOM 2969 C CA . ASN C 1 48 ? 20.978 22.385 -15.288 1.00 12.88 48 ASN C CA 1
ATOM 2970 C C . ASN C 1 48 ? 21.680 21.607 -16.391 1.00 13.45 48 ASN C C 1
ATOM 2971 O O . ASN C 1 48 ? 22.357 22.226 -17.274 1.00 12.84 48 ASN C O 1
ATOM 2976 N N . VAL C 1 49 ? 21.439 20.321 -16.409 1.00 13.07 49 VAL C N 1
ATOM 2977 C CA . VAL C 1 49 ? 21.923 19.398 -17.438 1.00 11.66 49 VAL C CA 1
ATOM 2978 C C . VAL C 1 49 ? 20.705 18.835 -18.170 1.00 12.62 49 VAL C C 1
ATOM 2979 O O . VAL C 1 49 ? 19.872 18.122 -17.534 1.00 14.27 49 VAL C O 1
ATOM 2983 N N . THR C 1 50 ? 20.546 19.177 -19.428 1.00 12.39 50 THR C N 1
ATOM 2984 C CA . THR C 1 50 ? 19.511 18.594 -20.287 1.00 13.94 50 THR C CA 1
ATOM 2985 C C . THR C 1 50 ? 19.819 17.126 -20.507 1.00 15.84 50 THR C C 1
ATOM 2986 O O . THR C 1 50 ? 21.000 16.743 -20.523 1.00 16.84 50 THR C O 1
ATOM 2990 N N . ASN C 1 51 ? 18.791 16.329 -20.710 1.00 15.41 51 ASN C N 1
ATOM 2991 C CA . ASN C 1 51 ? 18.944 14.907 -21.041 1.00 17.98 51 ASN C CA 1
ATOM 2992 C C . ASN C 1 51 ? 20.046 14.763 -22.088 1.00 17.25 51 ASN C C 1
ATOM 2993 O O . ASN C 1 51 ? 19.899 15.327 -23.193 1.00 18.01 51 ASN C O 1
ATOM 2998 N N . GLN C 1 52 ? 21.111 14.039 -21.760 1.00 15.11 52 GLN C N 1
ATOM 2999 C CA . GLN C 1 52 ? 22.278 13.938 -22.623 1.00 15.07 52 GLN C CA 1
ATOM 3000 C C . GLN C 1 52 ? 23.073 12.697 -22.230 1.00 15.30 52 GLN C C 1
ATOM 3001 O O . GLN C 1 52 ? 23.029 12.278 -21.077 1.00 16.55 52 GLN C O 1
ATOM 3007 N N . SER C 1 53 ? 23.710 12.094 -23.179 1.00 16.88 53 SER C N 1
ATOM 3008 C CA . SER C 1 53 ? 24.642 10.980 -22.943 1.00 16.96 53 SER C CA 1
ATOM 3009 C C . SER C 1 53 ? 26.007 11.546 -22.563 1.00 17.38 53 SER C C 1
ATOM 3010 O O . SER C 1 53 ? 26.483 12.454 -23.240 1.00 16.80 53 SER C O 1
ATOM 3013 N N . ARG C 1 54 ? 26.598 11.057 -21.483 1.00 14.80 54 ARG C N 1
ATOM 3014 C CA . ARG C 1 54 ? 27.976 11.368 -21.104 1.00 15.05 54 ARG C CA 1
ATOM 3015 C C . ARG C 1 54 ? 28.777 10.077 -20.994 1.00 14.60 54 ARG C C 1
ATOM 3016 O O . ARG C 1 54 ? 28.212 9.052 -20.698 1.00 16.66 54 ARG C O 1
ATOM 3024 N N . GLN C 1 55 ? 30.058 10.190 -21.205 1.00 16.93 55 GLN C N 1
ATOM 3025 C CA . GLN C 1 55 ? 31.009 9.068 -21.120 1.00 19.24 55 GLN C CA 1
ATOM 3026 C C . GLN C 1 55 ? 31.614 9.027 -19.721 1.00 17.17 55 GLN C C 1
ATOM 3027 O O . GLN C 1 55 ? 32.112 10.093 -19.204 1.00 18.64 55 GLN C O 1
ATOM 3033 N N . TYR C 1 56 ? 31.621 7.852 -19.123 1.00 16.12 56 TYR C N 1
ATOM 3034 C CA . TYR C 1 56 ? 32.269 7.609 -17.830 1.00 16.63 56 TYR C CA 1
ATOM 3035 C C . TYR C 1 56 ? 33.100 6.338 -17.959 1.00 16.87 56 TYR C C 1
ATOM 3036 O O . TYR C 1 56 ? 32.599 5.346 -18.528 1.00 21.13 56 TYR C O 1
ATOM 3045 N N . THR C 1 57 ? 34.302 6.357 -17.441 1.00 19.15 57 THR C N 1
ATOM 3046 C CA . THR C 1 57 ? 35.147 5.158 -17.344 1.00 19.35 57 THR C CA 1
ATOM 3047 C C . THR C 1 57 ? 34.987 4.551 -15.949 1.00 18.68 57 THR C C 1
ATOM 3048 O O . THR C 1 57 ? 35.361 5.220 -14.983 1.00 19.08 57 THR C O 1
ATOM 3052 N N . LEU C 1 58 ? 34.226 3.456 -15.866 1.00 17.32 58 LEU C N 1
ATOM 3053 C CA . LEU C 1 58 ? 33.904 2.771 -14.590 1.00 18.70 58 LEU C CA 1
ATOM 3054 C C . LEU C 1 58 ? 34.622 1.422 -14.584 1.00 18.63 58 LEU C C 1
ATOM 3055 O O . LEU C 1 58 ? 34.287 0.591 -15.419 1.00 18.93 58 LEU C O 1
ATOM 3060 N N . PHE C 1 59 ? 35.531 1.208 -13.641 1.00 19.13 59 PHE C N 1
ATOM 3061 C CA . PHE C 1 59 ? 36.228 -0.083 -13.448 1.00 19.81 59 PHE C CA 1
ATOM 3062 C C . PHE C 1 59 ? 36.895 -0.465 -14.765 1.00 20.85 59 PHE C C 1
ATOM 3063 O O . PHE C 1 59 ? 36.862 -1.651 -15.133 1.00 22.20 59 PHE C O 1
ATOM 3071 N N . GLY C 1 60 ? 37.442 0.529 -15.473 1.00 20.81 60 GLY C N 1
ATOM 3072 C CA . GLY C 1 60 ? 38.198 0.290 -16.723 1.00 19.71 60 GLY C CA 1
ATOM 3073 C C . GLY C 1 60 ? 37.292 0.154 -17.933 1.00 22.41 60 GLY C C 1
ATOM 3074 O O . GLY C 1 60 ? 37.813 -0.103 -19.038 1.00 23.37 60 GLY C O 1
ATOM 3075 N N . GLU C 1 61 ? 35.977 0.247 -17.737 1.00 19.49 61 GLU C N 1
ATOM 3076 C CA . GLU C 1 61 ? 34.973 0.061 -18.796 1.00 20.85 61 GLU C CA 1
ATOM 3077 C C . GLU C 1 61 ? 34.439 1.442 -19.176 1.00 23.10 61 GLU C C 1
ATOM 3078 O O . GLU C 1 61 ? 33.928 2.121 -18.307 1.00 23.72 61 GLU C O 1
ATOM 3084 N N . THR C 1 62 ? 34.520 1.820 -20.434 1.00 22.69 62 THR C N 1
ATOM 3085 C CA . THR C 1 62 ? 33.902 3.065 -20.936 1.00 23.84 62 THR C CA 1
ATOM 3086 C C . THR C 1 62 ? 32.398 2.843 -21.118 1.00 21.80 62 THR C C 1
ATOM 3087 O O . THR C 1 62 ? 31.983 1.939 -21.895 1.00 22.10 62 THR C O 1
ATOM 3091 N N . LYS C 1 63 ? 31.592 3.650 -20.444 1.00 18.66 63 LYS C N 1
ATOM 3092 C CA . LYS C 1 63 ? 30.122 3.561 -20.482 1.00 18.79 63 LYS C CA 1
ATOM 3093 C C . LYS C 1 63 ? 29.548 4.895 -20.964 1.00 17.87 63 LYS C C 1
ATOM 3094 O O . LYS C 1 63 ? 30.129 5.922 -20.665 1.00 18.96 63 LYS C O 1
ATOM 3100 N N . GLN C 1 64 ? 28.554 4.832 -21.834 1.00 17.70 64 GLN C N 1
ATOM 3101 C CA . GLN C 1 64 ? 27.699 5.974 -22.223 1.00 17.91 64 GLN C CA 1
ATOM 3102 C C . GLN C 1 64 ? 26.430 5.926 -21.392 1.00 19.02 64 GLN C C 1
ATOM 3103 O O . GLN C 1 64 ? 25.714 4.914 -21.413 1.00 22.69 64 GLN C O 1
ATOM 3109 N N . ILE C 1 65 ? 26.279 6.893 -20.504 1.00 16.75 65 ILE C N 1
ATOM 3110 C CA . ILE C 1 65 ? 25.174 6.916 -19.540 1.00 16.95 65 ILE C CA 1
ATOM 3111 C C . ILE C 1 65 ? 24.372 8.186 -19.777 1.00 15.32 65 ILE C C 1
ATOM 3112 O O . ILE C 1 65 ? 24.983 9.252 -19.861 1.00 15.14 65 ILE C O 1
ATOM 3117 N N . THR C 1 66 ? 23.081 8.053 -19.983 1.00 15.69 66 THR C N 1
ATOM 3118 C CA . THR C 1 66 ? 22.169 9.214 -20.132 1.00 17.79 66 THR C CA 1
ATOM 3119 C C . THR C 1 66 ? 21.914 9.811 -18.747 1.00 16.22 66 THR C C 1
ATOM 3120 O O . THR C 1 66 ? 21.580 9.053 -17.767 1.00 18.78 66 THR C O 1
ATOM 3124 N N . VAL C 1 67 ? 22.094 11.115 -18.632 1.00 15.60 67 VAL C N 1
ATOM 3125 C CA . VAL C 1 67 ? 21.951 11.833 -17.358 1.00 16.10 67 VAL C CA 1
ATOM 3126 C C . VAL C 1 67 ? 21.113 13.062 -17.610 1.00 13.44 67 VAL C C 1
ATOM 3127 O O . VAL C 1 67 ? 21.029 13.521 -18.758 1.00 15.03 67 VAL C O 1
ATOM 3131 N N . GLU C 1 68 ? 20.496 13.550 -16.576 1.00 14.87 68 GLU C N 1
ATOM 3132 C CA . GLU C 1 68 ? 19.693 14.771 -16.628 1.00 15.16 68 GLU C CA 1
ATOM 3133 C C . GLU C 1 68 ? 19.677 15.370 -15.227 1.00 14.61 68 GLU C C 1
ATOM 3134 O O . GLU C 1 68 ? 19.605 14.600 -14.243 1.00 15.42 68 GLU C O 1
ATOM 3140 N N . ASN C 1 69 ? 19.631 16.664 -15.149 1.00 11.77 69 ASN C N 1
ATOM 3141 C CA . ASN C 1 69 ? 19.482 17.383 -13.870 1.00 11.74 69 ASN C CA 1
ATOM 3142 C C . ASN C 1 69 ? 18.745 18.679 -14.177 1.00 12.53 69 ASN C C 1
ATOM 3143 O O . ASN C 1 69 ? 19.371 19.610 -14.626 1.00 14.37 69 ASN C O 1
ATOM 3148 N N . ASN C 1 70 ? 17.459 18.732 -13.857 1.00 13.53 70 ASN C N 1
ATOM 3149 C CA . ASN C 1 70 ? 16.623 19.913 -14.134 1.00 13.96 70 ASN C CA 1
ATOM 3150 C C . ASN C 1 70 ? 16.771 20.949 -13.028 1.00 17.35 70 ASN C C 1
ATOM 3151 O O . ASN C 1 70 ? 16.153 22.018 -13.158 1.00 19.20 70 ASN C O 1
ATOM 3156 N N . THR C 1 71 ? 17.456 20.616 -11.944 1.00 16.38 71 THR C N 1
ATOM 3157 C CA . THR C 1 71 ? 17.467 21.398 -10.701 1.00 16.02 71 THR C CA 1
ATOM 3158 C C . THR C 1 71 ? 18.688 22.321 -10.658 1.00 17.37 71 THR C C 1
ATOM 3159 O O . THR C 1 71 ? 19.643 22.162 -11.481 1.00 16.71 71 THR C O 1
ATOM 3163 N N . ASN C 1 72 ? 18.712 23.173 -9.651 1.00 18.62 72 ASN C N 1
ATOM 3164 C CA . ASN C 1 72 ? 19.870 24.017 -9.314 1.00 21.15 72 ASN C CA 1
ATOM 3165 C C . ASN C 1 72 ? 20.693 23.312 -8.241 1.00 19.64 72 ASN C C 1
ATOM 3166 O O . ASN C 1 72 ? 21.592 23.945 -7.696 1.00 21.13 72 ASN C O 1
ATOM 3171 N N . LYS C 1 73 ? 20.405 22.042 -7.966 1.00 16.02 73 LYS C N 1
ATOM 3172 C CA . LYS C 1 73 ? 21.165 21.216 -7.005 1.00 16.88 73 LYS C CA 1
ATOM 3173 C C . LYS C 1 73 ? 22.067 20.267 -7.770 1.00 16.31 73 LYS C C 1
ATOM 3174 O O . LYS C 1 73 ? 21.872 20.086 -8.983 1.00 17.85 73 LYS C O 1
ATOM 3180 N N . TRP C 1 74 ? 23.053 19.718 -7.090 1.00 16.56 74 TRP C N 1
ATOM 3181 C CA . TRP C 1 74 ? 23.952 18.700 -7.668 1.00 15.95 74 TRP C CA 1
ATOM 3182 C C . TRP C 1 74 ? 23.288 17.336 -7.487 1.00 15.07 74 TRP C C 1
ATOM 3183 O O . TRP C 1 74 ? 22.581 17.161 -6.512 1.00 17.32 74 TRP C O 1
ATOM 3194 N N . LYS C 1 75 ? 23.477 16.418 -8.412 1.00 13.60 75 LYS C N 1
ATOM 3195 C CA . LYS C 1 75 ? 22.967 15.041 -8.278 1.00 12.60 75 LYS C CA 1
ATOM 3196 C C . LYS C 1 75 ? 24.122 14.077 -8.298 1.00 13.30 75 LYS C C 1
ATOM 3197 O O . LYS C 1 75 ? 24.903 14.105 -9.252 1.00 14.48 75 LYS C O 1
ATOM 3203 N N . PHE C 1 76 ? 24.151 13.172 -7.330 1.00 12.56 76 PHE C N 1
ATOM 3204 C CA . PHE C 1 76 ? 24.983 11.972 -7.379 1.00 12.47 76 PHE C CA 1
ATOM 3205 C C . PHE C 1 76 ? 24.107 10.835 -7.874 1.00 13.08 76 PHE C C 1
ATOM 3206 O O . PHE C 1 76 ? 23.073 10.555 -7.234 1.00 14.03 76 PHE C O 1
ATOM 3214 N N . PHE C 1 77 ? 24.439 10.301 -9.010 1.00 13.44 77 PHE C N 1
ATOM 3215 C CA . PHE C 1 77 ? 23.799 9.098 -9.571 1.00 13.39 77 PHE C CA 1
ATOM 3216 C C . PHE C 1 77 ? 24.544 7.888 -9.015 1.00 12.61 77 PHE C C 1
ATOM 3217 O O . PHE C 1 77 ? 25.750 7.785 -9.225 1.00 12.79 77 PHE C O 1
ATOM 3225 N N . GLU C 1 78 ? 23.838 6.987 -8.388 1.00 13.18 78 GLU C N 1
ATOM 3226 C CA . GLU C 1 78 ? 24.388 5.724 -7.896 1.00 14.46 78 GLU C CA 1
ATOM 3227 C C . GLU C 1 78 ? 24.111 4.665 -8.944 1.00 14.94 78 GLU C C 1
ATOM 3228 O O . GLU C 1 78 ? 22.960 4.367 -9.175 1.00 16.44 78 GLU C O 1
ATOM 3234 N N . MET C 1 79 ? 25.143 4.200 -9.597 1.00 14.85 79 MET C N 1
ATOM 3235 C CA . MET C 1 79 ? 25.068 3.194 -10.639 1.00 14.62 79 MET C CA 1
ATOM 3236 C C . MET C 1 79 ? 25.478 1.874 -10.016 1.00 15.93 79 MET C C 1
ATOM 3237 O O . MET C 1 79 ? 26.379 1.883 -9.153 1.00 16.19 79 MET C O 1
ATOM 3242 N N . PHE C 1 80 ? 24.800 0.809 -10.369 1.00 14.47 80 PHE C N 1
ATOM 3243 C CA . PHE C 1 80 ? 24.916 -0.457 -9.631 1.00 15.78 80 PHE C CA 1
ATOM 3244 C C . PHE C 1 80 ? 24.836 -1.597 -10.605 1.00 14.78 80 PHE C C 1
ATOM 3245 O O . PHE C 1 80 ? 24.011 -1.565 -11.509 1.00 17.16 80 PHE C O 1
ATOM 3253 N N . ARG C 1 81 ? 25.599 -2.634 -10.343 1.00 15.63 81 ARG C N 1
ATOM 3254 C CA . ARG C 1 81 ? 25.336 -3.973 -10.903 1.00 15.89 81 ARG C CA 1
ATOM 3255 C C . ARG C 1 81 ? 25.839 -5.030 -9.922 1.00 14.89 81 ARG C C 1
ATOM 3256 O O . ARG C 1 81 ? 26.664 -4.700 -9.030 1.00 15.11 81 ARG C O 1
ATOM 3264 N N . SER C 1 82 ? 25.357 -6.270 -10.092 1.00 20.03 82 SER C N 1
ATOM 3265 C CA . SER C 1 82 ? 25.709 -7.402 -9.194 1.00 20.11 82 SER C CA 1
ATOM 3266 C C . SER C 1 82 ? 26.382 -8.545 -9.966 1.00 22.06 82 SER C C 1
ATOM 3267 O O . SER C 1 82 ? 26.721 -9.536 -9.333 1.00 23.95 82 SER C O 1
ATOM 3270 N N . ASN C 1 83 ? 26.596 -8.379 -11.264 1.00 22.70 83 ASN C N 1
ATOM 3271 C CA . ASN C 1 83 ? 27.294 -9.350 -12.132 1.00 29.17 83 ASN C CA 1
ATOM 3272 C C . ASN C 1 83 ? 28.257 -8.582 -13.033 1.00 26.72 83 ASN C C 1
ATOM 3273 O O . ASN C 1 83 ? 27.861 -7.537 -13.557 1.00 26.22 83 ASN C O 1
ATOM 3278 N N . VAL C 1 84 ? 29.446 -9.127 -13.271 1.00 27.27 84 VAL C N 1
ATOM 3279 C CA . VAL C 1 84 ? 30.514 -8.444 -14.048 1.00 29.62 84 VAL C CA 1
ATOM 3280 C C . VAL C 1 84 ? 30.014 -8.181 -15.485 1.00 27.29 84 VAL C C 1
ATOM 3281 O O . VAL C 1 84 ? 30.421 -7.180 -16.074 1.00 30.52 84 VAL C O 1
ATOM 3285 N N . SER C 1 85 ? 29.194 -9.056 -16.039 1.00 31.41 85 SER C N 1
ATOM 3286 C CA . SER C 1 85 ? 28.814 -9.010 -17.476 1.00 31.69 85 SER C CA 1
ATOM 3287 C C . SER C 1 85 ? 27.577 -8.124 -17.667 1.00 33.88 85 SER C C 1
ATOM 3288 O O . SER C 1 85 ? 27.208 -7.868 -18.827 1.00 35.42 85 SER C O 1
ATOM 3291 N N . ALA C 1 86 ? 26.968 -7.648 -16.578 1.00 28.02 86 ALA C N 1
ATOM 3292 C CA . ALA C 1 86 ? 25.709 -6.871 -16.622 1.00 27.31 86 ALA C CA 1
ATOM 3293 C C . ALA C 1 86 ? 26.028 -5.405 -16.919 1.00 25.90 86 ALA C C 1
ATOM 3294 O O . ALA C 1 86 ? 27.197 -4.996 -16.737 1.00 27.29 86 ALA C O 1
ATOM 3296 N N . GLU C 1 87 ? 25.050 -4.684 -17.471 1.00 29.38 87 GLU C N 1
ATOM 3297 C CA . GLU C 1 87 ? 25.058 -3.213 -17.612 1.00 27.08 87 GLU C CA 1
ATOM 3298 C C . GLU C 1 87 ? 24.779 -2.591 -16.248 1.00 23.79 87 GLU C C 1
ATOM 3299 O O . GLU C 1 87 ? 24.123 -3.227 -15.426 1.00 23.50 87 GLU C O 1
ATOM 3305 N N . PHE C 1 88 ? 25.219 -1.381 -16.047 1.00 19.57 88 PHE C N 1
ATOM 3306 C CA . PHE C 1 88 ? 24.916 -0.597 -14.844 1.00 19.06 88 PHE C CA 1
ATOM 3307 C C . PHE C 1 88 ? 23.490 -0.096 -14.919 1.00 19.97 88 PHE C C 1
ATOM 3308 O O . PHE C 1 88 ? 23.060 0.329 -16.000 1.00 21.23 88 PHE C O 1
ATOM 3316 N N . GLN C 1 89 ? 22.782 -0.199 -13.809 1.00 18.39 89 GLN C N 1
ATOM 3317 C CA . GLN C 1 89 ? 21.452 0.400 -13.609 1.00 19.02 89 GLN C CA 1
ATOM 3318 C C . GLN C 1 89 ? 21.623 1.646 -12.751 1.00 17.63 89 GLN C C 1
ATOM 3319 O O . GLN C 1 89 ? 22.470 1.648 -11.844 1.00 15.51 89 GLN C O 1
ATOM 3325 N N . HIS C 1 90 ? 20.836 2.666 -13.021 1.00 14.33 90 HIS C N 1
ATOM 3326 C CA . HIS C 1 90 ? 20.721 3.853 -12.177 1.00 15.81 90 HIS C CA 1
ATOM 3327 C C . HIS C 1 90 ? 19.846 3.496 -10.997 1.00 16.90 90 HIS C C 1
ATOM 3328 O O . HIS C 1 90 ? 18.634 3.486 -11.150 1.00 18.40 90 HIS C O 1
ATOM 3335 N N . LYS C 1 91 ? 20.448 3.156 -9.877 1.00 14.30 91 LYS C N 1
ATOM 3336 C CA . LYS C 1 91 ? 19.722 2.584 -8.738 1.00 16.31 91 LYS C CA 1
ATOM 3337 C C . LYS C 1 91 ? 19.099 3.680 -7.874 1.00 15.54 91 LYS C C 1
ATOM 3338 O O . LYS C 1 91 ? 17.940 3.481 -7.370 1.00 16.22 91 LYS C O 1
ATOM 3344 N N . ARG C 1 92 ? 19.861 4.709 -7.544 1.00 14.24 92 ARG C N 1
ATOM 3345 C CA . ARG C 1 92 ? 19.456 5.733 -6.576 1.00 16.28 92 ARG C CA 1
ATOM 3346 C C . ARG C 1 92 ? 20.040 7.058 -6.991 1.00 15.67 92 ARG C C 1
ATOM 3347 O O . ARG C 1 92 ? 20.961 7.065 -7.798 1.00 14.42 92 ARG C O 1
ATOM 3355 N N . THR C 1 93 ? 19.505 8.127 -6.431 1.00 14.31 93 THR C N 1
ATOM 3356 C CA . THR C 1 93 ? 20.015 9.489 -6.642 1.00 14.36 93 THR C CA 1
ATOM 3357 C C . THR C 1 93 ? 20.096 10.183 -5.304 1.00 13.60 93 THR C C 1
ATOM 3358 O O . THR C 1 93 ? 19.101 10.124 -4.545 1.00 14.78 93 THR C O 1
ATOM 3362 N N . LEU C 1 94 ? 21.146 10.978 -5.126 1.00 12.60 94 LEU C N 1
ATOM 3363 C CA . LEU C 1 94 ? 21.276 11.930 -4.011 1.00 13.42 94 LEU C CA 1
ATOM 3364 C C . LEU C 1 94 ? 21.300 13.335 -4.585 1.00 14.07 94 LEU C C 1
ATOM 3365 O O . LEU C 1 94 ? 22.174 13.629 -5.376 1.00 14.22 94 LEU C O 1
ATOM 3370 N N . THR C 1 95 ? 20.244 14.087 -4.349 1.00 13.51 95 THR C N 1
ATOM 3371 C CA . THR C 1 95 ? 20.076 15.443 -4.863 1.00 14.82 95 THR C CA 1
ATOM 3372 C C . THR C 1 95 ? 20.439 16.399 -3.740 1.00 15.21 95 THR C C 1
ATOM 3373 O O . THR C 1 95 ? 19.810 16.348 -2.725 1.00 15.98 95 THR C O 1
ATOM 3377 N N . SER C 1 96 ? 21.479 17.194 -3.932 1.00 15.71 96 SER C N 1
ATOM 3378 C CA . SER C 1 96 ? 22.275 17.787 -2.845 1.00 17.35 96 SER C CA 1
ATOM 3379 C C . SER C 1 96 ? 22.523 19.276 -3.102 1.00 20.48 96 SER C C 1
ATOM 3380 O O . SER C 1 96 ? 23.088 19.618 -4.156 1.00 18.23 96 SER C O 1
ATOM 3383 N N . ASP C 1 97 ? 22.274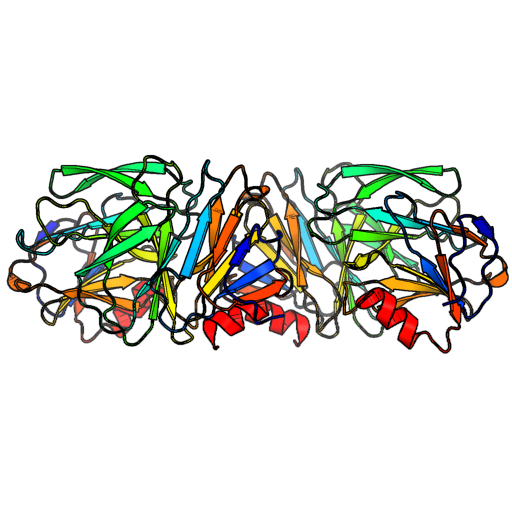 20.100 -2.089 1.00 22.13 97 ASP C N 1
ATOM 3384 C CA . ASP C 1 97 ? 22.720 21.507 -2.036 1.00 25.66 97 ASP C CA 1
ATOM 3385 C C . ASP C 1 97 ? 24.161 21.577 -1.482 1.00 25.25 97 ASP C C 1
ATOM 3386 O O . ASP C 1 97 ? 24.757 22.644 -1.584 1.00 32.45 97 ASP C O 1
ATOM 3391 N N . THR C 1 98 ? 24.682 20.481 -0.897 1.00 21.22 98 THR C N 1
ATOM 3392 C CA . THR C 1 98 ? 25.945 20.461 -0.086 1.00 22.20 98 THR C CA 1
ATOM 3393 C C . THR C 1 98 ? 27.110 19.935 -0.932 1.00 21.23 98 THR C C 1
ATOM 3394 O O . THR C 1 98 ? 28.267 20.262 -0.593 1.00 23.25 98 THR C O 1
ATOM 3398 N N . LYS C 1 99 ? 26.807 19.105 -1.941 1.00 19.19 99 LYS C N 1
ATOM 3399 C CA . LYS C 1 99 ? 27.786 18.406 -2.806 1.00 20.55 99 LYS C CA 1
ATOM 3400 C C . LYS C 1 99 ? 28.590 17.408 -1.979 1.00 18.13 99 LYS C C 1
ATOM 3401 O O . LYS C 1 99 ? 29.734 17.175 -2.301 1.00 19.40 99 LYS C O 1
ATOM 3407 N N . LEU C 1 100 ? 27.974 16.810 -0.974 1.00 16.31 100 LEU C N 1
ATOM 3408 C CA . LEU C 1 100 ? 28.625 15.764 -0.158 1.00 15.72 100 LEU C CA 1
ATOM 3409 C C . LEU C 1 100 ? 27.863 14.471 -0.328 1.00 15.37 100 LEU C C 1
ATOM 3410 O O . LEU C 1 100 ? 26.638 14.513 -0.439 1.00 15.35 100 LEU C O 1
ATOM 3415 N N . ALA C 1 101 ? 28.580 13.360 -0.357 1.00 14.74 101 ALA C N 1
ATOM 3416 C CA . ALA C 1 101 ? 27.990 12.029 -0.489 1.00 12.66 101 ALA C CA 1
ATOM 3417 C C . ALA C 1 101 ? 28.689 11.096 0.474 1.00 13.61 101 ALA C C 1
ATOM 3418 O O . ALA C 1 101 ? 29.673 11.547 1.100 1.00 15.05 101 ALA C O 1
ATOM 3420 N N . GLY C 1 102 ? 28.122 9.924 0.682 1.00 13.99 102 GLY C N 1
ATOM 3421 C CA . GLY C 1 102 ? 28.639 8.948 1.656 1.00 15.54 102 GLY C CA 1
ATOM 3422 C C . GLY C 1 102 ? 28.744 7.560 1.101 1.00 16.05 102 GLY C C 1
ATOM 3423 O O . GLY C 1 102 ? 27.925 7.164 0.288 1.00 17.57 102 GLY C O 1
ATOM 3424 N N . PHE C 1 103 ? 29.617 6.778 1.694 1.00 15.00 103 PHE C N 1
ATOM 3425 C CA . PHE C 1 103 ? 29.793 5.353 1.403 1.00 15.21 103 PHE C CA 1
ATOM 3426 C C . PHE C 1 103 ? 30.243 4.670 2.684 1.00 15.09 103 PHE C C 1
ATOM 3427 O O . PHE C 1 103 ? 31.140 5.211 3.358 1.00 15.77 103 PHE C O 1
ATOM 3435 N N . MET C 1 104 ? 29.647 3.537 3.011 1.00 14.11 104 MET C N 1
ATOM 3436 C CA . MET C 1 104 ? 30.071 2.758 4.204 1.00 13.94 104 MET C CA 1
ATOM 3437 C C . MET C 1 104 ? 29.947 1.276 3.933 1.00 14.29 104 MET C C 1
ATOM 3438 O O . MET C 1 104 ? 28.937 0.840 3.363 1.00 14.71 104 MET C O 1
ATOM 3443 N N . LYS C 1 105 ? 30.911 0.499 4.418 1.00 14.04 105 LYS C N 1
ATOM 3444 C CA . LYS C 1 105 ? 30.788 -0.966 4.542 1.00 14.77 105 LYS C CA 1
ATOM 3445 C C . LYS C 1 105 ? 30.379 -1.304 5.980 1.00 14.38 105 LYS C C 1
ATOM 3446 O O . LYS C 1 105 ? 31.063 -0.864 6.901 1.00 16.34 105 LYS C O 1
ATOM 3452 N N . PHE C 1 106 ? 29.210 -1.860 6.156 1.00 14.80 106 PHE C N 1
ATOM 3453 C CA . PHE C 1 106 ? 28.672 -2.121 7.516 1.00 14.98 106 PHE C CA 1
ATOM 3454 C C . PHE C 1 106 ? 27.689 -3.280 7.473 1.00 15.13 106 PHE C C 1
ATOM 3455 O O . PHE C 1 106 ? 26.804 -3.335 6.632 1.00 15.27 106 PHE C O 1
ATOM 3463 N N . TYR C 1 107 ? 27.855 -4.210 8.411 1.00 16.95 107 TYR C N 1
ATOM 3464 C CA . TYR C 1 107 ? 26.827 -5.216 8.758 1.00 17.28 107 TYR C CA 1
ATOM 3465 C C . TYR C 1 107 ? 26.366 -5.908 7.469 1.00 18.66 107 TYR C C 1
ATOM 3466 O O . TYR C 1 107 ? 25.158 -5.940 7.174 1.00 19.39 107 TYR C O 1
ATOM 3475 N N . ASN C 1 108 ? 27.330 -6.369 6.657 1.00 19.06 108 ASN C N 1
ATOM 3476 C CA . ASN C 1 108 ? 27.113 -7.252 5.471 1.00 19.11 108 ASN C CA 1
ATOM 3477 C C . ASN C 1 108 ? 26.588 -6.476 4.238 1.00 18.15 108 ASN C C 1
ATOM 3478 O O . ASN C 1 108 ? 26.227 -7.139 3.244 1.00 21.95 108 ASN C O 1
ATOM 3483 N N . SER C 1 109 ? 26.591 -5.153 4.267 1.00 15.87 109 SER C N 1
ATOM 3484 C CA . SER C 1 109 ? 26.071 -4.349 3.144 1.00 14.71 109 SER C CA 1
ATOM 3485 C C . SER C 1 109 ? 26.970 -3.150 2.880 1.00 14.30 109 SER C C 1
ATOM 3486 O O . SER C 1 109 ? 27.702 -2.703 3.770 1.00 14.45 109 SER C O 1
ATOM 3489 N N . VAL C 1 110 ? 26.797 -2.574 1.696 1.00 14.67 110 VAL C N 1
ATOM 3490 C CA . VAL C 1 110 ? 27.354 -1.257 1.326 1.00 13.70 110 VAL C CA 1
ATOM 3491 C C . VAL C 1 110 ? 26.228 -0.244 1.424 1.00 12.48 110 VAL C C 1
ATOM 3492 O O . VAL C 1 110 ? 25.134 -0.555 0.984 1.00 14.64 110 VAL C O 1
ATOM 3496 N N . TRP C 1 111 ? 26.472 0.841 2.108 1.00 13.47 111 TRP C N 1
ATOM 3497 C CA . TRP C 1 111 ? 25.472 1.876 2.428 1.00 13.75 111 TRP C CA 1
ATOM 3498 C C . TRP C 1 111 ? 25.826 3.147 1.698 1.00 14.15 111 TRP C C 1
ATOM 3499 O O . TRP C 1 111 ? 27.018 3.493 1.652 1.00 14.67 111 TRP C O 1
ATOM 3510 N N . THR C 1 112 ? 24.807 3.871 1.271 1.00 14.41 112 THR C N 1
ATOM 3511 C CA . THR C 1 112 ? 24.936 5.195 0.657 1.00 14.48 112 THR C CA 1
ATOM 3512 C C . THR C 1 112 ? 23.765 6.044 1.122 1.00 14.59 112 THR C C 1
ATOM 3513 O O . THR C 1 112 ? 22.809 5.481 1.675 1.00 14.90 112 THR C O 1
ATOM 3517 N N . PHE C 1 113 ? 23.858 7.335 0.892 1.00 15.08 113 PHE C N 1
ATOM 3518 C CA . PHE C 1 113 ? 22.764 8.308 1.091 1.00 14.42 113 PHE C CA 1
ATOM 3519 C C . PHE C 1 113 ? 22.042 8.494 -0.219 1.00 15.20 113 PHE C C 1
ATOM 3520 O O . PHE C 1 113 ? 22.690 8.478 -1.294 1.00 17.04 113 PHE C O 1
ATOM 3528 N N . HIS C 1 114 ? 20.747 8.730 -0.138 1.00 14.47 114 HIS C N 1
ATOM 3529 C CA . HIS C 1 114 ? 19.921 9.072 -1.292 1.00 14.68 114 HIS C CA 1
ATOM 3530 C C . HIS C 1 114 ? 18.758 9.930 -0.874 1.00 15.24 114 HIS C C 1
ATOM 3531 O O . HIS C 1 114 ? 18.573 10.175 0.311 1.00 15.19 114 HIS C O 1
ATOM 3538 N N . GLY C 1 115 ? 18.083 10.478 -1.852 1.00 15.24 115 GLY C N 1
ATOM 3539 C CA . GLY C 1 115 ? 16.996 11.422 -1.625 1.00 15.19 115 GLY C CA 1
ATOM 3540 C C . GLY C 1 115 ? 17.441 12.842 -1.808 1.00 17.48 115 GLY C C 1
ATOM 3541 O O . GLY C 1 115 ? 18.496 13.066 -2.391 1.00 20.48 115 GLY C O 1
ATOM 3542 N N . GLU C 1 116 ? 16.634 13.785 -1.377 1.00 17.73 116 GLU C N 1
ATOM 3543 C CA . GLU C 1 116 ? 16.921 15.195 -1.599 1.00 16.46 116 GLU C CA 1
ATOM 3544 C C . GLU C 1 116 ? 17.234 15.845 -0.273 1.00 17.07 116 GLU C C 1
ATOM 3545 O O . GLU C 1 116 ? 16.423 15.699 0.642 1.00 17.92 116 GLU C O 1
ATOM 3551 N N . THR C 1 117 ? 18.357 16.539 -0.170 1.00 17.13 117 THR C N 1
ATOM 3552 C CA . THR C 1 117 ? 18.721 17.301 1.035 1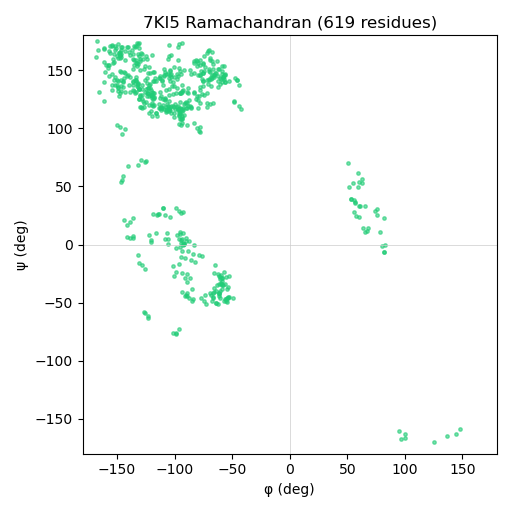.00 18.18 117 THR C CA 1
ATOM 3553 C C . THR C 1 117 ? 17.628 18.339 1.263 1.00 19.55 117 THR C C 1
ATOM 3554 O O . THR C 1 117 ? 17.088 18.859 0.296 1.00 18.25 117 THR C O 1
ATOM 3558 N N . PRO C 1 118 ? 17.228 18.639 2.522 1.00 19.91 118 PRO C N 1
ATOM 3559 C CA . PRO C 1 118 ? 17.859 18.103 3.726 1.00 19.79 118 PRO C CA 1
ATOM 3560 C C . PRO C 1 118 ? 17.207 16.842 4.310 1.00 19.20 118 PRO C C 1
ATOM 3561 O O . PRO C 1 118 ? 17.381 16.603 5.489 1.00 22.13 118 PRO C O 1
ATOM 3565 N N . HIS C 1 119 ? 16.540 16.032 3.485 1.00 20.00 119 HIS C N 1
ATOM 3566 C CA . HIS C 1 119 ? 15.803 14.821 3.902 1.00 22.44 119 HIS C CA 1
ATOM 3567 C C . HIS C 1 119 ? 16.479 13.566 3.339 1.00 18.02 119 HIS C C 1
ATOM 3568 O O . HIS C 1 119 ? 15.808 12.565 3.204 1.00 22.86 119 HIS C O 1
ATOM 3575 N N . ALA C 1 120 ? 17.778 13.620 3.072 1.00 18.06 120 ALA C N 1
ATOM 3576 C CA . ALA C 1 120 ? 18.518 12.468 2.530 1.00 17.14 120 ALA C CA 1
ATOM 3577 C C . ALA C 1 120 ? 18.640 11.390 3.617 1.00 17.51 120 ALA C C 1
ATOM 3578 O O . ALA C 1 120 ? 18.823 11.751 4.827 1.00 18.94 120 ALA C O 1
ATOM 3580 N N . THR C 1 121 ? 18.514 10.144 3.214 1.00 17.21 121 THR C N 1
ATOM 3581 C CA . THR C 1 121 ? 18.449 8.975 4.107 1.00 19.19 121 THR C CA 1
ATOM 3582 C C . THR C 1 121 ? 19.427 7.911 3.601 1.00 18.72 121 THR C C 1
ATOM 3583 O O . THR C 1 121 ? 19.953 8.046 2.495 1.00 17.26 121 THR C O 1
ATOM 3587 N N . THR C 1 122 ? 19.621 6.850 4.355 1.00 17.93 122 THR C N 1
ATOM 3588 C CA . THR C 1 122 ? 20.546 5.778 3.966 1.00 16.84 122 THR C CA 1
ATOM 3589 C C . THR C 1 122 ? 19.773 4.557 3.459 1.00 16.47 122 THR C C 1
ATOM 3590 O O . THR C 1 122 ? 18.595 4.339 3.853 1.00 16.12 122 THR C O 1
ATOM 3594 N N . ASP C 1 123 ? 20.375 3.823 2.564 1.00 14.79 123 ASP C N 1
ATOM 3595 C CA . ASP C 1 123 ? 19.880 2.527 2.123 1.00 15.71 123 ASP C CA 1
ATOM 3596 C C . ASP C 1 123 ? 21.094 1.711 1.755 1.00 15.36 123 ASP C C 1
ATOM 3597 O O . ASP C 1 123 ? 22.247 2.266 1.781 1.00 16.40 123 ASP C O 1
ATOM 3602 N N . TYR C 1 124 ? 20.876 0.475 1.472 1.00 16.57 124 TYR C N 1
ATOM 3603 C CA . TYR C 1 124 ? 21.959 -0.504 1.387 1.00 16.81 124 TYR C CA 1
ATOM 3604 C C . TYR C 1 124 ? 21.812 -1.338 0.140 1.00 16.89 124 TYR C C 1
ATOM 3605 O O . TYR C 1 124 ? 20.716 -1.453 -0.429 1.00 16.58 124 TYR C O 1
ATOM 3614 N N . SER C 1 125 ? 22.933 -1.928 -0.254 1.00 16.72 125 SER C N 1
ATOM 3615 C CA . SER C 1 125 ? 23.041 -2.975 -1.267 1.00 18.54 125 SER C CA 1
ATOM 3616 C C . SER C 1 125 ? 23.731 -4.166 -0.620 1.00 18.73 125 SER C C 1
ATOM 3617 O O . SER C 1 125 ? 24.747 -3.972 0.013 1.00 17.79 125 SER C O 1
ATOM 3620 N N . SER C 1 126 ? 23.115 -5.319 -0.729 1.00 21.32 126 SER C N 1
ATOM 3621 C CA . SER C 1 126 ? 23.553 -6.590 -0.113 1.00 23.64 126 SER C CA 1
ATOM 3622 C C . SER C 1 126 ? 24.741 -7.159 -0.874 1.00 23.23 126 SER C C 1
ATOM 3623 O O . SER C 1 126 ? 24.815 -7.005 -2.091 1.00 24.87 126 SER C O 1
ATOM 3626 N N . THR C 1 127 ? 25.621 -7.824 -0.162 1.00 23.52 127 THR C N 1
ATOM 3627 C CA . THR C 1 127 ? 26.771 -8.558 -0.740 1.00 24.18 127 THR C CA 1
ATOM 3628 C C . THR C 1 127 ? 27.036 -9.771 0.146 1.00 22.99 127 THR C C 1
ATOM 3629 O O . THR C 1 127 ? 26.865 -9.650 1.340 1.00 24.83 127 THR C O 1
ATOM 3633 N N . SER C 1 128 ? 27.527 -10.862 -0.414 1.00 23.35 128 SER C N 1
ATOM 3634 C CA . SER C 1 128 ? 28.029 -12.017 0.385 1.00 24.34 128 SER C CA 1
ATOM 3635 C C . SER C 1 128 ? 29.555 -11.900 0.611 1.00 27.05 128 SER C C 1
ATOM 3636 O O . SER C 1 128 ? 30.136 -12.788 1.281 1.00 26.32 128 SER C O 1
ATOM 3639 N N . ASN C 1 129 ? 30.173 -10.799 0.173 1.00 22.85 129 ASN C N 1
ATOM 3640 C CA . ASN C 1 129 ? 31.643 -10.630 0.142 1.00 23.45 129 ASN C CA 1
ATOM 3641 C C . ASN C 1 129 ? 31.977 -9.164 0.450 1.00 21.84 129 ASN C C 1
ATOM 3642 O O . ASN C 1 129 ? 32.637 -8.500 -0.375 1.00 20.85 129 ASN C O 1
ATOM 3647 N N . LEU C 1 130 ? 31.575 -8.683 1.602 1.00 20.82 130 LEU C N 1
ATOM 3648 C CA . LEU C 1 130 ? 31.746 -7.251 1.972 1.00 20.96 130 LEU C CA 1
ATOM 3649 C C . LEU C 1 130 ? 33.229 -6.939 2.187 1.00 21.15 130 LEU C C 1
ATOM 3650 O O . LEU C 1 130 ? 33.680 -5.871 1.780 1.00 22.47 130 LEU C O 1
ATOM 3655 N N . SER C 1 131 ? 33.963 -7.824 2.847 1.00 23.46 131 SER C N 1
ATOM 3656 C CA . SER C 1 131 ? 35.356 -7.559 3.276 1.00 25.85 131 SER C CA 1
ATOM 3657 C C . SER C 1 131 ? 36.205 -7.172 2.059 1.00 25.91 131 SER C C 1
ATOM 3658 O O . SER C 1 131 ? 37.049 -6.257 2.188 1.00 29.33 131 SER C O 1
ATOM 3661 N N . GLU C 1 132 ? 35.922 -7.747 0.896 1.00 23.02 132 GLU C N 1
ATOM 3662 C CA . GLU C 1 132 ? 36.755 -7.568 -0.307 1.00 22.50 132 GLU C CA 1
ATOM 3663 C C . GLU C 1 132 ? 36.313 -6.326 -1.084 1.00 20.47 132 GLU C C 1
ATOM 3664 O O . GLU C 1 132 ? 36.844 -6.105 -2.177 1.00 20.00 132 GLU C O 1
ATOM 3670 N N . VAL C 1 133 ? 35.341 -5.560 -0.592 1.00 18.36 133 VAL C N 1
ATOM 3671 C CA . VAL C 1 133 ? 34.915 -4.349 -1.331 1.00 17.57 133 VAL C CA 1
ATOM 3672 C C . VAL C 1 133 ? 36.028 -3.318 -1.197 1.00 17.18 133 VAL C C 1
ATOM 3673 O O . VAL C 1 133 ? 36.406 -3.009 -0.039 1.00 17.62 133 VAL C O 1
ATOM 3677 N N . GLU C 1 134 ? 36.570 -2.873 -2.329 1.00 16.77 134 GLU C N 1
ATOM 3678 C CA . GLU C 1 134 ? 37.644 -1.869 -2.402 1.00 20.07 134 GLU C CA 1
ATOM 3679 C C . GLU C 1 134 ? 37.096 -0.675 -3.156 1.00 19.06 134 GLU C C 1
ATOM 3680 O O . GLU C 1 134 ? 36.216 -0.882 -3.992 1.00 22.18 134 GLU C O 1
ATOM 3686 N N . THR C 1 135 ? 37.560 0.518 -2.833 1.00 18.31 135 THR C N 1
ATOM 3687 C CA . THR C 1 135 ? 37.051 1.776 -3.423 1.00 19.37 135 THR C CA 1
ATOM 3688 C C . THR C 1 135 ? 38.199 2.542 -4.057 1.00 19.56 135 THR C C 1
ATOM 3689 O O . THR C 1 135 ? 39.151 2.849 -3.354 1.00 19.55 135 THR C O 1
ATOM 3693 N N . VAL C 1 136 ? 38.012 2.965 -5.291 1.00 16.36 136 VAL C N 1
ATOM 3694 C CA . VAL C 1 136 ? 38.757 4.086 -5.898 1.00 16.64 136 VAL C CA 1
ATOM 3695 C C . VAL C 1 136 ? 38.010 5.365 -5.543 1.00 15.07 136 VAL C C 1
ATOM 3696 O O . VAL C 1 136 ? 36.826 5.456 -5.875 1.00 16.04 136 VAL C O 1
ATOM 3700 N N . ILE C 1 137 ? 38.641 6.269 -4.844 1.00 16.92 137 ILE C N 1
ATOM 3701 C CA . ILE C 1 137 ? 38.012 7.546 -4.442 1.00 15.72 137 ILE C CA 1
ATOM 3702 C C . ILE C 1 137 ? 38.723 8.658 -5.185 1.00 16.07 137 ILE C C 1
ATOM 3703 O O . ILE C 1 137 ? 39.911 8.768 -5.018 1.00 16.23 137 ILE C O 1
ATOM 3708 N N . HIS C 1 138 ? 38.016 9.388 -6.023 1.00 14.69 138 HIS C N 1
ATOM 3709 C CA . HIS C 1 138 ? 38.592 10.390 -6.947 1.00 16.40 138 HIS C CA 1
ATOM 3710 C C . HIS C 1 138 ? 38.567 11.786 -6.329 1.00 16.58 138 HIS C C 1
ATOM 3711 O O . HIS C 1 138 ? 38.964 12.744 -7.037 1.00 16.85 138 HIS C O 1
ATOM 3718 N N . VAL C 1 139 ? 38.130 11.905 -5.073 1.00 15.58 139 VAL C N 1
ATOM 3719 C CA . VAL C 1 139 ? 37.900 13.201 -4.385 1.00 16.48 139 VAL C CA 1
ATOM 3720 C C . VAL C 1 139 ? 38.571 13.190 -2.997 1.00 16.06 139 VAL C C 1
ATOM 3721 O O . VAL C 1 139 ? 38.852 12.123 -2.477 1.00 16.30 139 VAL C O 1
ATOM 3725 N N . GLU C 1 140 ? 38.764 14.375 -2.420 1.00 17.68 140 GLU C N 1
ATOM 3726 C CA . GLU C 1 140 ? 39.034 14.562 -0.980 1.00 18.91 140 GLU C CA 1
ATOM 3727 C C . GLU C 1 140 ? 37.889 13.947 -0.169 1.00 19.14 140 GLU C C 1
ATOM 3728 O O . GLU C 1 140 ? 36.720 14.021 -0.605 1.00 16.42 140 GLU C O 1
ATOM 3734 N N . PHE C 1 141 ? 38.196 13.334 0.946 1.00 17.04 141 PHE C N 1
ATOM 3735 C CA . PHE C 1 141 ? 37.174 12.681 1.774 1.00 17.18 141 PHE C CA 1
ATOM 3736 C C . PHE C 1 141 ? 37.541 12.762 3.248 1.00 18.06 141 PHE C C 1
ATOM 3737 O O . PHE C 1 141 ? 38.701 12.976 3.599 1.00 19.15 141 PHE C O 1
ATOM 3745 N N . TYR C 1 142 ? 36.544 12.578 4.084 1.00 17.34 142 TYR C N 1
ATOM 3746 C CA . TYR C 1 142 ? 36.677 12.482 5.547 1.00 18.29 142 TYR C CA 1
ATOM 3747 C C . TYR C 1 142 ? 36.164 11.141 5.985 1.00 18.87 142 TYR C C 1
ATOM 3748 O O . TYR C 1 142 ? 35.451 10.499 5.208 1.00 16.86 142 TYR C O 1
ATOM 3757 N N . ILE C 1 143 ? 36.507 10.731 7.202 1.00 19.48 143 ILE C N 1
ATOM 3758 C CA . ILE C 1 143 ? 36.101 9.432 7.783 1.00 20.57 143 ILE C CA 1
ATOM 3759 C C . ILE C 1 143 ? 35.302 9.729 9.046 1.00 20.88 143 ILE C C 1
ATOM 3760 O O . ILE C 1 143 ? 35.759 10.529 9.846 1.00 23.95 143 ILE C O 1
ATOM 3765 N N . ILE C 1 144 ? 34.137 9.152 9.165 1.00 19.26 144 ILE C N 1
ATOM 3766 C CA . ILE C 1 144 ? 33.279 9.314 10.371 1.00 20.85 144 ILE C CA 1
ATOM 3767 C C . ILE C 1 144 ? 32.855 7.940 10.831 1.00 18.93 144 ILE C C 1
ATOM 3768 O O . ILE C 1 144 ? 32.308 7.171 10.080 1.00 18.18 144 ILE C O 1
ATOM 3773 N N . PRO C 1 145 ? 33.055 7.591 12.114 1.00 18.71 145 PRO C N 1
ATOM 3774 C CA . PRO C 1 145 ? 32.536 6.330 12.618 1.00 20.16 145 PRO C CA 1
ATOM 3775 C C . PRO C 1 145 ? 31.019 6.139 12.442 1.00 18.47 145 PRO C C 1
ATOM 3776 O O . PRO C 1 145 ? 30.287 7.089 12.568 1.00 19.86 145 PRO C O 1
ATOM 3780 N N . ARG C 1 146 ? 30.594 4.897 12.218 1.00 19.98 146 ARG C N 1
ATOM 3781 C CA . ARG C 1 146 ? 29.162 4.481 12.119 1.00 20.27 146 ARG C CA 1
ATOM 3782 C C . ARG C 1 146 ? 28.436 4.951 13.385 1.00 21.23 146 ARG C C 1
ATOM 3783 O O . ARG C 1 146 ? 27.304 5.367 13.300 1.00 19.87 146 ARG C O 1
ATOM 3791 N N . SER C 1 147 ? 29.090 4.882 14.529 1.00 21.56 147 SER C N 1
ATOM 3792 C CA . SER C 1 147 ? 28.456 5.245 15.814 1.00 23.24 147 SER C CA 1
ATOM 3793 C C . SER C 1 147 ? 28.110 6.751 15.833 1.00 22.89 147 SER C C 1
ATOM 3794 O O . SER C 1 147 ? 27.218 7.137 16.600 1.00 22.94 147 SER C O 1
ATOM 3797 N N . GLN C 1 148 ? 28.705 7.552 14.938 1.00 23.34 148 GLN C N 1
ATOM 3798 C CA . GLN C 1 148 ? 28.390 8.990 14.760 1.00 23.67 148 GLN C CA 1
ATOM 3799 C C . GLN C 1 148 ? 27.659 9.225 13.425 1.00 20.83 148 GLN C C 1
ATOM 3800 O O . GLN C 1 148 ? 27.770 10.341 12.880 1.00 21.38 148 GLN C O 1
ATOM 3806 N N . GLU C 1 149 ? 26.884 8.258 12.973 1.00 20.50 149 GLU C N 1
ATOM 3807 C CA . GLU C 1 149 ? 26.133 8.357 11.693 1.00 20.20 149 GLU C CA 1
ATOM 3808 C C . GLU C 1 149 ? 25.281 9.630 11.681 1.00 21.36 149 GLU C C 1
ATOM 3809 O O . GLU C 1 149 ? 25.092 10.182 10.604 1.00 20.72 149 GLU C O 1
ATOM 3815 N N . SER C 1 150 ? 24.700 10.046 12.801 1.00 20.18 150 SER C N 1
ATOM 3816 C CA . SER C 1 150 ? 23.822 11.250 12.824 1.00 20.75 150 SER C CA 1
ATOM 3817 C C . SER C 1 150 ? 24.613 12.515 12.452 1.00 20.92 150 SER C C 1
ATOM 3818 O O . SER C 1 150 ? 24.029 13.405 11.820 1.00 21.59 150 SER C O 1
ATOM 3821 N N . LYS C 1 151 ? 25.880 12.610 12.828 1.00 22.53 151 LYS C N 1
ATOM 3822 C CA . LYS C 1 151 ? 26.777 13.724 12.413 1.00 24.10 151 LYS C CA 1
ATOM 3823 C C . LYS C 1 151 ? 27.012 13.638 10.889 1.00 21.52 151 LYS C C 1
ATOM 3824 O O . LYS C 1 151 ? 26.956 14.675 10.216 1.00 20.81 151 LYS C O 1
ATOM 3830 N N . CYS C 1 152 ? 27.296 12.454 10.375 1.00 21.88 152 CYS C N 1
ATOM 3831 C CA . CYS C 1 152 ? 27.476 12.249 8.922 1.00 22.99 152 CYS C CA 1
ATOM 3832 C C . CYS C 1 152 ? 26.209 12.724 8.200 1.00 20.07 152 CYS C C 1
ATOM 3833 O O . CYS C 1 152 ? 26.334 13.503 7.248 1.00 19.68 152 CYS C O 1
ATOM 3836 N N . SER C 1 153 ? 25.032 12.335 8.689 1.00 20.57 153 SER C N 1
ATOM 3837 C CA . SER C 1 153 ? 23.725 12.722 8.095 1.00 18.93 153 SER C CA 1
ATOM 3838 C C . SER C 1 153 ? 23.576 14.245 8.126 1.00 20.54 153 SER C C 1
ATOM 3839 O O . SER C 1 153 ? 23.131 14.846 7.112 1.00 16.76 153 SER C O 1
ATOM 3842 N N . GLU C 1 154 ? 23.994 14.883 9.199 1.00 20.09 154 GLU C N 1
ATOM 3843 C CA . GLU C 1 154 ? 23.904 16.359 9.326 1.00 22.65 154 GLU C CA 1
ATOM 3844 C C . GLU C 1 154 ? 24.831 17.019 8.300 1.00 20.94 154 GLU C C 1
ATOM 3845 O O . GLU C 1 154 ? 24.413 18.002 7.636 1.00 20.37 154 GLU C O 1
ATOM 3851 N N . TYR C 1 155 ? 26.021 16.473 8.098 1.00 20.09 155 TYR C N 1
ATOM 3852 C CA . TYR C 1 155 ? 26.958 16.986 7.081 1.00 20.36 155 TYR C CA 1
ATOM 3853 C C . TYR C 1 155 ? 26.317 16.799 5.699 1.00 18.56 155 TYR C C 1
ATOM 3854 O O . TYR C 1 155 ? 26.294 17.771 4.906 1.00 19.22 155 TYR C O 1
ATOM 3863 N N . ILE C 1 156 ? 25.833 15.598 5.401 1.00 17.35 156 ILE C N 1
ATOM 3864 C CA . ILE C 1 156 ? 25.212 15.301 4.073 1.00 16.98 156 ILE C CA 1
ATOM 3865 C C . ILE C 1 156 ? 24.101 16.334 3.818 1.00 17.84 156 ILE C C 1
ATOM 3866 O O . ILE C 1 156 ? 23.972 16.835 2.655 1.00 16.76 156 ILE C O 1
ATOM 3871 N N . ASN C 1 157 ? 23.262 16.577 4.818 1.00 18.43 157 ASN C N 1
ATOM 3872 C CA . ASN C 1 157 ? 21.977 17.273 4.614 1.00 18.17 157 ASN C CA 1
ATOM 3873 C C . ASN C 1 157 ? 22.171 18.792 4.695 1.00 22.61 157 ASN C C 1
ATOM 3874 O O . ASN C 1 157 ? 21.379 19.489 4.034 1.00 23.15 157 ASN C O 1
ATOM 3879 N N . THR C 1 158 ? 23.158 19.300 5.457 1.00 22.98 158 THR C N 1
ATOM 3880 C CA . THR C 1 158 ? 23.280 20.755 5.790 1.00 26.96 158 THR C CA 1
ATOM 3881 C C . THR C 1 158 ? 24.678 21.311 5.472 1.00 27.86 158 THR C C 1
ATOM 3882 O O . THR C 1 158 ? 24.797 22.543 5.404 1.00 31.85 158 THR C O 1
ATOM 3886 N N . GLY C 1 159 ? 25.699 20.462 5.302 1.00 25.09 159 GLY C N 1
ATOM 3887 C CA . GLY C 1 159 ? 27.033 20.880 4.805 1.00 25.68 159 GLY C CA 1
ATOM 3888 C C . GLY C 1 159 ? 28.113 20.801 5.878 1.00 26.88 159 GLY C C 1
ATOM 3889 O O . GLY C 1 159 ? 27.750 20.785 7.041 1.00 28.63 159 GLY C O 1
ATOM 3890 N N . LEU D 1 2 ? -10.984 16.346 -5.673 1.00 31.16 2 LEU D N 1
ATOM 3891 C CA . LEU D 1 2 ? -10.857 15.167 -6.548 1.00 27.54 2 LEU D CA 1
ATOM 3892 C C . LEU D 1 2 ? -12.049 15.092 -7.488 1.00 25.16 2 LEU D C 1
ATOM 3893 O O . LEU D 1 2 ? -13.197 15.025 -6.990 1.00 25.36 2 LEU D O 1
ATOM 3898 N N . ASP D 1 3 ? -11.774 14.906 -8.768 1.00 21.83 3 ASP D N 1
ATOM 3899 C CA . ASP D 1 3 ? -12.717 14.366 -9.764 1.00 21.12 3 ASP D CA 1
ATOM 3900 C C . ASP D 1 3 ? -12.398 12.890 -9.957 1.00 21.01 3 ASP D C 1
ATOM 3901 O O . ASP D 1 3 ? -11.293 12.573 -10.383 1.00 19.55 3 ASP D O 1
ATOM 3906 N N . GLY D 1 4 ? -13.353 12.022 -9.694 1.00 18.55 4 GLY D N 1
ATOM 3907 C CA . GLY D 1 4 ? -13.216 10.588 -9.867 1.00 18.06 4 GLY D CA 1
ATOM 3908 C C . GLY D 1 4 ? -14.049 9.866 -8.830 1.00 20.78 4 GLY D C 1
ATOM 3909 O O . GLY D 1 4 ? -14.960 10.464 -8.241 1.00 21.27 4 GLY D O 1
ATOM 3910 N N . PRO D 1 5 ? -13.738 8.603 -8.534 1.00 19.04 5 PRO D N 1
ATOM 3911 C CA . PRO D 1 5 ? -12.668 7.881 -9.211 1.00 20.87 5 PRO D CA 1
ATOM 3912 C C . PRO D 1 5 ? -13.052 7.458 -10.628 1.00 20.63 5 PRO D C 1
ATOM 3913 O O . PRO D 1 5 ? -14.260 7.256 -10.919 1.00 20.63 5 PRO D O 1
ATOM 3917 N N . TYR D 1 6 ? -12.060 7.392 -11.511 1.00 17.04 6 TYR D N 1
ATOM 3918 C CA . TYR D 1 6 ? -12.202 6.874 -12.873 1.00 16.97 6 TYR D CA 1
ATOM 3919 C C . TYR D 1 6 ? -11.622 5.488 -12.930 1.00 17.68 6 TYR D C 1
ATOM 3920 O O . TYR D 1 6 ? -10.614 5.213 -12.226 1.00 18.16 6 TYR D O 1
ATOM 3929 N N . GLN D 1 7 ? -12.216 4.636 -13.760 1.00 19.31 7 GLN D N 1
ATOM 3930 C CA . GLN D 1 7 ? -11.730 3.274 -14.002 1.00 20.78 7 GLN D CA 1
ATOM 3931 C C . GLN D 1 7 ? -10.544 3.333 -14.957 1.00 19.24 7 GLN D C 1
ATOM 3932 O O . GLN D 1 7 ? -10.385 4.299 -15.702 1.00 18.85 7 GLN D O 1
ATOM 3938 N N . PRO D 1 8 ? -9.653 2.326 -14.900 1.00 20.38 8 PRO D N 1
ATOM 3939 C CA . PRO D 1 8 ? -8.568 2.186 -15.860 1.00 18.78 8 PRO D CA 1
ATOM 3940 C C . PRO D 1 8 ? -9.002 2.414 -17.306 1.00 20.95 8 PRO D C 1
ATOM 3941 O O . PRO D 1 8 ? -10.098 2.008 -17.670 1.00 22.95 8 PRO D O 1
ATOM 3945 N N . THR D 1 9 ? -8.195 3.132 -18.067 1.00 19.77 9 THR D N 1
ATOM 3946 C CA . THR D 1 9 ? -8.512 3.517 -19.465 1.00 24.37 9 THR D CA 1
ATOM 3947 C C . THR D 1 9 ? -7.272 4.074 -20.168 1.00 25.79 9 THR D C 1
ATOM 3948 O O . THR D 1 9 ? -6.257 4.274 -19.522 1.00 22.15 9 THR D O 1
ATOM 3952 N N . ASN D 1 10 ? -7.406 4.368 -21.451 1.00 27.51 10 ASN D N 1
ATOM 3953 C CA . ASN D 1 10 ? -6.413 5.085 -22.272 1.00 31.78 10 ASN D CA 1
ATOM 3954 C C . ASN D 1 10 ? -6.999 6.463 -22.581 1.00 32.45 10 ASN D C 1
ATOM 3955 O O . ASN D 1 10 ? -8.242 6.531 -22.756 1.00 36.53 10 ASN D O 1
ATOM 3960 N N . PHE D 1 11 ? -6.204 7.532 -22.494 1.00 29.63 11 PHE D N 1
ATOM 3961 C CA . PHE D 1 11 ? -6.575 8.879 -23.017 1.00 31.83 11 PHE D CA 1
ATOM 3962 C C . PHE D 1 11 ? -5.363 9.799 -23.023 1.00 30.68 11 PHE D C 1
ATOM 3963 O O . PHE D 1 11 ? -4.345 9.447 -22.405 1.00 25.57 11 PHE D O 1
ATOM 3971 N N . LYS D 1 12 ? -5.441 10.888 -23.804 1.00 29.02 12 LYS D N 1
ATOM 3972 C CA . LYS D 1 12 ? -4.515 12.037 -23.745 1.00 27.83 12 LYS D CA 1
ATOM 3973 C C . LYS D 1 12 ? -4.988 12.949 -22.630 1.00 27.01 12 LYS D C 1
ATOM 3974 O O . LYS D 1 12 ? -6.016 13.613 -22.766 1.00 26.75 12 LYS D O 1
ATOM 3980 N N . PRO D 1 13 ? -4.317 12.957 -21.468 1.00 23.11 13 PRO D N 1
ATOM 3981 C CA . PRO D 1 13 ? -4.738 13.805 -20.370 1.00 22.54 13 PRO D CA 1
ATOM 3982 C C . PRO D 1 13 ? -4.653 15.267 -20.770 1.00 22.48 13 PRO D C 1
ATOM 3983 O O . PRO D 1 13 ? -3.760 15.660 -21.488 1.00 21.20 13 PRO D O 1
ATOM 3987 N N . PRO D 1 14 ? -5.575 16.121 -20.296 1.00 21.40 14 PRO D N 1
ATOM 3988 C CA . PRO D 1 14 ? -5.480 17.551 -20.568 1.00 21.64 14 PRO D CA 1
ATOM 3989 C C . PRO D 1 14 ? -4.264 18.162 -19.859 1.00 19.95 14 PRO D C 1
ATOM 3990 O O . PRO D 1 14 ? -3.963 17.788 -18.731 1.00 18.11 14 PRO D O 1
ATOM 3994 N N . ASN D 1 15 ? -3.620 19.107 -20.513 1.00 18.93 15 ASN D N 1
ATOM 3995 C CA . ASN D 1 15 ? -2.536 19.912 -19.919 1.00 19.62 15 ASN D CA 1
ATOM 3996 C C . ASN D 1 15 ? -3.051 20.609 -18.646 1.00 19.08 15 ASN D C 1
ATOM 3997 O O . ASN D 1 15 ? -4.223 21.085 -18.651 1.00 17.63 15 ASN D O 1
ATOM 4002 N N . ASP D 1 16 ? -2.218 20.659 -17.606 1.00 16.91 16 ASP D N 1
ATOM 4003 C CA . ASP D 1 16 ? -2.399 21.469 -16.376 1.00 18.69 16 ASP D CA 1
ATOM 4004 C C . ASP D 1 16 ? -3.342 20.753 -15.409 1.00 16.19 16 ASP D C 1
ATOM 4005 O O . ASP D 1 16 ? -3.901 21.428 -14.560 1.00 17.10 16 ASP D O 1
ATOM 4010 N N . TYR D 1 17 ? -3.487 19.433 -15.512 1.00 15.12 17 TYR D N 1
ATOM 4011 C CA . TYR D 1 17 ? -4.195 18.619 -14.503 1.00 14.58 17 TYR D CA 1
ATOM 4012 C C . TYR D 1 17 ? -3.302 17.462 -14.071 1.00 14.80 17 TYR D C 1
ATOM 4013 O O . TYR D 1 17 ? -2.676 16.848 -14.923 1.00 15.63 17 TYR D O 1
ATOM 4022 N N . TRP D 1 18 ? -3.282 17.205 -12.784 1.00 14.10 18 TRP D N 1
ATOM 4023 C CA . TRP D 1 18 ? -2.667 15.997 -12.201 1.00 13.86 18 TRP D CA 1
ATOM 4024 C C . TRP D 1 18 ? -3.589 14.831 -12.380 1.00 14.59 18 TRP D C 1
ATOM 4025 O O . TRP D 1 18 ? -4.781 14.942 -12.010 1.00 15.27 18 TRP D O 1
ATOM 4036 N N . ILE D 1 19 ? -3.038 13.717 -12.784 1.00 13.90 19 ILE D N 1
ATOM 4037 C CA . ILE D 1 19 ? -3.668 12.386 -12.645 1.00 13.86 19 ILE D CA 1
ATOM 4038 C C . ILE D 1 19 ? -3.132 11.769 -11.360 1.00 13.94 19 ILE D C 1
ATOM 4039 O O . ILE D 1 19 ? -1.912 11.577 -11.270 1.00 13.52 19 ILE D O 1
ATOM 4044 N N . LEU D 1 20 ? -3.977 11.555 -10.366 1.00 13.13 20 LEU D N 1
ATOM 4045 C CA . LEU D 1 20 ? -3.617 10.902 -9.098 1.00 14.36 20 LEU D CA 1
ATOM 4046 C C . LEU D 1 20 ? -3.919 9.409 -9.234 1.00 13.33 20 LEU D C 1
ATOM 4047 O O . LEU D 1 20 ? -5.076 9.044 -9.427 1.00 14.23 20 LEU D O 1
ATOM 4052 N N . LEU D 1 21 ? -2.895 8.560 -9.152 1.00 13.74 21 LEU D N 1
ATOM 4053 C CA . LEU D 1 21 ? -2.958 7.121 -9.466 1.00 13.42 21 LEU D CA 1
ATOM 4054 C C . LEU D 1 21 ? -3.115 6.328 -8.174 1.00 15.11 21 LEU D C 1
ATOM 4055 O O . LEU D 1 21 ? -2.360 6.581 -7.241 1.00 15.44 21 LEU D O 1
ATOM 4060 N N . ASN D 1 22 ? -4.064 5.420 -8.133 1.00 14.88 22 ASN D N 1
ATOM 4061 C CA . ASN D 1 22 ? -4.465 4.728 -6.887 1.00 16.89 22 ASN D CA 1
ATOM 4062 C C . ASN D 1 22 ? -4.458 3.213 -7.142 1.00 18.81 22 ASN D C 1
ATOM 4063 O O . ASN D 1 22 ? -5.508 2.574 -7.190 1.00 18.99 22 ASN D O 1
ATOM 4068 N N . PRO D 1 23 ? -3.273 2.578 -7.264 1.00 17.24 23 PRO D N 1
ATOM 4069 C CA . PRO D 1 23 ? -3.183 1.146 -7.476 1.00 18.15 23 PRO D CA 1
ATOM 4070 C C . PRO D 1 23 ? -3.613 0.307 -6.273 1.00 19.59 23 PRO D C 1
ATOM 4071 O O . PRO D 1 23 ? -3.602 0.799 -5.159 1.00 21.23 23 PRO D O 1
ATOM 4075 N N . THR D 1 24 ? -3.955 -0.939 -6.538 1.00 24.27 24 THR D N 1
ATOM 4076 C CA . THR D 1 24 ? -4.071 -2.000 -5.528 1.00 27.73 24 THR D CA 1
ATOM 4077 C C . THR D 1 24 ? -2.772 -2.801 -5.578 1.00 28.14 24 THR D C 1
ATOM 4078 O O . THR D 1 24 ? -1.876 -2.469 -4.799 1.00 32.01 24 THR D O 1
ATOM 4082 N N . ASN D 1 25 ? -2.591 -3.653 -6.582 1.00 28.52 25 ASN D N 1
ATOM 4083 C CA . ASN D 1 25 ? -1.388 -4.533 -6.670 1.00 32.71 25 ASN D CA 1
ATOM 4084 C C . ASN D 1 25 ? -0.898 -4.664 -8.120 1.00 30.39 25 ASN D C 1
ATOM 4085 O O . ASN D 1 25 ? -0.115 -5.575 -8.377 1.00 30.35 25 ASN D O 1
ATOM 4090 N N . GLN D 1 26 ? -1.337 -3.772 -9.019 1.00 27.02 26 GLN D N 1
ATOM 4091 C CA . GLN D 1 26 ? -0.926 -3.763 -10.444 1.00 24.92 26 GLN D CA 1
ATOM 4092 C C . GLN D 1 26 ? 0.584 -3.572 -10.518 1.00 24.74 26 GLN D C 1
ATOM 4093 O O . GLN D 1 26 ? 1.109 -2.756 -9.741 1.00 30.54 26 GLN D O 1
ATOM 4099 N N . GLN D 1 27 ? 1.250 -4.299 -11.401 1.00 21.46 27 GLN D N 1
ATOM 4100 C CA . GLN D 1 27 ? 2.720 -4.232 -11.596 1.00 24.46 27 GLN D CA 1
ATOM 4101 C C . GLN D 1 27 ? 3.047 -2.975 -12.396 1.00 22.01 27 GLN D C 1
ATOM 4102 O O . GLN D 1 27 ? 4.126 -2.410 -12.193 1.00 22.00 27 GLN D O 1
ATOM 4108 N N . VAL D 1 28 ? 2.290 -2.763 -13.459 1.00 19.67 28 VAL D N 1
ATOM 4109 C CA . VAL D 1 28 ? 2.451 -1.610 -14.376 1.00 17.32 28 VAL D CA 1
ATOM 4110 C C . VAL D 1 28 ? 1.290 -0.666 -14.110 1.00 15.97 28 VAL D C 1
ATOM 4111 O O . VAL D 1 28 ? 0.141 -1.084 -14.276 1.00 18.89 28 VAL D O 1
ATOM 4115 N N . VAL D 1 29 ? 1.569 0.507 -13.609 1.00 15.69 29 VAL D N 1
ATOM 4116 C CA . VAL D 1 29 ? 0.548 1.485 -13.169 1.00 14.81 29 VAL D CA 1
ATOM 4117 C C . VAL D 1 29 ? 0.149 2.377 -14.342 1.00 16.05 29 VAL D C 1
ATOM 4118 O O . VAL D 1 29 ? -1.034 2.701 -14.466 1.00 15.81 29 VAL D O 1
ATOM 4122 N N . LEU D 1 30 ? 1.111 2.808 -15.126 1.00 15.55 30 LEU D N 1
ATOM 4123 C CA . LEU D 1 30 ? 0.892 3.815 -16.178 1.00 16.10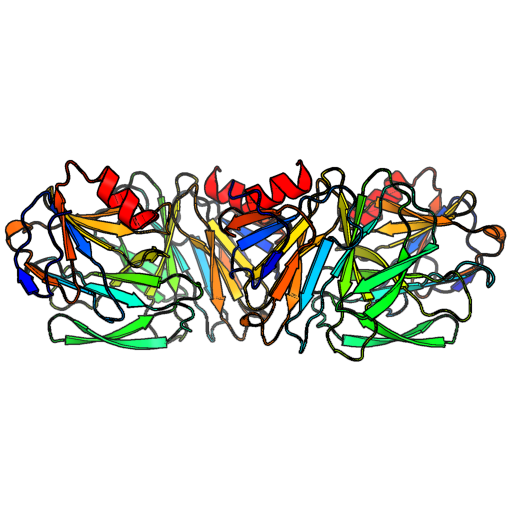 30 LEU D CA 1
ATOM 4124 C C . LEU D 1 30 ? 1.943 3.627 -17.243 1.00 15.51 30 LEU D C 1
ATOM 4125 O O . LEU D 1 30 ? 3.092 3.361 -16.896 1.00 14.90 30 LEU D O 1
ATOM 4130 N N . GLU D 1 31 ? 1.531 3.697 -18.499 1.00 16.37 31 GLU D N 1
ATOM 4131 C CA . GLU D 1 31 ? 2.419 3.774 -19.668 1.00 16.14 31 GLU D CA 1
ATOM 4132 C C . GLU D 1 31 ? 2.047 5.013 -20.477 1.00 16.41 31 GLU D C 1
ATOM 4133 O O . GLU D 1 31 ? 0.891 5.093 -20.901 1.00 20.66 31 GLU D O 1
ATOM 4139 N N . GLY D 1 32 ? 2.984 5.908 -20.701 1.00 15.00 32 GLY D N 1
ATOM 4140 C CA . GLY D 1 32 ? 2.751 7.177 -21.419 1.00 14.79 32 GLY D CA 1
ATOM 4141 C C . GLY D 1 32 ? 3.753 7.369 -22.529 1.00 15.39 32 GLY D C 1
ATOM 4142 O O . GLY D 1 32 ? 4.947 7.041 -22.321 1.00 14.95 32 GLY D O 1
ATOM 4143 N N . THR D 1 33 ? 3.302 7.758 -23.723 1.00 14.34 33 THR D N 1
ATOM 4144 C CA . THR D 1 33 ? 4.225 8.009 -24.858 1.00 16.02 33 THR D CA 1
ATOM 4145 C C . THR D 1 33 ? 3.584 8.928 -25.886 1.00 15.17 33 THR D C 1
ATOM 4146 O O . THR D 1 33 ? 2.369 8.959 -25.970 1.00 15.96 33 THR D O 1
ATOM 4150 N N . ASN D 1 34 ? 4.414 9.676 -26.605 1.00 16.07 34 ASN D N 1
ATOM 4151 C CA . ASN D 1 34 ? 3.987 10.403 -27.827 1.00 15.96 34 ASN D CA 1
ATOM 4152 C C . ASN D 1 34 ? 4.534 9.693 -29.072 1.00 17.74 34 ASN D C 1
ATOM 4153 O O . ASN D 1 34 ? 4.363 10.235 -30.167 1.00 18.04 34 ASN D O 1
ATOM 4158 N N . LYS D 1 35 ? 5.175 8.544 -28.895 1.00 17.07 35 LYS D N 1
ATOM 4159 C CA . LYS D 1 35 ? 5.761 7.711 -29.984 1.00 20.92 35 LYS D CA 1
ATOM 4160 C C . LYS D 1 35 ? 6.880 8.465 -30.702 1.00 19.52 35 LYS D C 1
ATOM 4161 O O . LYS D 1 35 ? 7.292 7.995 -31.754 1.00 23.89 35 LYS D O 1
ATOM 4167 N N . THR D 1 36 ? 7.392 9.550 -30.158 1.00 19.20 36 THR D N 1
ATOM 4168 C CA . THR D 1 36 ? 8.519 10.291 -30.798 1.00 21.46 36 THR D CA 1
ATOM 4169 C C . THR D 1 36 ? 9.689 10.394 -29.827 1.00 20.26 36 THR D C 1
ATOM 4170 O O . THR D 1 36 ? 10.793 9.951 -30.189 1.00 22.97 36 THR D O 1
ATOM 4174 N N . ASP D 1 37 ? 9.516 11.042 -28.690 1.00 18.75 37 ASP D N 1
ATOM 4175 C CA . ASP D 1 37 ? 10.684 11.402 -27.862 1.00 19.77 37 ASP D CA 1
ATOM 4176 C C . ASP D 1 37 ? 10.403 11.184 -26.384 1.00 19.46 37 ASP D C 1
ATOM 4177 O O . ASP D 1 37 ? 11.282 11.494 -25.580 1.00 22.43 37 ASP D O 1
ATOM 4182 N N . ILE D 1 38 ? 9.273 10.626 -26.023 1.00 16.44 38 ILE D N 1
ATOM 4183 C CA . ILE D 1 38 ? 9.109 10.227 -24.603 1.00 18.04 38 ILE D CA 1
ATOM 4184 C C . ILE D 1 38 ? 8.320 8.931 -24.484 1.00 15.54 38 ILE D C 1
ATOM 4185 O O . ILE D 1 38 ? 7.294 8.763 -25.125 1.00 15.53 38 ILE D O 1
ATOM 4190 N N . TRP D 1 39 ? 8.870 8.016 -23.700 1.00 15.30 39 TRP D N 1
ATOM 4191 C CA . TRP D 1 39 ? 8.204 6.816 -23.159 1.00 14.72 39 TRP D CA 1
ATOM 4192 C C . TRP D 1 39 ? 8.416 6.813 -21.655 1.00 14.75 39 TRP D C 1
ATOM 4193 O O . TRP D 1 39 ? 9.578 6.808 -21.242 1.00 15.35 39 TRP D O 1
ATOM 4204 N N . VAL D 1 40 ? 7.346 6.773 -20.886 1.00 15.81 40 VAL D N 1
ATOM 4205 C CA A VAL D 1 40 ? 7.407 6.724 -19.397 0.50 15.50 40 VAL D CA 1
ATOM 4206 C CA B VAL D 1 40 ? 7.428 6.704 -19.407 0.50 15.17 40 VAL D CA 1
ATOM 4207 C C . VAL D 1 40 ? 6.529 5.571 -18.932 1.00 15.13 40 VAL D C 1
ATOM 4208 O O . VAL D 1 40 ? 5.439 5.448 -19.429 1.00 15.76 40 VAL D O 1
ATOM 4215 N N . ALA D 1 41 ? 7.024 4.757 -18.041 1.00 14.60 41 ALA D N 1
ATOM 4216 C CA . ALA D 1 41 ? 6.222 3.713 -17.397 1.00 14.54 41 ALA D CA 1
ATOM 4217 C C . ALA D 1 41 ? 6.471 3.798 -15.913 1.00 14.48 41 ALA D C 1
ATOM 4218 O O . ALA D 1 41 ? 7.638 3.999 -15.511 1.00 16.73 41 ALA D O 1
ATOM 4220 N N . LEU D 1 42 ? 5.426 3.723 -15.129 1.00 14.58 42 LEU D N 1
ATOM 4221 C CA . LEU D 1 42 ? 5.518 3.637 -13.660 1.00 15.59 42 LEU D CA 1
ATOM 4222 C C . LEU D 1 42 ? 5.255 2.194 -13.251 1.00 14.82 42 LEU D C 1
ATOM 4223 O O . LEU D 1 42 ? 4.162 1.660 -13.633 1.00 16.05 42 LEU D O 1
ATOM 4228 N N . LEU D 1 43 ? 6.233 1.563 -12.608 1.00 14.97 43 LEU D N 1
ATOM 4229 C CA . LEU D 1 43 ? 6.157 0.166 -12.125 1.00 16.59 43 LEU D CA 1
ATOM 4230 C C . LEU D 1 43 ? 5.967 0.223 -10.630 1.00 17.38 43 LEU D C 1
ATOM 4231 O O . LEU D 1 43 ? 6.600 1.056 -10.000 1.00 18.59 43 LEU D O 1
ATOM 4236 N N . LEU D 1 44 ? 5.189 -0.688 -10.078 1.00 17.75 44 LEU D N 1
ATOM 4237 C CA . LEU D 1 44 ? 4.941 -0.699 -8.639 1.00 15.97 44 LEU D CA 1
ATOM 4238 C C . LEU D 1 44 ? 5.635 -1.904 -8.046 1.00 17.34 44 LEU D C 1
ATOM 4239 O O . LEU D 1 44 ? 5.372 -3.037 -8.486 1.00 16.87 44 LEU D O 1
ATOM 4244 N N . VAL D 1 45 ? 6.467 -1.663 -7.064 1.00 15.67 45 VAL D N 1
ATOM 4245 C CA . VAL D 1 45 ? 7.249 -2.740 -6.408 1.00 17.00 45 VAL D CA 1
ATOM 4246 C C . VAL D 1 45 ? 6.863 -2.755 -4.950 1.00 16.39 45 VAL D C 1
ATOM 4247 O O . VAL D 1 45 ? 7.035 -1.729 -4.265 1.00 17.15 45 VAL D O 1
ATOM 4251 N N . GLU D 1 46 ? 6.384 -3.888 -4.498 1.00 17.47 46 GLU D N 1
ATOM 4252 C CA . GLU D 1 46 ? 5.844 -4.046 -3.146 1.00 17.86 46 GLU D CA 1
ATOM 4253 C C . GLU D 1 46 ? 6.986 -4.018 -2.127 1.00 17.55 46 GLU D C 1
ATOM 4254 O O . GLU D 1 46 ? 8.163 -4.060 -2.483 1.00 16.41 46 GLU D O 1
ATOM 4260 N N . PRO D 1 47 ? 6.681 -3.828 -0.820 1.00 18.90 47 PRO D N 1
ATOM 4261 C CA . PRO D 1 47 ? 7.713 -3.849 0.204 1.00 18.79 47 PRO D CA 1
ATOM 4262 C C . PRO D 1 47 ? 8.488 -5.166 0.255 1.00 18.21 47 PRO D C 1
ATOM 4263 O O . PRO D 1 47 ? 7.959 -6.211 -0.149 1.00 19.79 47 PRO D O 1
ATOM 4267 N N . ASN D 1 48 ? 9.753 -5.073 0.654 1.00 20.52 48 ASN D N 1
ATOM 4268 C CA . ASN D 1 48 ? 10.605 -6.227 1.026 1.00 20.76 48 ASN D CA 1
ATOM 4269 C C . ASN D 1 48 ? 10.796 -7.130 -0.174 1.00 22.75 48 ASN D C 1
ATOM 4270 O O . ASN D 1 48 ? 10.476 -8.334 -0.094 1.00 23.86 48 ASN D O 1
ATOM 4275 N N . VAL D 1 49 ? 11.315 -6.571 -1.267 1.00 19.79 49 VAL D N 1
ATOM 4276 C CA . VAL D 1 49 ? 11.644 -7.326 -2.487 1.00 19.22 49 VAL D CA 1
ATOM 4277 C C . VAL D 1 49 ? 13.161 -7.397 -2.606 1.00 20.80 49 VAL D C 1
ATOM 4278 O O . VAL D 1 49 ? 13.812 -6.346 -2.683 1.00 18.83 49 VAL D O 1
ATOM 4282 N N . THR D 1 50 ? 13.712 -8.601 -2.544 1.00 22.79 50 THR D N 1
ATOM 4283 C CA . THR D 1 50 ? 15.157 -8.817 -2.744 1.00 24.47 50 THR D CA 1
ATOM 4284 C C . THR D 1 50 ? 15.491 -8.555 -4.205 1.00 22.55 50 THR D C 1
ATOM 4285 O O . THR D 1 50 ? 14.650 -8.835 -5.077 1.00 25.49 50 THR D O 1
ATOM 4289 N N . ASN D 1 51 ? 16.695 -8.069 -4.461 1.00 23.98 51 ASN D N 1
ATOM 4290 C CA . ASN D 1 51 ? 17.168 -7.726 -5.815 1.00 23.85 51 ASN D CA 1
ATOM 4291 C C . ASN D 1 51 ? 16.857 -8.891 -6.759 1.00 23.22 51 ASN D C 1
ATOM 4292 O O . ASN D 1 51 ? 17.281 -10.023 -6.468 1.00 24.45 51 ASN D O 1
ATOM 4297 N N . GLN D 1 52 ? 16.112 -8.636 -7.830 1.00 21.93 52 GLN D N 1
ATOM 4298 C CA . GLN D 1 52 ? 15.649 -9.688 -8.749 1.00 22.44 52 GLN D CA 1
ATOM 4299 C C . GLN D 1 52 ? 15.276 -9.057 -10.078 1.00 24.96 52 GLN D C 1
ATOM 4300 O O . GLN D 1 52 ? 14.892 -7.872 -10.087 1.00 25.68 52 GLN D O 1
ATOM 4306 N N . SER D 1 53 ? 15.336 -9.840 -11.140 1.00 25.72 53 SER D N 1
ATOM 4307 C CA . SER D 1 53 ? 14.773 -9.497 -12.459 1.00 26.10 53 SER D CA 1
ATOM 4308 C C . SER D 1 53 ? 13.278 -9.824 -12.468 1.00 27.32 53 SER D C 1
ATOM 4309 O O . SER D 1 53 ? 12.910 -10.966 -12.075 1.00 27.33 53 SER D O 1
ATOM 4312 N N . ARG D 1 54 ? 12.446 -8.882 -12.911 1.00 21.88 54 ARG D N 1
ATOM 4313 C CA . ARG D 1 54 ? 10.995 -9.108 -13.135 1.00 22.68 54 ARG D CA 1
ATOM 4314 C C . ARG D 1 54 ? 10.640 -8.778 -14.578 1.00 24.08 54 ARG D C 1
ATOM 4315 O O . ARG D 1 54 ? 11.319 -7.897 -15.201 1.00 22.88 54 ARG D O 1
ATOM 4323 N N . GLN D 1 55 ? 9.663 -9.511 -15.107 1.00 23.69 55 GLN D N 1
ATOM 4324 C CA . GLN D 1 55 ? 9.126 -9.330 -16.468 1.00 25.69 55 GLN D CA 1
ATOM 4325 C C . GLN D 1 55 ? 8.002 -8.295 -16.417 1.00 23.78 55 GLN D C 1
ATOM 4326 O O . GLN D 1 55 ? 7.116 -8.420 -15.546 1.00 25.69 55 GLN D O 1
ATOM 4332 N N . TYR D 1 56 ? 8.063 -7.300 -17.301 1.00 23.37 56 TYR D N 1
ATOM 4333 C CA . TYR D 1 56 ? 7.016 -6.275 -17.505 1.00 22.73 56 TYR D CA 1
ATOM 4334 C C . TYR D 1 56 ? 6.745 -6.143 -18.998 1.00 25.16 56 TYR D C 1
ATOM 4335 O O . TYR D 1 56 ? 7.705 -6.179 -19.783 1.00 25.64 56 TYR D O 1
ATOM 4344 N N . THR D 1 57 ? 5.479 -6.030 -19.371 1.00 23.95 57 THR D N 1
ATOM 4345 C CA . THR D 1 57 ? 5.045 -5.703 -20.740 1.00 25.85 57 THR D CA 1
ATOM 4346 C C . THR D 1 57 ? 4.852 -4.193 -20.824 1.00 25.25 57 THR D C 1
ATOM 4347 O O . THR D 1 57 ? 3.960 -3.663 -20.124 1.00 26.30 57 THR D O 1
ATOM 4351 N N . LEU D 1 58 ? 5.752 -3.520 -21.511 1.00 24.79 58 LEU D N 1
ATOM 4352 C CA . LEU D 1 58 ? 5.711 -2.052 -21.675 1.00 25.18 58 LEU D CA 1
ATOM 4353 C C . LEU D 1 58 ? 5.561 -1.749 -23.157 1.00 22.81 58 LEU D C 1
ATOM 4354 O O . LEU D 1 58 ? 6.441 -2.147 -23.918 1.00 25.67 58 LEU D O 1
ATOM 4359 N N . PHE D 1 59 ? 4.486 -1.060 -23.539 1.00 21.42 59 PHE D N 1
ATOM 4360 C CA . PHE D 1 59 ? 4.262 -0.595 -24.929 1.00 22.19 59 PHE D CA 1
ATOM 4361 C C . PHE D 1 59 ? 4.306 -1.820 -25.855 1.00 26.22 59 PHE D C 1
ATOM 4362 O O . PHE D 1 59 ? 4.944 -1.740 -26.933 1.00 27.89 59 PHE D O 1
ATOM 4370 N N . GLY D 1 60 ? 3.799 -2.949 -25.356 1.00 24.56 60 GLY D N 1
ATOM 4371 C CA . GLY D 1 60 ? 3.699 -4.232 -26.082 1.00 28.99 60 GLY D CA 1
ATOM 4372 C C . GLY D 1 60 ? 5.008 -5.032 -26.069 1.00 30.40 60 GLY D C 1
ATOM 4373 O O . GLY D 1 60 ? 4.999 -6.167 -26.568 1.00 36.22 60 GLY D O 1
ATOM 4374 N N . GLU D 1 61 ? 6.098 -4.456 -25.547 1.00 27.07 61 GLU D N 1
ATOM 4375 C CA . GLU D 1 61 ? 7.461 -5.060 -25.539 1.00 31.87 61 GLU D CA 1
ATOM 4376 C C . GLU D 1 61 ? 7.656 -5.822 -24.215 1.00 33.04 61 GLU D C 1
ATOM 4377 O O . GLU D 1 61 ? 7.324 -5.265 -23.167 1.00 31.85 61 GLU D O 1
ATOM 4383 N N . THR D 1 62 ? 8.156 -7.061 -24.262 1.00 33.89 62 THR D N 1
ATOM 4384 C CA . THR D 1 62 ? 8.515 -7.852 -23.051 1.00 32.62 62 THR D CA 1
ATOM 4385 C C . THR D 1 62 ? 9.884 -7.390 -22.548 1.00 31.03 62 THR D C 1
ATOM 4386 O O . THR D 1 62 ? 10.839 -7.487 -23.316 1.00 32.92 62 THR D O 1
ATOM 4390 N N . LYS D 1 63 ? 9.956 -6.847 -21.327 1.00 26.23 63 LYS D N 1
ATOM 4391 C CA . LYS D 1 63 ? 11.200 -6.278 -20.755 1.00 27.64 63 LYS D CA 1
ATOM 4392 C C . LYS D 1 63 ? 11.546 -7.015 -19.463 1.00 27.58 63 LYS D C 1
ATOM 4393 O O . LYS D 1 63 ? 10.648 -7.191 -18.617 1.00 27.87 63 LYS D O 1
ATOM 4399 N N . GLN D 1 64 ? 12.820 -7.324 -19.272 1.00 26.27 64 GLN D N 1
ATOM 4400 C CA . GLN D 1 64 ? 13.362 -7.795 -17.969 1.00 27.14 64 GLN D CA 1
ATOM 4401 C C . GLN D 1 64 ? 13.961 -6.590 -17.258 1.00 24.40 64 GLN D C 1
ATOM 4402 O O . GLN D 1 64 ? 14.812 -5.907 -17.863 1.00 25.69 64 GLN D O 1
ATOM 4408 N N . ILE D 1 65 ? 13.445 -6.253 -16.085 1.00 22.61 65 ILE D N 1
ATOM 4409 C CA . ILE D 1 65 ? 13.906 -5.073 -15.327 1.00 21.98 65 ILE D CA 1
ATOM 4410 C C . ILE D 1 65 ? 14.293 -5.520 -13.928 1.00 21.02 65 ILE D C 1
ATOM 4411 O O . ILE D 1 65 ? 13.528 -6.261 -13.305 1.00 22.92 65 ILE D O 1
ATOM 4416 N N . THR D 1 66 ? 15.464 -5.099 -13.478 1.00 22.70 66 THR D N 1
ATOM 4417 C CA . THR D 1 66 ? 15.984 -5.442 -12.140 1.00 21.92 66 THR D CA 1
ATOM 4418 C C . THR D 1 66 ? 15.357 -4.499 -11.124 1.00 22.90 66 THR D C 1
ATOM 4419 O O . THR D 1 66 ? 15.348 -3.287 -11.365 1.00 22.57 66 THR D O 1
ATOM 4423 N N . VAL D 1 67 ? 14.729 -5.060 -10.094 1.00 19.05 67 VAL D N 1
ATOM 4424 C CA . VAL D 1 67 ? 14.036 -4.268 -9.053 1.00 19.64 67 VAL D CA 1
ATOM 4425 C C . VAL D 1 67 ? 14.483 -4.746 -7.688 1.00 19.10 67 VAL D C 1
ATOM 4426 O O . VAL D 1 67 ? 14.849 -5.913 -7.544 1.00 19.86 67 VAL D O 1
ATOM 4430 N N . GLU D 1 68 ? 14.467 -3.843 -6.747 1.00 17.50 68 GLU D N 1
ATOM 4431 C CA . GLU D 1 68 ? 14.782 -4.136 -5.336 1.00 18.84 68 GLU D CA 1
ATOM 4432 C C . GLU D 1 68 ? 13.987 -3.159 -4.486 1.00 18.47 68 GLU D C 1
ATOM 4433 O O . GLU D 1 68 ? 13.875 -1.978 -4.871 1.00 17.80 68 GLU D O 1
ATOM 4439 N N . ASN D 1 69 ? 13.470 -3.612 -3.368 1.00 15.19 69 ASN D N 1
ATOM 4440 C CA . ASN D 1 69 ? 12.843 -2.721 -2.384 1.00 14.60 69 ASN D CA 1
ATOM 4441 C C . ASN D 1 69 ? 13.166 -3.229 -0.996 1.00 14.86 69 ASN D C 1
ATOM 4442 O O . ASN D 1 69 ? 12.518 -4.174 -0.554 1.00 18.45 69 ASN D O 1
ATOM 4447 N N . ASN D 1 70 ? 14.147 -2.625 -0.360 1.00 16.12 70 ASN D N 1
ATOM 4448 C CA . ASN D 1 70 ? 14.595 -3.042 0.993 1.00 17.57 70 ASN D CA 1
ATOM 4449 C C . ASN D 1 70 ? 13.647 -2.516 2.040 1.00 20.65 70 ASN D C 1
ATOM 4450 O O . ASN D 1 70 ? 13.880 -2.825 3.212 1.00 21.46 70 ASN D O 1
ATOM 4455 N N . THR D 1 71 ? 12.715 -1.653 1.672 1.00 18.29 71 THR D N 1
ATOM 4456 C CA . THR D 1 71 ? 11.909 -0.836 2.629 1.00 18.73 71 THR D CA 1
ATOM 4457 C C . THR D 1 71 ? 10.549 -1.496 2.906 1.00 17.51 71 THR D C 1
ATOM 4458 O O . THR D 1 71 ? 10.175 -2.500 2.223 1.00 17.17 71 THR D O 1
ATOM 4462 N N . ASN D 1 72 ? 9.843 -0.963 3.893 1.00 19.78 72 ASN D N 1
ATOM 4463 C CA . ASN D 1 72 ? 8.467 -1.365 4.263 1.00 22.48 72 ASN D CA 1
ATOM 4464 C C . ASN D 1 72 ? 7.460 -0.471 3.534 1.00 24.41 72 ASN D C 1
ATOM 4465 O O . ASN D 1 72 ? 6.276 -0.654 3.739 1.00 24.33 72 ASN D O 1
ATOM 4470 N N . LYS D 1 73 ? 7.937 0.333 2.583 1.00 19.00 73 LYS D N 1
ATOM 4471 C CA . LYS D 1 73 ? 7.100 1.232 1.752 1.00 18.67 73 LYS D CA 1
ATOM 4472 C C . LYS D 1 73 ? 6.983 0.627 0.360 1.00 17.60 73 LYS D C 1
ATOM 4473 O O . LYS D 1 73 ? 7.817 -0.190 -0.014 1.00 19.91 73 LYS D O 1
ATOM 4479 N N . TRP D 1 74 ? 5.980 1.040 -0.376 1.00 17.62 74 TRP D N 1
ATOM 4480 C CA . TRP D 1 74 ? 5.848 0.722 -1.801 1.00 17.11 74 TRP D CA 1
ATOM 4481 C C . TRP D 1 74 ? 6.783 1.637 -2.612 1.00 15.42 74 TRP D C 1
ATOM 4482 O O . TRP D 1 74 ? 7.019 2.794 -2.198 1.00 19.58 74 TRP D O 1
ATOM 4493 N N . LYS D 1 75 ? 7.331 1.132 -3.690 1.00 14.32 75 LYS D N 1
ATOM 4494 C CA . LYS D 1 75 ? 8.188 1.920 -4.603 1.00 15.34 75 LYS D CA 1
ATOM 4495 C C . LYS D 1 75 ? 7.555 1.959 -5.986 1.00 14.86 75 LYS D C 1
ATOM 4496 O O . LYS D 1 75 ? 7.245 0.901 -6.533 1.00 17.05 75 LYS D O 1
ATOM 4502 N N . PHE D 1 76 ? 7.339 3.163 -6.520 1.00 13.33 76 PHE D N 1
ATOM 4503 C CA . PHE D 1 76 ? 7.048 3.374 -7.935 1.00 13.58 76 PHE D CA 1
ATOM 4504 C C . PHE D 1 76 ? 8.369 3.648 -8.630 1.00 13.78 76 PHE D C 1
ATOM 4505 O O . PHE D 1 76 ? 8.999 4.672 -8.315 1.00 16.73 76 PHE D O 1
ATOM 4513 N N . PHE D 1 77 ? 8.744 2.786 -9.550 1.00 13.59 77 PHE D N 1
ATOM 4514 C CA . PHE D 1 77 ? 9.922 2.958 -10.425 1.00 14.04 77 PHE D CA 1
ATOM 4515 C C . PHE D 1 77 ? 9.459 3.693 -11.661 1.00 14.37 77 PHE D C 1
ATOM 4516 O O . PHE D 1 77 ? 8.598 3.187 -12.359 1.00 15.36 77 PHE D O 1
ATOM 4524 N N . GLU D 1 78 ? 10.062 4.819 -11.946 1.00 14.27 78 GLU D N 1
ATOM 4525 C CA . GLU D 1 78 ? 9.765 5.552 -13.188 1.00 14.63 78 GLU D CA 1
ATOM 4526 C C . GLU D 1 78 ? 10.799 5.188 -14.226 1.00 14.67 78 GLU D C 1
ATOM 4527 O O . GLU D 1 78 ? 12.011 5.544 -14.051 1.00 15.10 78 GLU D O 1
ATOM 4533 N N . MET D 1 79 ? 10.363 4.516 -15.261 1.00 14.87 79 MET D N 1
ATOM 4534 C CA . MET D 1 79 ? 11.221 4.030 -16.356 1.00 15.03 79 MET D CA 1
ATOM 4535 C C . MET D 1 79 ? 11.039 4.952 -17.537 1.00 16.10 79 MET D C 1
ATOM 4536 O O . MET D 1 79 ? 9.917 5.380 -17.784 1.00 16.52 79 MET D O 1
ATOM 4541 N N . PHE D 1 80 ? 12.118 5.317 -18.188 1.00 15.05 80 PHE D N 1
ATOM 4542 C CA . PHE D 1 80 ? 12.123 6.377 -19.216 1.00 15.11 80 PHE D CA 1
ATOM 4543 C C . PHE D 1 80 ? 12.994 5.962 -20.398 1.00 14.22 80 PHE D C 1
ATOM 4544 O O . PHE D 1 80 ? 14.089 5.427 -20.180 1.00 14.19 80 PHE D O 1
ATOM 4552 N N . ARG D 1 81 ? 12.587 6.333 -21.588 1.00 14.36 81 ARG D N 1
ATOM 4553 C CA . ARG D 1 81 ? 13.492 6.441 -22.743 1.00 14.97 81 ARG D CA 1
ATOM 4554 C C . ARG D 1 81 ? 12.997 7.567 -23.649 1.00 14.65 81 ARG D C 1
ATOM 4555 O O . ARG D 1 81 ? 11.835 7.978 -23.541 1.00 13.77 81 ARG D O 1
ATOM 4563 N N . SER D 1 82 ? 13.859 8.028 -24.531 1.00 16.00 82 SER D N 1
ATOM 4564 C CA . SER D 1 82 ? 13.556 9.161 -25.428 1.00 18.17 82 SER D CA 1
ATOM 4565 C C . SER D 1 82 ? 13.657 8.734 -26.891 1.00 18.72 82 SER D C 1
ATOM 4566 O O . SER D 1 82 ? 13.436 9.617 -27.752 1.00 20.33 82 SER D O 1
ATOM 4569 N N . ASN D 1 83 ? 13.906 7.443 -27.144 1.00 19.75 83 ASN D N 1
ATOM 4570 C CA . ASN D 1 83 ? 14.004 6.820 -28.500 1.00 23.58 83 ASN D CA 1
ATOM 4571 C C . ASN D 1 83 ? 13.253 5.502 -28.490 1.00 22.25 83 ASN D C 1
ATOM 4572 O O . ASN D 1 83 ? 13.396 4.738 -27.504 1.00 22.09 83 ASN D O 1
ATOM 4577 N N . VAL D 1 84 ? 12.498 5.230 -29.544 1.00 20.46 84 VAL D N 1
ATOM 4578 C C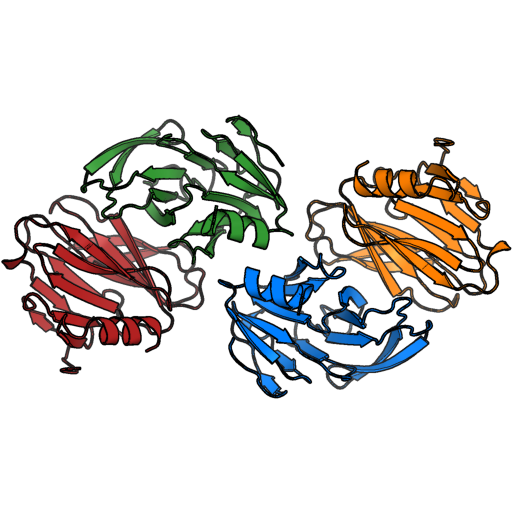A . VAL D 1 84 ? 11.629 4.036 -29.635 1.00 19.84 84 VAL D CA 1
ATOM 4579 C C . VAL D 1 84 ? 12.485 2.760 -29.483 1.00 20.56 84 VAL D C 1
ATOM 4580 O O . VAL D 1 84 ? 11.951 1.752 -29.082 1.00 23.31 84 VAL D O 1
ATOM 4584 N N . SER D 1 85 ? 13.751 2.818 -29.873 1.00 22.35 85 SER D N 1
ATOM 4585 C CA . SER D 1 85 ? 14.622 1.646 -30.067 1.00 23.86 85 SER D CA 1
ATOM 4586 C C . SER D 1 85 ? 15.470 1.404 -28.815 1.00 23.23 85 SER D C 1
ATOM 4587 O O . SER D 1 85 ? 15.957 0.270 -28.657 1.00 25.61 85 SER D O 1
ATOM 4590 N N . ALA D 1 86 ? 15.578 2.397 -27.919 1.00 20.71 86 ALA D N 1
ATOM 4591 C CA . ALA D 1 86 ? 16.450 2.348 -26.720 1.00 20.60 86 ALA D CA 1
ATOM 4592 C C . ALA D 1 86 ? 15.853 1.428 -25.640 1.00 23.04 86 ALA D C 1
ATOM 4593 O O . ALA D 1 86 ? 14.642 1.114 -25.690 1.00 23.16 86 ALA D O 1
ATOM 4595 N N . GLU D 1 87 ? 16.687 1.007 -24.696 1.00 22.46 87 GLU D N 1
ATOM 4596 C CA . GLU D 1 87 ? 16.246 0.298 -23.476 1.00 25.43 87 GLU D CA 1
ATOM 4597 C C . GLU D 1 87 ? 15.772 1.346 -22.484 1.00 23.11 87 GLU D C 1
ATOM 4598 O O . GLU D 1 87 ? 16.174 2.538 -22.615 1.00 19.43 87 GLU D O 1
ATOM 4604 N N . PHE D 1 88 ? 14.958 0.937 -21.530 1.00 20.07 88 PHE D N 1
ATOM 4605 C CA . PHE D 1 88 ? 14.452 1.844 -20.466 1.00 19.23 88 PHE D CA 1
ATOM 4606 C C . PHE D 1 88 ? 15.540 2.084 -19.437 1.00 19.37 88 PHE D C 1
ATOM 4607 O O . PHE D 1 88 ? 16.263 1.149 -19.106 1.00 22.78 88 PHE D O 1
ATOM 4615 N N . GLN D 1 89 ? 15.625 3.292 -18.930 1.00 17.40 89 GLN D N 1
ATOM 4616 C CA . GLN D 1 89 ? 16.483 3.614 -17.786 1.00 18.53 89 GLN D CA 1
ATOM 4617 C C . GLN D 1 89 ? 15.586 3.842 -16.578 1.00 15.55 89 GLN D C 1
ATOM 4618 O O . GLN D 1 89 ? 14.436 4.337 -16.735 1.00 14.79 89 GLN D O 1
ATOM 4624 N N . HIS D 1 90 ? 16.069 3.482 -15.416 1.00 14.46 90 HIS D N 1
ATOM 4625 C CA . HIS D 1 90 ? 15.432 3.798 -14.130 1.00 15.49 90 HIS D CA 1
ATOM 4626 C C . HIS D 1 90 ? 15.761 5.234 -13.773 1.00 15.81 90 HIS D C 1
ATOM 4627 O O . HIS D 1 90 ? 16.884 5.506 -13.332 1.00 20.19 90 HIS D O 1
ATOM 4634 N N . LYS D 1 91 ? 14.852 6.145 -14.062 1.00 14.21 91 LYS D N 1
ATOM 4635 C CA . LYS D 1 91 ? 15.087 7.571 -13.967 1.00 15.77 91 LYS D CA 1
ATOM 4636 C C . LYS D 1 91 ? 14.850 8.067 -12.535 1.00 16.10 91 LYS D C 1
ATOM 4637 O O . LYS D 1 91 ? 15.641 8.930 -12.068 1.00 17.75 91 LYS D O 1
ATOM 4643 N N . ARG D 1 92 ? 13.714 7.700 -11.918 1.00 14.93 92 ARG D N 1
ATOM 4644 C CA . ARG D 1 92 ? 13.342 8.242 -10.584 1.00 15.35 92 ARG D CA 1
ATOM 4645 C C . ARG D 1 92 ? 12.578 7.194 -9.816 1.00 14.22 92 ARG D C 1
ATOM 4646 O O . ARG D 1 92 ? 12.135 6.199 -10.435 1.00 13.79 92 ARG D O 1
ATOM 4654 N N . THR D 1 93 ? 12.437 7.407 -8.516 1.00 13.48 93 THR D N 1
ATOM 4655 C CA . THR D 1 93 ? 11.675 6.512 -7.636 1.00 15.05 93 THR D CA 1
ATOM 4656 C C . THR D 1 93 ? 10.773 7.345 -6.757 1.00 14.16 93 THR D C 1
ATOM 4657 O O . THR D 1 93 ? 11.265 8.359 -6.181 1.00 14.54 93 THR D O 1
ATOM 4661 N N . LEU D 1 94 ? 9.576 6.852 -6.513 1.00 14.46 94 LEU D N 1
ATOM 4662 C CA . LEU D 1 94 ? 8.691 7.395 -5.480 1.00 14.61 94 LEU D CA 1
ATOM 4663 C C . LEU D 1 94 ? 8.486 6.304 -4.433 1.00 13.67 94 LEU D C 1
ATOM 4664 O O . LEU D 1 94 ? 8.021 5.268 -4.779 1.00 14.81 94 LEU D O 1
ATOM 4669 N N . THR D 1 95 ? 8.996 6.532 -3.241 1.00 13.91 95 THR D N 1
ATOM 4670 C CA . THR D 1 95 ? 8.914 5.593 -2.111 1.00 15.33 95 THR D CA 1
ATOM 4671 C C . THR D 1 95 ? 7.805 6.065 -1.188 1.00 15.00 95 THR D C 1
ATOM 4672 O O . THR D 1 95 ? 7.903 7.151 -0.686 1.00 15.72 95 THR D O 1
ATOM 4676 N N . SER D 1 96 ? 6.781 5.246 -1.000 1.00 15.57 96 SER D N 1
ATOM 4677 C CA . SER D 1 96 ? 5.441 5.714 -0.585 1.00 17.13 96 SER D CA 1
ATOM 4678 C C . SER D 1 96 ? 4.841 4.772 0.464 1.00 18.12 96 SER D C 1
ATOM 4679 O O . SER D 1 96 ? 4.687 3.605 0.175 1.00 19.42 96 SER D O 1
ATOM 4682 N N . ASP D 1 97 ? 4.342 5.321 1.549 1.00 21.39 97 ASP D N 1
ATOM 4683 C CA . ASP D 1 97 ? 3.454 4.568 2.473 1.00 24.49 97 ASP D CA 1
ATOM 4684 C C . ASP D 1 97 ? 1.982 4.835 2.138 1.00 24.00 97 ASP D C 1
ATOM 4685 O O . ASP D 1 97 ? 1.149 4.194 2.745 1.00 25.71 97 ASP D O 1
ATOM 4690 N N . THR D 1 98 ? 1.686 5.688 1.145 1.00 19.92 98 THR D N 1
ATOM 4691 C CA . THR D 1 98 ? 0.286 6.048 0.734 1.00 19.47 98 THR D CA 1
ATOM 4692 C C . THR D 1 98 ? -0.160 5.243 -0.488 1.00 18.06 98 THR D C 1
ATOM 4693 O O . THR D 1 98 ? -1.374 5.154 -0.704 1.00 19.89 98 THR D O 1
ATOM 4697 N N . LYS D 1 99 ? 0.778 4.760 -1.284 1.00 17.19 99 LYS D N 1
ATOM 4698 C CA . LYS D 1 99 ? 0.546 4.013 -2.548 1.00 19.95 99 LYS D CA 1
ATOM 4699 C C . LYS D 1 99 ? -0.219 4.880 -3.562 1.00 17.42 99 LYS D C 1
ATOM 4700 O O . LYS D 1 99 ? -0.898 4.334 -4.391 1.00 19.39 99 LYS D O 1
ATOM 4706 N N . LEU D 1 100 ? 0.020 6.166 -3.549 1.00 16.47 100 LEU D N 1
ATOM 4707 C CA . LEU D 1 100 ? -0.505 7.105 -4.555 1.00 15.08 100 LEU D CA 1
ATOM 4708 C C . LEU D 1 100 ? 0.653 7.662 -5.373 1.00 14.96 100 LEU D C 1
ATOM 4709 O O . LEU D 1 100 ? 1.706 7.950 -4.790 1.00 15.15 100 LEU D O 1
ATOM 4714 N N . ALA D 1 101 ? 0.440 7.876 -6.661 1.00 14.60 101 ALA D N 1
ATOM 4715 C CA . ALA D 1 101 ? 1.435 8.521 -7.553 1.00 12.94 101 ALA D CA 1
ATOM 4716 C C . ALA D 1 101 ? 0.749 9.563 -8.416 1.00 13.29 101 ALA D C 1
ATOM 4717 O O . ALA D 1 101 ? -0.482 9.607 -8.401 1.00 13.36 101 ALA D O 1
ATOM 4719 N N . GLY D 1 102 ? 1.517 10.366 -9.116 1.00 14.15 102 GLY D N 1
ATOM 4720 C CA . GLY D 1 102 ? 0.992 11.436 -9.970 1.00 13.74 102 GLY D CA 1
ATOM 4721 C C . GLY D 1 102 ? 1.608 11.480 -11.354 1.00 14.07 102 GLY D C 1
ATOM 4722 O O . GLY D 1 102 ? 2.769 11.082 -11.550 1.00 14.88 102 GLY D O 1
ATOM 4723 N N . PHE D 1 103 ? 0.871 11.995 -12.295 1.00 13.30 103 PHE D N 1
ATOM 4724 C CA . PHE D 1 103 ? 1.331 12.257 -13.661 1.00 13.25 103 PHE D CA 1
ATOM 4725 C C . PHE D 1 103 ? 0.656 13.535 -14.142 1.00 13.89 103 PHE D C 1
ATOM 4726 O O . PHE D 1 103 ? -0.557 13.657 -13.971 1.00 13.48 103 PHE D O 1
ATOM 4734 N N . MET D 1 104 ? 1.389 14.432 -14.774 1.00 13.16 104 MET D N 1
ATOM 4735 C CA . MET D 1 104 ? 0.782 15.655 -15.346 1.00 12.43 104 MET D CA 1
ATOM 4736 C C . MET D 1 104 ? 1.526 16.042 -16.617 1.00 13.66 104 MET D C 1
ATOM 4737 O O . MET D 1 104 ? 2.774 16.004 -16.621 1.00 13.42 104 MET D O 1
ATOM 4742 N N . LYS D 1 105 ? 0.794 16.504 -17.618 1.00 12.51 105 LYS D N 1
ATOM 4743 C CA . LYS D 1 105 ? 1.339 17.227 -18.793 1.00 13.56 105 LYS D CA 1
ATOM 4744 C C . LYS D 1 105 ? 1.236 18.710 -18.541 1.00 13.82 105 LYS D C 1
ATOM 4745 O O . LYS D 1 105 ? 0.116 19.195 -18.300 1.00 13.75 105 LYS D O 1
ATOM 4751 N N . PHE D 1 106 ? 2.345 19.425 -18.594 1.00 14.85 106 PHE D N 1
ATOM 4752 C CA . PHE D 1 106 ? 2.390 20.863 -18.255 1.00 15.35 106 PHE D CA 1
ATOM 4753 C C . PHE D 1 106 ? 3.695 21.477 -18.742 1.00 17.17 106 PHE D C 1
ATOM 4754 O O . PHE D 1 106 ? 4.722 20.919 -18.515 1.00 15.88 106 PHE D O 1
ATOM 4762 N N . TYR D 1 107 ? 3.613 22.609 -19.430 1.00 18.50 107 TYR D N 1
ATOM 4763 C CA . TYR D 1 107 ? 4.793 23.439 -19.738 1.00 18.32 107 TYR D CA 1
ATOM 4764 C C . TYR D 1 107 ? 5.811 22.608 -20.549 1.00 17.62 107 TYR D C 1
ATOM 4765 O O . TYR D 1 107 ? 6.982 22.534 -20.180 1.00 16.64 107 TYR D O 1
ATOM 4774 N N . ASN D 1 108 ? 5.335 21.947 -21.620 1.00 17.49 108 ASN D N 1
ATOM 4775 C CA . ASN D 1 108 ? 6.142 21.132 -22.567 1.00 19.77 108 ASN D CA 1
ATOM 4776 C C . ASN D 1 108 ? 6.882 20.018 -21.844 1.00 18.67 108 ASN D C 1
ATOM 4777 O O . ASN D 1 108 ? 7.932 19.579 -22.336 1.00 20.81 108 ASN D O 1
ATOM 4782 N N . SER D 1 109 ? 6.368 19.604 -20.700 1.00 16.44 109 SER D N 1
ATOM 4783 C CA . SER D 1 109 ? 7.011 18.575 -19.863 1.00 16.55 109 SER D CA 1
ATOM 4784 C C . SER D 1 109 ? 5.982 17.564 -19.368 1.00 15.28 109 SER D C 1
ATOM 4785 O O . SER D 1 109 ? 4.781 17.903 -19.248 1.00 14.52 109 SER D O 1
ATOM 4788 N N . VAL D 1 110 ? 6.468 16.396 -19.001 1.00 14.24 110 VAL D N 1
ATOM 4789 C CA . VAL D 1 110 ? 5.689 15.362 -18.274 1.00 14.22 110 VAL D CA 1
ATOM 4790 C C . VAL D 1 110 ? 6.210 15.313 -16.846 1.00 13.81 110 VAL D C 1
ATOM 4791 O O . VAL D 1 110 ? 7.426 15.143 -16.652 1.00 14.16 110 VAL D O 1
ATOM 4795 N N . TRP D 1 111 ? 5.324 15.482 -15.897 1.00 13.21 111 TRP D N 1
ATOM 4796 C CA . TRP D 1 111 ? 5.663 15.648 -14.476 1.00 14.07 111 TRP D CA 1
ATOM 4797 C C . TRP D 1 111 ? 5.250 14.417 -13.692 1.00 13.45 111 TRP D C 1
ATOM 4798 O O . TRP D 1 111 ? 4.204 13.788 -14.034 1.00 12.93 111 TRP D O 1
ATOM 4809 N N . THR D 1 112 ? 6.036 14.081 -12.690 1.00 12.88 112 THR D N 1
ATOM 4810 C CA . THR D 1 112 ? 5.761 13.007 -11.731 1.00 14.30 112 THR D CA 1
ATOM 4811 C C . THR D 1 112 ? 6.191 13.482 -10.364 1.00 14.48 112 THR D C 1
ATOM 4812 O O . THR D 1 112 ? 6.896 14.508 -10.263 1.00 14.09 112 THR D O 1
ATOM 4816 N N . PHE D 1 113 ? 5.830 12.729 -9.345 1.00 14.25 113 PHE D N 1
ATOM 4817 C CA . PHE D 1 113 ? 6.349 12.911 -7.996 1.00 14.49 113 PHE D CA 1
ATOM 4818 C C . PHE D 1 113 ? 7.472 11.905 -7.781 1.00 13.30 113 PHE D C 1
ATOM 4819 O O . PHE D 1 113 ? 7.428 10.790 -8.327 1.00 14.80 113 PHE D O 1
ATOM 4827 N N . HIS D 1 114 ? 8.452 12.284 -7.014 1.00 14.27 114 HIS D N 1
ATOM 4828 C CA . HIS D 1 114 ? 9.554 11.386 -6.658 1.00 14.18 114 HIS D CA 1
ATOM 4829 C C . HIS D 1 114 ? 10.055 11.686 -5.267 1.00 15.28 114 HIS D C 1
ATOM 4830 O O . HIS D 1 114 ? 9.719 12.752 -4.717 1.00 16.14 114 HIS D O 1
ATOM 4837 N N . GLY D 1 115 ? 10.898 10.796 -4.771 1.00 15.39 115 GLY D N 1
ATOM 4838 C CA . GLY D 1 115 ? 11.459 10.869 -3.428 1.00 16.06 115 GLY D CA 1
ATOM 4839 C C . GLY D 1 115 ? 10.658 10.066 -2.465 1.00 15.19 115 GLY D C 1
ATOM 4840 O O . GLY D 1 115 ? 9.912 9.187 -2.885 1.00 19.80 115 GLY D O 1
ATOM 4841 N N . GLU D 1 116 ? 10.793 10.330 -1.190 1.00 17.00 116 GLU D N 1
ATOM 4842 C CA . GLU D 1 116 ? 10.197 9.451 -0.166 1.00 19.60 116 GLU D CA 1
ATOM 4843 C C . GLU D 1 116 ? 9.165 10.253 0.622 1.00 17.08 116 GLU D C 1
ATOM 4844 O O . GLU D 1 116 ? 9.482 11.355 1.096 1.00 17.98 116 GLU D O 1
ATOM 4850 N N . THR D 1 117 ? 7.954 9.743 0.700 1.00 17.02 117 THR D N 1
ATOM 4851 C CA . THR D 1 117 ? 6.897 10.311 1.561 1.00 16.91 117 THR D CA 1
ATOM 4852 C C . THR D 1 117 ? 7.442 10.433 2.981 1.00 17.58 117 THR D C 1
ATOM 4853 O O . THR D 1 117 ? 8.215 9.563 3.441 1.00 19.01 117 THR D O 1
ATOM 4857 N N . PRO D 1 118 ? 7.125 11.511 3.712 1.00 18.62 118 PRO D N 1
ATOM 4858 C CA . PRO D 1 118 ? 6.192 12.552 3.280 1.00 17.78 118 PRO D CA 1
ATOM 4859 C C . PRO D 1 118 ? 6.831 13.790 2.644 1.00 17.50 118 PRO D C 1
ATOM 4860 O O . PRO D 1 118 ? 6.220 14.868 2.705 1.00 19.68 118 PRO D O 1
ATOM 4864 N N . HIS D 1 119 ? 7.983 13.627 2.015 1.00 18.96 119 HIS D N 1
ATOM 4865 C CA . HIS D 1 119 ? 8.755 14.738 1.411 1.00 20.94 119 HIS D CA 1
ATOM 4866 C C . HIS D 1 119 ? 8.899 14.543 -0.098 1.00 19.52 119 HIS D C 1
ATOM 4867 O O . HIS D 1 119 ? 9.826 15.093 -0.673 1.00 19.62 119 HIS D O 1
ATOM 4874 N N . ALA D 1 120 ? 7.969 13.840 -0.730 1.00 15.66 120 ALA D N 1
ATOM 4875 C CA . ALA D 1 120 ? 7.989 13.650 -2.192 1.00 16.33 120 ALA D CA 1
ATOM 4876 C C . ALA D 1 120 ? 7.714 14.988 -2.880 1.00 15.85 120 ALA D C 1
ATOM 4877 O O . ALA D 1 120 ? 6.871 15.737 -2.407 1.00 17.24 120 ALA D O 1
ATOM 4879 N N . THR D 1 121 ? 8.388 15.242 -3.990 1.00 14.75 121 THR D N 1
ATOM 4880 C CA . THR D 1 121 ? 8.342 16.516 -4.725 1.00 17.06 121 THR D CA 1
ATOM 4881 C C . THR D 1 121 ? 8.211 16.218 -6.205 1.00 15.81 121 THR D C 1
ATOM 4882 O O . THR D 1 121 ? 8.258 15.029 -6.599 1.00 16.81 121 THR D O 1
ATOM 4886 N N . THR D 1 122 ? 7.968 17.252 -6.993 1.00 14.09 122 THR D N 1
ATOM 4887 C CA . THR D 1 122 ? 7.730 17.110 -8.424 1.00 15.24 122 THR D CA 1
ATOM 4888 C C . THR D 1 122 ? 9.049 17.245 -9.195 1.00 14.18 122 THR D C 1
ATOM 4889 O O . THR D 1 122 ? 9.927 18.040 -8.786 1.00 16.64 122 THR D O 1
ATOM 4893 N N . ASP D 1 123 ? 9.122 16.566 -10.326 1.00 14.18 123 ASP D N 1
ATOM 4894 C CA . ASP D 1 123 ? 10.157 16.815 -11.350 1.00 15.28 123 ASP D CA 1
ATOM 4895 C C . ASP D 1 123 ? 9.600 16.367 -12.680 1.00 14.17 123 ASP D C 1
ATOM 4896 O O . ASP D 1 123 ? 8.435 15.876 -12.717 1.00 14.50 123 ASP D O 1
ATOM 4901 N N . TYR D 1 124 ? 10.295 16.662 -13.748 1.00 13.32 124 TYR D N 1
ATOM 4902 C CA . TYR D 1 124 ? 9.750 16.510 -15.099 1.00 14.06 124 TYR D CA 1
ATOM 4903 C C . TYR D 1 124 ? 10.753 15.867 -16.047 1.00 15.43 124 TYR D C 1
ATOM 4904 O O . TYR D 1 124 ? 11.968 15.843 -15.764 1.00 16.02 124 TYR D O 1
ATOM 4913 N N . SER D 1 125 ? 10.226 15.391 -17.169 1.00 15.70 125 SER D N 1
ATOM 4914 C CA . SER D 1 125 ? 10.956 15.053 -18.389 1.00 16.09 125 SER D CA 1
ATOM 4915 C C . SER D 1 125 ? 10.483 15.984 -19.500 1.00 15.82 125 SER D C 1
ATOM 4916 O O . SER D 1 125 ? 9.293 16.172 -19.644 1.00 17.50 125 SER D O 1
ATOM 4919 N N . SER D 1 126 ? 11.398 16.436 -20.327 1.00 17.68 126 SER D N 1
ATOM 4920 C CA . SER D 1 126 ? 11.131 17.387 -21.425 1.00 19.47 126 SER D CA 1
ATOM 4921 C C . SER D 1 126 ? 10.704 16.648 -22.679 1.00 18.50 126 SER D C 1
ATOM 4922 O O . SER D 1 126 ? 11.090 15.500 -22.878 1.00 18.67 126 SER D O 1
ATOM 4925 N N . THR D 1 127 ? 9.889 17.294 -23.487 1.00 18.45 127 THR D N 1
ATOM 4926 C CA . THR D 1 127 ? 9.473 16.774 -24.795 1.00 20.35 127 THR D CA 1
ATOM 4927 C C . THR D 1 127 ? 9.280 17.951 -25.747 1.00 20.60 127 THR D C 1
ATOM 4928 O O . THR D 1 127 ? 8.901 19.030 -25.276 1.00 23.39 127 THR D O 1
ATOM 4932 N N . SER D 1 128 ? 9.538 17.748 -27.023 1.00 23.25 128 SER D N 1
ATOM 4933 C CA . SER D 1 128 ? 9.178 18.726 -28.079 1.00 23.31 128 SER D CA 1
ATOM 4934 C C . SER D 1 128 ? 7.771 18.434 -28.618 1.00 24.21 128 SER D C 1
ATOM 4935 O O . SER D 1 128 ? 7.327 19.159 -29.537 1.00 23.65 128 SER D O 1
ATOM 4938 N N . ASN D 1 129 ? 7.046 17.475 -28.038 1.00 19.65 129 ASN D N 1
ATOM 4939 C CA . ASN D 1 129 ? 5.777 16.970 -28.613 1.00 19.15 129 ASN D CA 1
ATOM 4940 C C . ASN D 1 129 ? 4.827 16.579 -27.470 1.00 16.60 129 ASN D C 1
ATOM 4941 O O . ASN D 1 129 ? 4.322 15.464 -27.461 1.00 17.84 129 ASN D O 1
ATOM 4946 N N . LEU D 1 130 ? 4.587 17.496 -26.554 1.00 18.36 130 LEU D N 1
ATOM 4947 C CA . LEU D 1 130 ? 3.736 17.218 -25.362 1.00 18.28 130 LEU D CA 1
ATOM 4948 C C . LEU D 1 130 ? 2.310 16.859 -25.792 1.00 18.83 130 LEU D C 1
ATOM 4949 O O . LEU D 1 130 ? 1.718 15.938 -25.204 1.00 18.12 130 LEU D O 1
ATOM 4954 N N . SER D 1 131 ? 1.745 17.555 -26.779 1.00 20.87 131 SER D N 1
ATOM 4955 C CA . SER D 1 131 ? 0.310 17.429 -27.138 1.00 22.71 131 SER D CA 1
ATOM 4956 C C . SER D 1 131 ? -0.028 15.981 -27.536 1.00 23.54 131 SER D C 1
ATOM 4957 O O . SER D 1 131 ? -1.195 15.571 -27.379 1.00 27.23 131 SER D O 1
ATOM 4960 N N . GLU D 1 132 ? 0.942 15.215 -28.015 1.00 20.97 132 GLU D N 1
ATOM 4961 C CA . GLU D 1 132 ? 0.690 13.855 -28.526 1.00 21.26 132 GLU D CA 1
ATOM 4962 C C . GLU D 1 132 ? 0.938 12.805 -27.425 1.00 19.36 132 GLU D C 1
ATOM 4963 O O . GLU D 1 132 ? 0.762 11.610 -27.712 1.00 18.99 132 GLU D O 1
ATOM 4969 N N . VAL D 1 133 ? 1.296 13.213 -26.203 1.00 17.75 133 VAL D N 1
ATOM 4970 C CA . VAL D 1 133 ? 1.525 12.228 -25.111 1.00 16.55 133 VAL D CA 1
ATOM 4971 C C . VAL D 1 133 ? 0.166 11.652 -24.671 1.00 16.23 133 VAL D C 1
ATOM 4972 O O . VAL D 1 133 ? -0.707 12.421 -24.177 1.00 17.04 133 VAL D O 1
ATOM 4976 N N . GLU D 1 134 ? 0.001 10.343 -24.820 1.00 16.45 134 GLU D N 1
ATOM 4977 C CA . GLU D 1 134 ? -1.196 9.615 -24.370 1.00 18.73 134 GLU D CA 1
ATOM 4978 C C . GLU D 1 134 ? -0.788 8.576 -23.325 1.00 20.52 134 GLU D C 1
ATOM 4979 O O . GLU D 1 134 ? 0.380 8.130 -23.330 1.00 20.90 134 GLU D O 1
ATOM 4985 N N . THR D 1 135 ? -1.676 8.297 -22.394 1.00 20.65 135 THR D N 1
ATOM 4986 C CA . THR D 1 135 ? -1.412 7.436 -21.238 1.00 20.96 135 THR D CA 1
ATOM 4987 C C . THR D 1 135 ? -2.378 6.273 -21.266 1.00 21.79 135 THR D C 1
ATOM 4988 O O . THR D 1 135 ? -3.584 6.532 -21.369 1.00 23.79 135 THR D O 1
ATOM 4992 N N . VAL D 1 136 ? -1.870 5.062 -21.077 1.00 18.52 136 VAL D N 1
ATOM 4993 C CA . VAL D 1 136 ? -2.651 3.883 -20.653 1.00 18.68 136 VAL D CA 1
ATOM 4994 C C . VAL D 1 136 ? -2.555 3.798 -19.133 1.00 16.60 136 VAL D C 1
ATOM 4995 O O . VAL D 1 136 ? -1.451 3.711 -18.631 1.00 15.81 136 VAL D O 1
ATOM 4999 N N . ILE D 1 137 ? -3.666 3.964 -18.444 1.00 16.79 137 ILE D N 1
ATOM 5000 C CA . ILE D 1 137 ? -3.704 4.006 -16.965 1.00 16.43 137 ILE D CA 1
ATOM 5001 C C . ILE D 1 137 ? -4.329 2.711 -16.480 1.00 18.49 137 ILE D C 1
ATOM 5002 O O . ILE D 1 137 ? -5.460 2.429 -16.875 1.00 19.32 137 ILE D O 1
ATOM 5007 N N . HIS D 1 138 ? -3.572 1.890 -15.758 1.00 17.33 138 HIS D N 1
ATOM 5008 C CA . HIS D 1 138 ? -3.979 0.505 -15.406 1.00 17.18 138 HIS D CA 1
ATOM 5009 C C . HIS D 1 138 ? -4.682 0.489 -14.056 1.00 18.02 138 HIS D C 1
ATOM 5010 O O . HIS D 1 138 ? -5.077 -0.601 -13.597 1.00 18.79 138 HIS D O 1
ATOM 5017 N N . VAL D 1 139 ? -4.852 1.639 -13.446 1.00 16.63 139 VAL D N 1
ATOM 5018 C CA . VAL D 1 139 ? -5.351 1.744 -12.060 1.00 16.68 139 VAL D CA 1
ATOM 5019 C C . VAL D 1 139 ? -6.519 2.726 -12.027 1.00 16.25 139 VAL D C 1
ATOM 5020 O O . VAL D 1 139 ? -6.675 3.538 -12.965 1.00 16.59 139 VAL D O 1
ATOM 5024 N N . GLU D 1 140 ? -7.277 2.689 -10.936 1.00 15.97 140 GLU D N 1
ATOM 5025 C CA . GLU D 1 140 ? -8.249 3.737 -10.565 1.00 17.76 140 GLU D CA 1
ATOM 5026 C C . GLU D 1 140 ? -7.494 5.054 -10.421 1.00 16.98 140 GLU D C 1
ATOM 5027 O O . GLU D 1 140 ? -6.349 5.044 -9.896 1.00 16.75 140 GLU D O 1
ATOM 5033 N N . PHE D 1 141 ? -8.061 6.152 -10.871 1.00 14.58 141 PHE D N 1
ATOM 5034 C CA . PHE D 1 141 ? -7.388 7.449 -10.809 1.00 15.69 141 PHE D CA 1
ATOM 5035 C C . PHE D 1 141 ? -8.371 8.582 -10.612 1.00 14.71 141 PHE D C 1
ATOM 5036 O O . PHE D 1 141 ? -9.600 8.421 -10.795 1.00 15.91 141 PHE D O 1
ATOM 5044 N N . TYR D 1 142 ? -7.832 9.699 -10.202 1.00 14.13 142 TYR D N 1
ATOM 5045 C CA . TYR D 1 142 ? -8.543 10.958 -10.018 1.00 15.35 142 TYR D CA 1
ATOM 5046 C C . TYR D 1 142 ? -7.855 12.035 -10.821 1.00 16.10 142 TYR D C 1
ATOM 5047 O O . TYR D 1 142 ? -6.670 11.872 -11.197 1.00 14.20 142 TYR D O 1
ATOM 5056 N N . ILE D 1 143 ? -8.564 13.121 -11.046 1.00 16.34 143 ILE D N 1
ATOM 5057 C CA . ILE D 1 143 ? -8.052 14.314 -11.737 1.00 17.15 143 ILE D CA 1
ATOM 5058 C C . ILE D 1 143 ? -8.103 15.475 -10.765 1.00 18.95 143 ILE D C 1
ATOM 5059 O O . ILE D 1 143 ? -9.156 15.676 -10.114 1.00 19.63 143 ILE D O 1
ATOM 5064 N N . ILE D 1 144 ? -7.005 16.194 -10.651 1.00 16.55 144 ILE D N 1
ATOM 5065 C CA . ILE D 1 144 ? -6.873 17.380 -9.780 1.00 17.91 144 ILE D CA 1
ATOM 5066 C C . ILE D 1 144 ? -6.269 18.477 -10.613 1.00 17.31 144 ILE D C 1
ATOM 5067 O O . ILE D 1 144 ? -5.217 18.289 -11.191 1.00 17.93 144 ILE D O 1
ATOM 5072 N N . PRO D 1 145 ? -6.884 19.661 -10.717 1.00 15.72 145 PRO D N 1
ATOM 5073 C CA . PRO D 1 145 ? -6.242 20.747 -11.437 1.00 16.36 145 PRO D CA 1
ATOM 5074 C C . PRO D 1 145 ? -4.923 21.183 -10.796 1.00 15.34 145 PRO D C 1
ATOM 5075 O O . PRO D 1 145 ? -4.777 21.106 -9.596 1.00 15.89 145 PRO D O 1
ATOM 5079 N N . ARG D 1 146 ? -4.005 21.683 -11.598 1.00 16.32 146 ARG D N 1
ATOM 5080 C CA . ARG D 1 146 ? -2.673 22.119 -11.137 1.00 17.59 146 ARG D CA 1
ATOM 5081 C C . ARG D 1 146 ? -2.816 23.251 -10.102 1.00 20.00 146 ARG D C 1
ATOM 5082 O O . ARG D 1 146 ? -1.980 23.348 -9.213 1.00 18.19 146 ARG D O 1
ATOM 5090 N N . SER D 1 147 ? -3.866 24.073 -10.187 1.00 18.53 147 SER D N 1
ATOM 5091 C CA . SER D 1 147 ? -4.144 25.129 -9.171 1.00 21.03 147 SER D CA 1
ATOM 5092 C C . SER D 1 147 ? -4.267 24.503 -7.774 1.00 21.59 147 SER D C 1
ATOM 5093 O O . SER D 1 147 ? -4.113 25.236 -6.791 1.00 22.31 147 SER D O 1
ATOM 5096 N N . GLN D 1 148 ? -4.594 23.207 -7.685 1.00 18.46 148 GLN D N 1
ATOM 5097 C CA . GLN D 1 148 ? -4.773 22.492 -6.398 1.00 20.00 148 GLN D CA 1
ATOM 5098 C C . GLN D 1 148 ? -3.609 21.535 -6.167 1.00 18.04 148 GLN D C 1
ATOM 5099 O O . GLN D 1 148 ? -3.802 20.564 -5.447 1.00 18.68 148 GLN D O 1
ATOM 5105 N N . GLU D 1 149 ? -2.457 21.803 -6.757 1.00 17.44 149 GLU D N 1
ATOM 5106 C CA . GLU D 1 149 ? -1.268 20.922 -6.620 1.00 19.13 149 GLU D CA 1
ATOM 5107 C C . GLU D 1 149 ? -0.901 20.768 -5.131 1.00 20.13 149 GLU D C 1
ATOM 5108 O O . GLU D 1 149 ? -0.446 19.704 -4.765 1.00 19.17 149 GLU D O 1
ATOM 5114 N N . SER D 1 150 ? -1.068 21.796 -4.308 1.00 21.53 150 SER D N 1
ATOM 5115 C CA . SER D 1 150 ? -0.730 21.685 -2.872 1.00 23.27 150 SER D CA 1
ATOM 5116 C C . SER D 1 150 ? -1.564 20.548 -2.247 1.00 23.42 150 SER D C 1
ATOM 5117 O O . SER D 1 150 ? -1.006 19.776 -1.430 1.00 21.69 150 SER D O 1
ATOM 5120 N N . LYS D 1 151 ? -2.836 20.387 -2.656 1.00 22.07 151 LYS D N 1
ATOM 5121 C CA . LYS D 1 151 ? -3.691 19.258 -2.213 1.00 23.42 151 LYS D CA 1
ATOM 5122 C C . LYS D 1 151 ? -3.139 17.944 -2.775 1.00 19.96 151 LYS D C 1
ATOM 5123 O O . LYS D 1 151 ? -3.112 16.954 -2.039 1.00 20.39 151 LYS D O 1
ATOM 5129 N N . CYS D 1 152 ? -2.783 17.917 -4.051 1.00 20.30 152 CYS D N 1
ATOM 5130 C CA . CYS D 1 152 ? -2.239 16.728 -4.729 1.00 18.66 152 CYS D CA 1
ATOM 5131 C C . CYS D 1 152 ? -1.018 16.245 -3.953 1.00 18.30 152 CYS D C 1
ATOM 5132 O O . CYS D 1 152 ? -0.932 15.039 -3.687 1.00 19.45 152 CYS D O 1
ATOM 5135 N N . SER D 1 153 ? -0.117 17.167 -3.602 1.00 19.01 153 SER D N 1
ATOM 5136 C CA . SER D 1 153 ? 1.137 16.850 -2.868 1.00 18.62 153 SER D CA 1
ATOM 5137 C C . SER D 1 153 ? 0.783 16.308 -1.471 1.00 19.10 153 SER D C 1
ATOM 5138 O O . SER D 1 153 ? 1.327 15.279 -1.085 1.00 16.15 153 SER D O 1
ATOM 5141 N N . GLU D 1 154 ? -0.223 16.880 -0.826 1.00 18.46 154 GLU D N 1
ATOM 5142 C CA . GLU D 1 154 ? -0.719 16.413 0.493 1.00 20.03 154 GLU D CA 1
ATOM 5143 C C . GLU D 1 154 ? -1.212 14.971 0.377 1.00 18.22 154 GLU D C 1
ATOM 5144 O O . GLU D 1 154 ? -0.894 14.164 1.252 1.00 21.27 154 GLU D O 1
ATOM 5150 N N . TYR D 1 155 ? -1.983 14.642 -0.649 1.00 18.26 155 TYR D N 1
ATOM 5151 C CA . TYR D 1 155 ? -2.518 13.268 -0.804 1.00 18.55 155 TYR D CA 1
ATOM 5152 C C . TYR D 1 155 ? -1.358 12.311 -1.098 1.00 17.47 155 TYR D C 1
ATOM 5153 O O . TYR D 1 155 ? -1.273 11.300 -0.463 1.00 19.36 155 TYR D O 1
ATOM 5162 N N . ILE D 1 156 ? -0.483 12.664 -2.055 1.00 17.52 156 ILE D N 1
ATOM 5163 C CA . ILE D 1 156 ? 0.727 11.864 -2.373 1.00 17.31 156 ILE D CA 1
ATOM 5164 C C . ILE D 1 156 ? 1.467 11.556 -1.066 1.00 15.77 156 ILE D C 1
ATOM 5165 O O . ILE D 1 156 ? 1.884 10.427 -0.890 1.00 15.58 156 ILE D O 1
ATOM 5170 N N . ASN D 1 157 ? 1.650 12.557 -0.209 1.00 16.92 157 ASN D N 1
ATOM 5171 C CA . ASN D 1 157 ? 2.620 12.480 0.906 1.00 16.57 157 ASN D CA 1
ATOM 5172 C C . ASN D 1 157 ? 1.965 11.926 2.178 1.00 19.40 157 ASN D C 1
ATOM 5173 O O . ASN D 1 157 ? 2.672 11.238 2.930 1.00 20.01 157 ASN D O 1
ATOM 5178 N N . THR D 1 158 ? 0.670 12.117 2.375 1.00 21.80 158 THR D N 1
ATOM 5179 C CA . THR D 1 158 ? 0.019 11.788 3.683 1.00 24.97 158 THR D CA 1
ATOM 5180 C C . THR D 1 158 ? -1.254 10.956 3.478 1.00 25.96 158 THR D C 1
ATOM 5181 O O . THR D 1 158 ? -1.667 10.332 4.437 1.00 32.25 158 THR D O 1
ATOM 5185 N N . GLY D 1 159 ? -1.806 10.894 2.262 1.00 27.73 159 GLY D N 1
ATOM 5186 C CA . GLY D 1 159 ? -2.922 9.987 1.910 1.00 29.88 159 GLY D CA 1
ATOM 5187 C C . GLY D 1 159 ? -4.284 10.664 2.036 1.00 34.77 159 GLY D C 1
ATOM 5188 O O . GLY D 1 159 ? -4.419 11.903 2.049 1.00 36.67 159 GLY D O 1
#

InterPro domains:
  IPR000416 Haemagglutinin outer capsid protein VP4, concanavalin-like domain [PF00426] (54-212)
  IPR013320 Concanavalin A-like lectin/glucanase domain superfamily [SSF49899] (54-212)
  IPR035330 Rotavirus VP4, membrane interaction domain [PF17477] (238-276)
  IPR038017 Rotavirus VP4, membrane interaction domain superfamily [SSF111379] (241-276)

Foldseek 3Di:
DADQDAFDKWQDDAQKKKKFADDDDQWFKWKDLQAFKTKTWGKDAAAADWDWDWDQHPNDIDTDTDGHPGNFMKTFIWMGGHPPDGTDRDFIETAPLRIKIWHQYDQWIKIWGDYAPPIDIDTDHHPCSSSMMMRGNGTIGMGGNVVVVVVSCNRRPD/DADQDAFDKWQDDAQKKKKFADDDDQWFKWKDLQAFKTKTKGKDAAPADFDWDWDQHPNDTDTDTDDHPGNFMKIFIWMGGHPPDGTDRDFIETANLRIKIWHQYDQWIKIWGDYAPVIDIDTDGHPRSSSMMMRGNGTIRIGGNVCVVVVSCSRRPD/DDQDAFDKWQDDAQKKKKFADDQDQWFKWKDLLAFKTKTWGKDAADADFDWDWDQHPNDTDTDTDGHPGNWMKIFIWMGGHPPDGTDRDFIETAPLRIWIWHQYDQWIKIWGDYAPVIDIDTDGDPRSSSMMMRGNGTIDMGGNVVVVVSSCNRRPD/DADQDAFDKWQDDAQKKKKFAADQAQWFKWKDLQAFKTKTWGKDAADADFDWDWDQHPNDTDTDTDGHPGNFIKIFIWMGGHPPDDTDRDFIETANLRIKIWHQYDQWIKIWGDYAPPIDIDTDHDPCSSSMMMRGNGTIRMGGNVCVVVVSCSRRPD

Radius of gyration: 28.4 Å; Cα contacts (8 Å, |Δi|>4): 1721; chains: 4; bounding box: 70×48×84 Å

Organism: NCBI:txid10941

Sequence (631 aa):
LDGPYQPTNFKPPNDYWILLNPTNQQVVLEGTNKTDIWVVALLLVEPNVTNQSRQYTLFGETKQITVENNTNKWKFFEMFRSNVSAEFQHKRTLTSDTKLAGFMKFYNSVWTFHGETPHATTDYSSTSNLSEVETVIHVEFYIIPRSQESKCSEYINTGLDGPYQPTNFKPPNDYWILLNPTNQQVVLEGTNKTDIWVVALLLVEPNVTNQSRQYTLFGETKQITVENNTNKWKFFEMFRSNVSAEFQHKRTLTSDTKLAGFMKFYNSVWTFHGETPHATTDYSSTSNLSEVETVIHVEFYIIPRSQESKCSEYINTGDGPYQPTNFKPPNDYWILLNPTNQQVVLEGTNKTDIWVVALLLVEPNVTNQSRQYTLFGETKQITVENNTNKWKFFEMFRSNVSAEFQHKRTLTSDTKLAGFMKFYNSVWTFHGETPHATTDYSSTSNLSEVETVIHVEFYIIPRSQESKCSEYINTGLDGPYQPTNFKPPNDYWILLNPTNQQVVLEGTNKTDIWVVALLLVEPNVTNQSRQYTLFGETKQITVENNTNKWKFFEMFRSNVSAEFQHKRTLTSDTKLAGFMKFYNSVWTFHGETPHATTDYSSTSNLSEVETVIHVEFYIIPRSQESKCSEYINTG

B-factor: mean 21.85, std 8.52, range [10.21, 80.01]

Nearest PDB structures (foldseek):
  6oai-assembly1_A  TM=1.003E+00  e=2.057E-30  Human rotavirus A
  5ymu-assembly4_D  TM=1.003E+00  e=4.244E-28  Porcine rotavirus A
  5vx5-assembly1_A  TM=9.905E-01  e=3.411E-25  Rotavirus A
  2aen-assembly1_B  TM=9.931E-01  e=8.597E-25  Human rotavirus A
  6vkx-assembly3_C  TM=9.903E-01  e=1.191E-24  Human rotavirus A